Protein AF-A0A0F9ZC63-F1 (afdb_monomer_lite)

Foldseek 3Di:
DDPPDPDPPPPPVVDHDPPPDDPPPRDDPLVVLLVVLVVCQVVLPDDPCLVVQCPPPDPSSVLSSLVCCCPSVVPLCVLVVCCPPPDVSSVLVSLLVDDLVSLLVQLPPPDPSSLLSSLVSLLVVLVCCVVPPVDDPDPVVVVNPPCLQSVLLSLLVQCVDPDPSSVLSSLLCLLVSLPDDLVLLVQCLADDPPDSSHPSLVSQCVPPDLSSNQSSLVSLLSSCVRHLVPPPDDDPSSVVSVVSSLVSLLVQCPPPDPNSNLSSLQSLLVVLVVDEEEDDLVSLVSLLVVLVVDLDDDPSNVSSLSNLLRYEYPDLVSLVVSLVSCLVRDQLLSSLQSLLSNCLNHVVSLVVCLVVLVVVLVPDDDLRRSVNLSSLSSVLSCCVPPVDDDDPPSPLSNVVSVCSPVDPDPLVSLLVLLLCVLVVHPRDDPLPDDDDPDQLNVLSSQCSVCLNVVPLVSNVCSCVVKPPDDDDPVCSVDSVSVNVCSVPRDSVRIDD

Structure (mmCIF, N/CA/C/O backbone):
data_AF-A0A0F9ZC63-F1
#
_entry.id   AF-A0A0F9ZC63-F1
#
loop_
_atom_site.group_PDB
_atom_site.id
_atom_site.type_symbol
_atom_site.label_atom_id
_atom_site.label_alt_id
_atom_site.label_comp_id
_atom_site.label_asym_id
_atom_site.label_entity_id
_atom_site.label_seq_id
_atom_site.pdbx_PDB_ins_code
_atom_site.Cartn_x
_atom_site.Cartn_y
_atom_site.Cartn_z
_atom_site.occupancy
_atom_site.B_iso_or_equiv
_atom_site.auth_seq_id
_atom_site.auth_comp_id
_atom_site.auth_asym_id
_atom_site.auth_atom_id
_atom_site.pdbx_PDB_model_num
ATOM 1 N N . MET A 1 1 ? 44.247 14.459 -21.264 1.00 27.88 1 MET A N 1
ATOM 2 C CA . MET A 1 1 ? 45.261 14.253 -22.315 1.00 27.88 1 MET A CA 1
ATOM 3 C C . MET A 1 1 ? 45.216 12.771 -22.665 1.00 27.88 1 MET A C 1
ATOM 5 O O . MET A 1 1 ? 45.555 11.972 -21.809 1.00 27.88 1 MET A O 1
ATOM 9 N N . LEU A 1 2 ? 44.666 12.386 -23.820 1.00 28.31 2 LEU A N 1
ATOM 10 C CA . LEU A 1 2 ? 44.731 11.000 -24.305 1.00 28.31 2 LEU A CA 1
ATOM 11 C C . LEU A 1 2 ? 45.787 10.990 -25.408 1.00 28.31 2 LEU A C 1
ATOM 13 O O . LEU A 1 2 ? 45.510 11.341 -26.551 1.00 28.31 2 LEU A O 1
ATOM 17 N N . GLN A 1 3 ? 47.026 10.715 -25.002 1.00 34.62 3 GLN A N 1
ATOM 18 C CA . GLN A 1 3 ? 48.162 10.531 -25.896 1.00 34.62 3 GLN A CA 1
ATOM 19 C C . GLN A 1 3 ? 48.028 9.162 -26.555 1.00 34.62 3 GLN A C 1
ATOM 21 O O . GLN A 1 3 ? 48.334 8.143 -25.947 1.00 34.62 3 GLN A O 1
ATOM 26 N N . CYS A 1 4 ? 47.569 9.142 -27.800 1.00 37.09 4 CYS A N 1
ATOM 27 C CA . CYS A 1 4 ? 47.945 8.061 -28.711 1.00 37.09 4 CYS A CA 1
ATOM 28 C C . CYS A 1 4 ? 48.809 8.589 -29.863 1.00 37.09 4 CYS A C 1
ATOM 30 O O . CYS A 1 4 ? 49.657 7.865 -30.358 1.00 37.09 4 CYS A O 1
ATOM 32 N N . CYS A 1 5 ? 48.715 9.883 -30.188 1.00 41.69 5 CYS A N 1
ATOM 33 C CA . CYS A 1 5 ? 49.654 10.609 -31.042 1.00 41.69 5 CYS A CA 1
ATOM 34 C C . CYS A 1 5 ? 49.674 12.086 -30.617 1.00 41.69 5 CYS A C 1
ATOM 36 O O . CYS A 1 5 ? 48.645 12.610 -30.188 1.00 41.69 5 CYS A O 1
ATOM 38 N N . ASN A 1 6 ? 50.813 12.774 -30.741 1.00 37.22 6 ASN A N 1
ATOM 39 C CA . ASN A 1 6 ? 50.964 14.221 -30.514 1.00 37.22 6 ASN A CA 1
ATOM 40 C C . ASN A 1 6 ? 50.226 15.060 -31.587 1.00 37.22 6 ASN A C 1
ATOM 42 O O . ASN A 1 6 ? 50.803 15.954 -32.198 1.00 37.22 6 ASN A O 1
ATOM 46 N N . TYR A 1 7 ? 48.940 14.803 -31.832 1.00 42.12 7 TYR A N 1
ATOM 47 C CA . TYR A 1 7 ? 48.131 15.631 -32.719 1.00 42.12 7 TYR A CA 1
ATOM 48 C C . TYR A 1 7 ? 47.421 16.717 -31.917 1.00 42.12 7 TYR A C 1
ATOM 50 O O . TYR A 1 7 ? 46.363 16.520 -31.320 1.00 42.12 7 TYR A O 1
ATOM 58 N N . SER A 1 8 ? 48.004 17.911 -31.964 1.00 38.69 8 SER A N 1
ATOM 59 C CA . SER A 1 8 ? 47.202 19.127 -31.940 1.00 38.69 8 SER A CA 1
ATOM 60 C C . SER A 1 8 ? 46.549 19.232 -33.316 1.00 38.69 8 SER A C 1
ATOM 62 O O . SER A 1 8 ? 47.205 19.576 -34.295 1.00 38.69 8 SER A O 1
ATOM 64 N N . ILE A 1 9 ? 45.263 18.887 -33.423 1.00 44.47 9 ILE A N 1
ATOM 65 C CA . ILE A 1 9 ? 44.476 19.239 -34.609 1.00 44.47 9 ILE A CA 1
ATOM 66 C C . ILE A 1 9 ? 44.368 20.771 -34.597 1.00 44.47 9 ILE A C 1
ATOM 68 O O . ILE A 1 9 ? 43.453 21.340 -34.006 1.00 44.47 9 ILE A O 1
ATOM 72 N N . LYS A 1 10 ? 45.357 21.464 -35.173 1.00 39.31 10 LYS A N 1
ATOM 73 C CA . LYS A 1 10 ? 45.251 22.893 -35.469 1.00 39.31 10 LYS A CA 1
ATOM 74 C C . LYS A 1 10 ? 44.288 23.017 -36.641 1.00 39.31 10 LYS A C 1
ATOM 76 O O . LYS A 1 10 ? 44.660 22.782 -37.784 1.00 39.31 10 LYS A O 1
ATOM 81 N N . LEU A 1 11 ? 43.039 23.358 -36.341 1.00 41.56 11 LEU A N 1
ATOM 82 C CA . LEU A 1 11 ? 42.084 23.813 -37.345 1.00 41.56 11 LEU A CA 1
ATOM 83 C C . LEU A 1 11 ? 42.658 25.076 -37.993 1.00 41.56 11 LEU A C 1
ATOM 85 O O . LEU A 1 11 ? 42.677 26.136 -37.371 1.00 41.56 11 LEU A O 1
ATOM 89 N N . ILE A 1 12 ? 43.139 24.969 -39.228 1.00 40.50 12 ILE A N 1
ATOM 90 C CA . ILE A 1 12 ? 43.446 26.144 -40.040 1.00 40.50 12 ILE A CA 1
ATOM 91 C C . ILE A 1 12 ? 42.108 26.585 -40.642 1.00 40.50 12 ILE A C 1
ATOM 93 O O . ILE A 1 12 ? 41.541 25.897 -41.486 1.00 40.50 12 ILE A O 1
ATOM 97 N N . ASN A 1 13 ? 41.554 27.696 -40.150 1.00 35.44 13 ASN A N 1
ATOM 98 C CA . ASN A 1 13 ? 40.330 28.325 -40.670 1.00 35.44 13 ASN A CA 1
ATOM 99 C C . ASN A 1 13 ? 39.084 27.414 -40.751 1.00 35.44 13 ASN A C 1
ATOM 101 O O . ASN A 1 13 ? 38.241 27.588 -41.626 1.00 35.44 13 ASN A O 1
ATOM 105 N N . GLY A 1 14 ? 38.943 26.441 -39.845 1.00 40.03 14 GLY A N 1
ATOM 106 C CA . GLY A 1 14 ? 37.749 25.585 -39.773 1.00 40.03 14 GLY A CA 1
ATOM 107 C C . GLY A 1 14 ? 37.642 24.503 -40.857 1.00 40.03 14 GLY A C 1
ATOM 108 O O . GLY A 1 14 ? 36.610 23.840 -40.934 1.00 40.03 14 GLY A O 1
ATOM 109 N N . ILE A 1 15 ? 38.691 24.288 -41.658 1.00 38.16 15 ILE A N 1
ATOM 110 C CA . ILE A 1 15 ? 38.742 23.260 -42.707 1.00 38.16 15 ILE A CA 1
ATOM 111 C C . ILE A 1 15 ? 39.782 22.196 -42.322 1.00 38.16 15 ILE A C 1
ATOM 113 O O . ILE A 1 15 ? 40.868 22.513 -41.837 1.00 38.16 15 ILE A O 1
ATOM 117 N N . ILE A 1 16 ? 39.430 20.921 -42.506 1.00 46.97 16 ILE A N 1
ATOM 118 C CA . ILE A 1 16 ? 40.345 19.782 -42.334 1.00 46.97 16 ILE A CA 1
ATOM 119 C C . ILE A 1 16 ? 41.274 19.745 -43.560 1.00 46.97 16 ILE A C 1
ATOM 121 O O . ILE A 1 16 ? 40.753 19.801 -44.677 1.00 46.97 16 ILE A O 1
ATOM 125 N N . PRO A 1 17 ? 42.610 19.634 -43.419 1.00 41.00 17 PRO A N 1
ATOM 126 C CA . PRO A 1 17 ? 43.446 19.259 -44.556 1.00 41.00 17 PRO A CA 1
ATOM 127 C C . PRO A 1 17 ? 42.970 17.904 -45.115 1.00 41.00 17 PRO A C 1
ATOM 129 O O . PRO A 1 17 ? 42.490 17.071 -44.342 1.00 41.00 17 PRO A O 1
ATOM 132 N N . PRO A 1 18 ? 43.041 17.681 -46.439 1.00 38.31 18 PRO A N 1
ATOM 133 C CA . PRO A 1 18 ? 42.566 16.446 -47.057 1.00 38.31 18 PRO A CA 1
ATOM 134 C C . PRO A 1 18 ? 43.182 15.225 -46.365 1.00 38.31 18 PRO A C 1
ATOM 136 O O . PRO A 1 18 ? 44.337 15.269 -45.946 1.00 38.31 18 PRO A O 1
ATOM 139 N N . PHE A 1 19 ? 42.415 14.134 -46.262 1.00 46.03 19 PHE A N 1
ATOM 140 C CA . PHE A 1 19 ? 42.807 12.861 -45.633 1.00 46.03 19 PHE A CA 1
ATOM 141 C C . PHE A 1 19 ? 43.941 12.110 -46.376 1.00 46.03 19 PHE A C 1
ATOM 143 O O . PHE A 1 19 ? 44.001 10.886 -46.335 1.00 46.03 19 PHE A O 1
ATOM 150 N N . GLY A 1 20 ? 44.806 12.836 -47.087 1.00 36.66 20 GLY A N 1
ATOM 151 C CA . GLY A 1 20 ? 45.767 12.312 -48.049 1.00 36.66 20 GLY A CA 1
ATOM 152 C C . GLY A 1 20 ? 47.043 11.733 -47.450 1.00 36.66 20 GLY A C 1
ATOM 153 O O . GLY A 1 20 ? 47.525 10.759 -47.998 1.00 36.66 20 GLY A O 1
ATOM 154 N N . ASP A 1 21 ? 47.547 12.241 -46.321 1.00 39.19 21 ASP A N 1
ATOM 155 C CA . ASP A 1 21 ? 48.852 11.810 -45.793 1.00 39.19 21 ASP A CA 1
ATOM 156 C C . ASP A 1 21 ? 48.804 11.633 -44.268 1.00 39.19 21 ASP A C 1
ATOM 158 O O . ASP A 1 21 ? 49.203 12.502 -43.490 1.00 39.19 21 ASP A O 1
ATOM 162 N N . PHE A 1 22 ? 48.270 10.496 -43.818 1.00 46.66 22 PHE A N 1
ATOM 163 C CA . PHE A 1 22 ? 48.309 10.077 -42.414 1.00 46.66 22 PHE A CA 1
ATOM 164 C C . PHE A 1 22 ? 49.273 8.898 -42.244 1.00 46.66 22 PHE A C 1
ATOM 166 O O . PHE A 1 22 ? 48.851 7.753 -42.110 1.00 46.66 22 PHE A O 1
ATOM 173 N N . ASP A 1 23 ? 50.574 9.183 -42.202 1.00 40.97 23 ASP A N 1
ATOM 174 C CA . ASP A 1 23 ? 51.619 8.194 -41.901 1.00 40.97 23 ASP A CA 1
ATOM 175 C C . ASP A 1 23 ? 51.730 7.955 -40.382 1.00 40.97 23 ASP A C 1
ATOM 177 O O . ASP A 1 23 ? 52.726 8.251 -39.722 1.00 40.97 23 ASP A O 1
ATOM 181 N N . CYS A 1 24 ? 50.658 7.437 -39.780 1.00 50.59 24 CYS A N 1
ATOM 182 C CA . CYS A 1 24 ? 50.703 6.921 -38.417 1.00 50.59 24 CYS A CA 1
ATOM 183 C C . CYS A 1 24 ? 50.707 5.393 -38.455 1.00 50.59 24 CYS A C 1
ATOM 185 O O . CYS A 1 24 ? 49.658 4.753 -38.469 1.00 50.59 24 CYS A O 1
ATOM 187 N N . GLN A 1 25 ? 51.902 4.800 -38.432 1.00 48.84 25 GLN A N 1
ATOM 188 C CA . GLN A 1 25 ? 52.085 3.342 -38.482 1.00 48.84 25 GLN A CA 1
ATOM 189 C C . GLN A 1 25 ? 51.488 2.591 -37.272 1.00 48.84 25 GLN A C 1
ATOM 191 O O . GLN A 1 25 ? 51.382 1.368 -37.306 1.00 48.84 25 GLN A O 1
ATOM 196 N N . SER A 1 26 ? 51.088 3.293 -36.204 1.00 53.09 26 SER A N 1
ATOM 197 C CA . SER A 1 26 ? 50.582 2.702 -34.957 1.00 53.09 26 SER A CA 1
ATOM 198 C C . SER A 1 26 ? 49.087 2.925 -34.689 1.00 53.09 26 SER A C 1
ATOM 200 O O . SER A 1 26 ? 48.557 2.332 -33.749 1.00 53.09 26 SER A O 1
ATOM 202 N N . CYS A 1 27 ? 48.382 3.741 -35.487 1.00 60.72 27 CYS A N 1
ATOM 203 C CA . CYS A 1 27 ? 46.961 4.046 -35.278 1.00 60.72 27 CYS A CA 1
ATOM 204 C C . CYS A 1 27 ? 46.126 3.771 -36.532 1.00 60.72 27 CYS A C 1
ATOM 206 O O . CYS A 1 27 ? 46.442 4.233 -37.624 1.00 60.72 27 CYS A O 1
ATOM 208 N N . THR A 1 28 ? 45.002 3.072 -36.367 1.00 75.19 28 THR A N 1
ATOM 209 C CA . THR A 1 28 ? 44.050 2.845 -37.461 1.00 75.19 28 THR A CA 1
ATOM 210 C C . THR A 1 28 ? 43.363 4.151 -37.873 1.00 75.19 28 THR A C 1
ATOM 212 O O . THR A 1 28 ? 43.098 5.018 -37.035 1.00 75.19 28 THR A O 1
ATOM 215 N N . VAL A 1 29 ? 43.019 4.281 -39.160 1.00 77.12 29 VAL A N 1
ATOM 216 C CA . VAL A 1 29 ? 42.214 5.401 -39.696 1.00 77.12 29 VAL A CA 1
ATOM 217 C C . VAL A 1 29 ? 40.943 5.616 -38.863 1.00 77.12 29 VAL A C 1
ATOM 219 O O . VAL A 1 29 ? 40.587 6.748 -38.534 1.00 77.12 29 VAL A O 1
ATOM 222 N N . ASP A 1 30 ? 40.327 4.526 -38.412 1.00 79.81 30 ASP A N 1
ATOM 223 C CA . ASP A 1 30 ? 39.142 4.553 -37.561 1.00 79.81 30 ASP A CA 1
ATOM 224 C C . ASP A 1 30 ? 39.348 5.262 -36.215 1.00 79.81 30 ASP A C 1
ATOM 226 O O . ASP A 1 30 ? 38.475 6.003 -35.754 1.00 79.81 30 ASP A O 1
ATOM 230 N N . ASN A 1 31 ? 40.508 5.066 -35.580 1.00 78.25 31 ASN A N 1
ATOM 231 C CA . ASN A 1 31 ? 40.833 5.740 -34.324 1.00 78.25 31 ASN A CA 1
ATOM 232 C C . ASN A 1 31 ? 40.974 7.253 -34.535 1.00 78.25 31 ASN A C 1
ATOM 234 O O . ASN A 1 31 ? 40.522 8.030 -33.692 1.00 78.25 31 ASN A O 1
ATOM 238 N N . HIS A 1 32 ? 41.538 7.684 -35.666 1.00 76.19 32 HIS A N 1
ATOM 239 C CA . HIS A 1 32 ? 41.641 9.105 -35.999 1.00 76.19 32 HIS A CA 1
ATOM 240 C C . HIS A 1 32 ? 40.271 9.738 -36.244 1.00 76.19 32 HIS A C 1
ATOM 242 O O . HIS A 1 32 ? 39.995 10.805 -35.698 1.00 76.19 32 HIS A O 1
ATOM 248 N N . ILE A 1 33 ? 39.388 9.065 -36.990 1.00 82.38 33 ILE A N 1
ATOM 249 C CA . ILE A 1 33 ? 38.014 9.536 -37.222 1.00 82.38 33 ILE A CA 1
ATOM 250 C C . ILE A 1 33 ? 37.252 9.641 -35.893 1.00 82.38 33 ILE A C 1
ATOM 252 O O . ILE A 1 33 ? 36.593 10.647 -35.628 1.00 82.38 33 ILE A O 1
ATOM 256 N N . TYR A 1 34 ? 37.374 8.640 -35.019 1.00 82.75 34 TYR A N 1
ATOM 257 C CA . TYR A 1 34 ? 36.736 8.665 -33.705 1.00 82.75 34 TYR A CA 1
ATOM 258 C C . TYR A 1 34 ? 37.231 9.835 -32.836 1.00 82.75 34 TYR A C 1
ATOM 260 O O . TYR A 1 34 ? 36.421 10.600 -32.306 1.00 82.75 34 TYR A O 1
ATOM 268 N N . ILE A 1 35 ? 38.554 10.017 -32.723 1.00 81.94 35 ILE A N 1
ATOM 269 C CA . ILE A 1 35 ? 39.162 11.119 -31.957 1.00 81.94 35 ILE A CA 1
ATOM 270 C C . ILE A 1 35 ? 38.758 12.476 -32.540 1.00 81.94 35 ILE A C 1
ATOM 272 O O . ILE A 1 35 ? 38.480 13.410 -31.786 1.00 81.94 35 ILE A O 1
ATOM 276 N N . PHE A 1 36 ? 38.686 12.587 -33.867 1.00 83.62 36 PHE A N 1
ATOM 277 C CA . PHE A 1 36 ? 38.224 13.787 -34.551 1.00 83.62 36 PHE A CA 1
ATOM 278 C C . PHE A 1 36 ? 36.787 14.149 -34.152 1.00 83.62 36 PHE A C 1
ATOM 280 O O . PHE A 1 36 ? 36.540 15.275 -33.712 1.00 83.62 36 PHE A O 1
ATOM 287 N N . ILE A 1 37 ? 35.851 13.196 -34.216 1.00 86.75 37 ILE A N 1
ATOM 288 C CA . ILE A 1 37 ? 34.455 13.425 -33.811 1.00 86.75 37 ILE A CA 1
ATOM 289 C C . ILE A 1 37 ? 34.376 13.789 -32.318 1.00 86.75 37 ILE A C 1
ATOM 291 O O . ILE A 1 37 ? 33.670 14.731 -31.954 1.00 86.75 37 ILE A O 1
ATOM 295 N N . GLU A 1 38 ? 35.131 13.108 -31.445 1.00 82.94 38 GLU A N 1
ATOM 296 C CA . GLU A 1 38 ? 35.202 13.464 -30.021 1.00 82.94 38 GLU A CA 1
ATOM 297 C C . GLU A 1 38 ? 35.728 14.885 -29.796 1.00 82.94 38 GLU A C 1
ATOM 299 O O . GLU A 1 38 ? 35.235 15.593 -28.916 1.00 82.94 38 GLU A O 1
ATOM 304 N N . HIS A 1 39 ? 36.740 15.302 -30.557 1.00 83.69 39 HIS A N 1
ATOM 305 C CA . HIS A 1 39 ? 37.319 16.634 -30.450 1.00 83.69 39 HIS A CA 1
ATOM 306 C C . HIS A 1 39 ? 36.309 17.705 -30.870 1.00 83.69 39 HIS A C 1
ATOM 308 O O . HIS A 1 39 ? 36.122 18.681 -30.140 1.00 83.69 39 HIS A O 1
ATOM 314 N N . LEU A 1 40 ? 35.608 17.504 -31.991 1.00 84.81 40 LEU A N 1
ATOM 315 C CA . LEU A 1 40 ? 34.525 18.395 -32.411 1.00 84.81 40 LEU A CA 1
ATOM 316 C C . LEU A 1 40 ? 33.428 18.477 -31.345 1.00 84.81 40 LEU A C 1
ATOM 318 O O . LEU A 1 40 ? 32.982 19.571 -31.000 1.00 84.81 40 LEU A O 1
ATOM 322 N N . TYR A 1 41 ? 33.025 17.329 -30.793 1.00 86.44 41 TYR A N 1
ATOM 323 C CA . TYR A 1 41 ? 32.004 17.247 -29.752 1.00 86.44 41 TYR A CA 1
ATOM 324 C C . TYR A 1 41 ? 32.408 18.003 -28.477 1.00 86.44 41 TYR A C 1
ATOM 326 O O . TYR A 1 41 ? 31.650 18.843 -27.993 1.00 86.44 41 TYR A O 1
ATOM 334 N N . LYS A 1 42 ? 33.612 17.742 -27.942 1.00 86.94 42 LYS A N 1
ATOM 335 C CA . LYS A 1 42 ? 34.121 18.365 -26.703 1.00 86.94 42 LYS A CA 1
ATOM 336 C C . LYS A 1 42 ? 34.227 19.884 -26.825 1.00 86.94 42 LYS A C 1
ATOM 338 O O . LYS A 1 42 ? 33.907 20.588 -25.873 1.00 86.94 42 LYS A O 1
ATOM 343 N N . ASN A 1 43 ? 34.626 20.376 -27.996 1.00 85.12 43 ASN A N 1
ATOM 344 C CA . ASN A 1 43 ? 34.771 21.807 -28.259 1.00 85.12 43 ASN A CA 1
ATOM 345 C C . ASN A 1 43 ? 33.493 22.464 -28.807 1.00 85.12 43 ASN A C 1
ATOM 347 O O . ASN A 1 43 ? 33.513 23.652 -29.113 1.00 85.12 43 ASN A O 1
ATOM 351 N N . LYS A 1 44 ? 32.384 21.716 -28.933 1.00 86.44 44 LYS A N 1
ATOM 352 C CA . LYS A 1 44 ? 31.101 22.188 -29.488 1.00 86.44 44 LYS A CA 1
ATOM 353 C C . LYS A 1 44 ? 31.230 22.852 -30.870 1.00 86.44 44 LYS A C 1
ATOM 355 O O . LYS A 1 44 ? 30.475 23.761 -31.203 1.00 86.44 44 LYS A O 1
ATOM 360 N N . ILE A 1 45 ? 32.187 22.401 -31.677 1.00 86.00 45 ILE A N 1
ATOM 361 C CA . ILE A 1 45 ? 32.401 22.904 -33.040 1.00 86.00 45 ILE A CA 1
ATOM 362 C C . ILE A 1 45 ? 31.328 22.292 -33.924 1.00 86.00 45 ILE A C 1
ATOM 364 O O . ILE A 1 45 ? 31.154 21.084 -33.845 1.00 86.00 45 ILE A O 1
ATOM 368 N N . VAL A 1 46 ? 30.649 23.080 -34.761 1.00 87.94 46 VAL A N 1
ATOM 369 C CA . VAL A 1 46 ? 29.610 22.618 -35.701 1.00 87.94 46 VAL A CA 1
ATOM 370 C C . VAL A 1 46 ? 30.243 22.205 -37.033 1.00 87.94 46 VAL A C 1
ATOM 372 O O . VAL A 1 46 ? 30.875 23.018 -37.698 1.00 87.94 46 VAL A O 1
ATOM 375 N N . ASN A 1 47 ? 30.047 20.952 -37.447 1.00 85.56 47 ASN A N 1
ATOM 376 C CA . ASN A 1 47 ? 30.545 20.402 -38.702 1.00 85.56 47 ASN A CA 1
ATOM 377 C C . ASN A 1 47 ? 29.556 19.374 -39.277 1.00 85.56 47 ASN A C 1
ATOM 379 O O . ASN A 1 47 ? 29.305 18.321 -38.690 1.00 85.56 47 ASN A O 1
ATOM 383 N N . LYS A 1 48 ? 28.993 19.684 -40.451 1.00 86.88 48 LYS A N 1
ATOM 384 C CA . LYS A 1 48 ? 27.988 18.842 -41.114 1.00 86.88 48 LYS A CA 1
ATOM 385 C C . LYS A 1 48 ? 28.573 17.570 -41.740 1.00 86.88 48 LYS A C 1
ATOM 387 O O . LYS A 1 48 ? 27.808 16.625 -41.913 1.00 86.88 48 LYS A O 1
ATOM 392 N N . SER A 1 49 ? 29.884 17.507 -42.010 1.00 85.81 49 SER A N 1
ATOM 393 C CA . SER A 1 49 ? 30.523 16.310 -42.591 1.00 85.81 49 SER A CA 1
ATOM 394 C C . SER A 1 49 ? 30.494 15.103 -41.653 1.00 85.81 49 SER A C 1
ATOM 396 O O . SER A 1 49 ? 30.640 13.968 -42.092 1.00 85.81 49 SER A O 1
ATOM 398 N N . VAL A 1 50 ? 30.216 15.310 -40.358 1.00 85.81 50 VAL A N 1
ATOM 399 C CA . VAL A 1 50 ? 30.059 14.204 -39.403 1.00 85.81 50 VAL A CA 1
ATOM 400 C C . VAL A 1 50 ? 28.919 13.253 -39.797 1.00 85.81 50 VAL A C 1
ATOM 402 O O . VAL A 1 50 ? 28.953 12.077 -39.437 1.00 85.81 50 VAL A O 1
ATOM 405 N N . LYS A 1 51 ? 27.940 13.722 -40.585 1.00 87.00 51 LYS A N 1
ATOM 406 C CA . LYS A 1 51 ? 26.859 12.880 -41.115 1.00 87.00 51 LYS A CA 1
ATOM 407 C C . LYS A 1 51 ? 27.359 11.762 -42.029 1.00 87.00 51 LYS A C 1
ATOM 409 O O . LYS A 1 51 ? 26.751 10.695 -42.050 1.00 87.00 51 LYS A O 1
ATOM 414 N N . ASP A 1 52 ? 28.470 11.965 -42.728 1.00 87.31 52 ASP A N 1
ATOM 415 C CA . ASP A 1 52 ? 29.011 10.962 -43.650 1.00 87.31 52 ASP A CA 1
ATOM 416 C C . ASP A 1 52 ? 29.503 9.721 -42.886 1.00 87.31 52 ASP A C 1
ATOM 418 O O . ASP A 1 52 ? 29.391 8.590 -43.359 1.00 87.31 52 ASP A O 1
ATOM 422 N N . PHE A 1 53 ? 29.927 9.906 -41.631 1.00 90.69 53 PHE A N 1
ATOM 423 C CA . PHE A 1 53 ? 30.386 8.830 -40.753 1.00 90.69 53 PHE A CA 1
ATOM 424 C C . PHE A 1 53 ? 29.261 7.972 -40.158 1.00 90.69 53 PHE A C 1
ATOM 426 O O . PHE A 1 53 ? 29.541 6.958 -39.518 1.00 90.69 53 PHE A O 1
ATOM 433 N N . LEU A 1 54 ? 27.989 8.316 -40.386 1.00 88.56 54 LEU A N 1
ATOM 434 C CA . LEU A 1 54 ? 26.849 7.501 -39.945 1.00 88.56 54 LEU A CA 1
ATOM 435 C C . LEU A 1 54 ? 26.740 6.173 -40.696 1.00 88.56 54 LEU A C 1
ATOM 437 O O . LEU A 1 54 ? 26.127 5.244 -40.188 1.00 88.56 54 LEU A O 1
ATOM 441 N N . LYS A 1 55 ? 27.348 6.073 -41.883 1.00 88.62 55 LYS A N 1
ATOM 442 C CA . LYS A 1 55 ? 27.407 4.844 -42.688 1.00 88.62 55 LYS A CA 1
ATOM 443 C C . LYS A 1 55 ? 28.720 4.071 -42.518 1.00 88.62 55 LYS A C 1
ATOM 445 O O . LYS A 1 55 ? 28.956 3.128 -43.258 1.00 88.62 55 LYS A O 1
ATOM 450 N N . SER A 1 56 ? 29.588 4.478 -41.586 1.00 89.19 56 SER A N 1
ATOM 451 C CA . SER A 1 56 ? 30.864 3.794 -41.332 1.00 89.19 56 SER A CA 1
ATOM 452 C C . SER A 1 56 ? 30.633 2.348 -40.889 1.00 89.19 56 SER A C 1
ATOM 454 O O . SER A 1 56 ? 29.742 2.099 -40.083 1.00 89.19 56 SER A O 1
ATOM 456 N N . ASP A 1 57 ? 31.467 1.401 -41.313 1.00 87.12 57 ASP A N 1
ATOM 457 C CA . ASP A 1 57 ? 31.399 0.016 -40.819 1.00 87.12 57 ASP A CA 1
ATOM 458 C C . ASP A 1 57 ? 31.764 -0.090 -39.326 1.00 87.12 57 ASP A C 1
ATOM 460 O O . ASP A 1 57 ? 31.286 -0.977 -38.610 1.00 87.12 57 ASP A O 1
ATOM 464 N N . ASN A 1 58 ? 32.534 0.873 -38.808 1.00 89.19 58 ASN A N 1
ATOM 465 C CA . ASN A 1 58 ? 32.965 0.900 -37.419 1.00 89.19 58 ASN A CA 1
ATOM 466 C C . ASN A 1 58 ? 31.871 1.447 -36.483 1.00 89.19 58 ASN A C 1
ATOM 468 O O . ASN A 1 58 ? 31.496 2.624 -36.516 1.00 89.19 58 ASN A O 1
ATOM 472 N N . THR A 1 59 ? 31.414 0.604 -35.558 1.00 90.94 59 THR A N 1
ATOM 473 C CA . THR A 1 59 ? 30.348 0.932 -34.596 1.00 90.94 59 THR A CA 1
ATOM 474 C C . THR A 1 59 ? 30.695 2.097 -33.664 1.00 90.94 59 THR A C 1
ATOM 476 O O . THR A 1 59 ? 29.807 2.874 -33.308 1.00 90.94 59 THR A O 1
ATOM 479 N N . LYS A 1 60 ? 31.969 2.268 -33.277 1.00 88.75 60 LYS A N 1
ATOM 480 C CA . LYS A 1 60 ? 32.407 3.378 -32.409 1.00 88.75 60 LYS A CA 1
ATOM 481 C C . LYS A 1 60 ? 32.303 4.715 -33.134 1.00 88.75 60 LYS A C 1
ATOM 483 O O . LYS A 1 60 ? 31.856 5.691 -32.533 1.00 88.75 60 LYS A O 1
ATOM 488 N N . ILE A 1 61 ? 32.674 4.740 -34.415 1.00 89.94 61 ILE A N 1
ATOM 489 C CA . ILE A 1 61 ? 32.572 5.923 -35.275 1.00 89.94 61 ILE A CA 1
ATOM 490 C C . ILE A 1 61 ? 31.106 6.290 -35.483 1.00 89.94 61 ILE A C 1
ATOM 492 O O . ILE A 1 61 ? 30.731 7.425 -35.189 1.00 89.94 61 ILE A O 1
ATOM 496 N N . ARG A 1 62 ? 30.263 5.327 -35.891 1.00 92.94 62 ARG A N 1
ATOM 497 C CA . ARG A 1 62 ? 28.820 5.570 -36.051 1.00 92.94 62 ARG A CA 1
ATOM 498 C C . ARG A 1 62 ? 28.197 6.102 -34.764 1.00 92.94 62 ARG A C 1
ATOM 500 O O . ARG A 1 62 ? 27.492 7.104 -34.791 1.00 92.94 62 ARG A O 1
ATOM 507 N N . HIS A 1 63 ? 28.499 5.486 -33.621 1.00 92.44 63 HIS A N 1
ATOM 508 C CA . HIS A 1 63 ? 27.966 5.904 -32.324 1.00 92.44 63 HIS A CA 1
ATOM 509 C C . HIS A 1 63 ? 28.395 7.329 -31.942 1.00 92.44 63 HIS A C 1
ATOM 511 O O . HIS A 1 63 ? 27.558 8.131 -31.522 1.00 92.44 63 HIS A O 1
ATOM 517 N N . ALA A 1 64 ? 29.673 7.675 -32.128 1.00 89.25 64 ALA A N 1
ATOM 518 C CA . ALA A 1 64 ? 30.160 9.035 -31.907 1.00 89.25 64 ALA A CA 1
ATOM 519 C C . ALA A 1 64 ? 29.471 10.040 -32.845 1.00 89.25 64 ALA A C 1
ATOM 521 O O . ALA A 1 64 ? 29.035 11.103 -32.394 1.00 89.25 64 ALA A O 1
ATOM 522 N N . ALA A 1 65 ? 29.306 9.682 -34.122 1.00 91.12 65 ALA A N 1
ATOM 523 C CA . ALA A 1 65 ? 28.621 10.500 -35.116 1.00 91.12 65 ALA A CA 1
ATOM 524 C C . ALA A 1 65 ? 27.143 10.729 -34.757 1.00 91.12 65 ALA A C 1
ATOM 526 O O . ALA A 1 65 ? 26.679 11.867 -34.828 1.00 91.12 65 ALA A O 1
ATOM 527 N N . VAL A 1 66 ? 26.418 9.702 -34.292 1.00 91.62 66 VAL A N 1
ATOM 528 C CA . VAL A 1 66 ? 25.023 9.830 -33.824 1.00 91.62 66 VAL A CA 1
ATOM 529 C C . VAL A 1 66 ? 24.929 10.800 -32.646 1.00 91.62 66 VAL A C 1
ATOM 531 O O . VAL A 1 66 ? 24.100 11.711 -32.663 1.00 91.62 66 VAL A O 1
ATOM 534 N N . ILE A 1 67 ? 25.785 10.643 -31.627 1.00 90.06 67 ILE A N 1
ATOM 535 C CA . ILE A 1 67 ? 25.796 11.528 -30.449 1.00 90.06 67 ILE A CA 1
ATOM 536 C C . ILE A 1 67 ? 26.056 12.973 -30.866 1.00 90.06 67 ILE A C 1
ATOM 538 O O . ILE A 1 67 ? 25.365 13.884 -30.404 1.00 90.06 67 ILE A O 1
ATOM 542 N N . TYR A 1 68 ? 27.042 13.177 -31.736 1.00 90.69 68 TYR A N 1
ATOM 543 C CA . TYR A 1 68 ? 27.396 14.492 -32.239 1.00 90.69 68 TYR A CA 1
ATOM 544 C C . TYR A 1 68 ? 26.243 15.120 -33.034 1.00 90.69 68 TYR A C 1
ATOM 546 O O . TYR A 1 68 ? 25.841 16.245 -32.737 1.00 90.69 68 TYR A O 1
ATOM 554 N N . CYS A 1 69 ? 25.647 14.384 -33.977 1.00 90.31 69 CYS A N 1
ATOM 555 C CA . CYS A 1 69 ? 24.518 14.870 -34.772 1.00 90.31 69 CYS A CA 1
ATOM 556 C C . CYS A 1 69 ? 23.312 15.225 -33.889 1.00 90.31 69 CYS A C 1
ATOM 558 O O . CYS A 1 69 ? 22.706 16.277 -34.076 1.00 90.31 69 CYS A O 1
ATOM 560 N N . LYS A 1 70 ? 23.010 14.400 -32.879 1.00 87.81 70 LYS A N 1
ATOM 561 C CA . LYS A 1 70 ? 21.917 14.649 -31.929 1.00 87.81 70 LYS A CA 1
ATOM 562 C C . LYS A 1 70 ? 22.155 15.900 -31.079 1.00 87.81 70 LYS A C 1
ATOM 564 O O . LYS A 1 70 ? 21.224 16.654 -30.842 1.00 87.81 70 LYS A O 1
ATOM 569 N N . LYS A 1 71 ? 23.372 16.096 -30.560 1.00 88.94 71 LYS A N 1
ATOM 570 C CA . LYS A 1 71 ? 23.641 17.102 -29.514 1.00 88.94 71 LYS A CA 1
ATOM 571 C C . LYS A 1 71 ? 24.229 18.417 -30.017 1.00 88.94 71 LYS A C 1
ATOM 573 O O . LYS A 1 71 ? 24.017 19.438 -29.375 1.00 88.94 71 LYS A O 1
ATOM 578 N N . ILE A 1 72 ? 25.010 18.384 -31.093 1.00 90.50 72 ILE A N 1
ATOM 579 C CA . ILE A 1 72 ? 25.690 19.564 -31.647 1.00 90.50 72 ILE A CA 1
ATOM 580 C C . ILE A 1 72 ? 24.940 20.100 -32.860 1.00 90.50 72 ILE A C 1
ATOM 582 O O . ILE A 1 72 ? 24.785 21.309 -32.990 1.00 90.50 72 ILE A O 1
ATOM 586 N N . LEU A 1 73 ? 24.461 19.211 -33.736 1.00 86.44 73 LEU A N 1
ATOM 587 C CA . LEU A 1 73 ? 23.707 19.618 -34.927 1.00 86.44 73 LEU A CA 1
ATOM 588 C C . LEU A 1 73 ? 22.194 19.741 -34.679 1.00 86.44 73 LEU A C 1
ATOM 590 O O . LEU A 1 73 ? 21.497 20.217 -35.569 1.00 86.44 73 LEU A O 1
ATOM 594 N N . ASP A 1 74 ? 21.702 19.296 -33.514 1.00 84.38 74 ASP A N 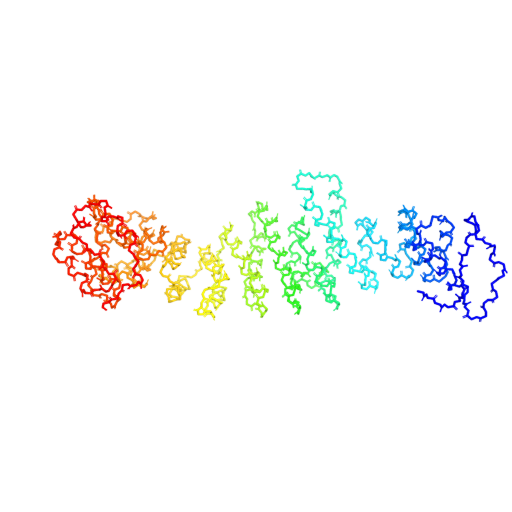1
ATOM 595 C CA . ASP A 1 74 ? 20.271 19.177 -33.167 1.00 84.38 74 ASP A CA 1
ATOM 596 C C . ASP A 1 74 ? 19.435 18.485 -34.266 1.00 84.38 74 ASP A C 1
ATOM 598 O O . ASP A 1 74 ? 18.268 18.798 -34.510 1.00 84.38 74 ASP A O 1
ATOM 602 N N . ASP A 1 75 ? 20.038 17.522 -34.973 1.00 83.00 75 ASP A N 1
ATOM 603 C CA . ASP A 1 75 ? 19.359 16.817 -36.056 1.00 83.00 75 ASP A CA 1
ATOM 604 C C . ASP A 1 75 ? 18.520 15.663 -35.503 1.00 83.00 75 ASP A C 1
ATOM 606 O O . ASP A 1 75 ? 18.991 14.539 -35.316 1.00 83.00 75 ASP A O 1
ATOM 610 N N . LYS A 1 76 ? 17.242 15.943 -35.249 1.00 73.62 76 LYS A N 1
ATOM 611 C CA . LYS A 1 76 ? 16.292 14.962 -34.702 1.00 73.62 76 LYS A CA 1
ATOM 612 C C . LYS A 1 76 ? 15.920 13.856 -35.692 1.00 73.62 76 LYS A C 1
ATOM 614 O O . LYS A 1 76 ? 15.501 12.782 -35.260 1.00 73.62 76 LYS A O 1
ATOM 619 N N . ASN A 1 77 ? 16.089 14.076 -36.997 1.00 81.00 77 ASN A N 1
ATOM 620 C CA . ASN A 1 77 ? 15.751 13.077 -38.013 1.00 81.00 77 ASN A CA 1
ATOM 621 C C . ASN A 1 77 ? 16.787 11.951 -38.075 1.00 81.00 77 ASN A C 1
ATOM 623 O O . ASN A 1 77 ? 16.460 10.845 -38.508 1.00 81.00 77 ASN A O 1
ATOM 627 N N . ILE A 1 78 ? 18.002 12.188 -37.571 1.00 80.56 78 ILE A N 1
ATOM 628 C CA . ILE A 1 78 ? 19.064 11.181 -37.560 1.00 80.56 78 ILE A CA 1
ATOM 629 C C . ILE A 1 78 ? 18.694 9.938 -36.757 1.00 80.56 78 ILE A C 1
ATOM 631 O O . ILE A 1 78 ? 19.041 8.822 -37.124 1.00 80.56 78 ILE A O 1
ATOM 635 N N . LEU A 1 79 ? 17.907 10.123 -35.700 1.00 77.31 79 LEU A N 1
ATOM 636 C CA . LEU A 1 79 ? 17.459 9.035 -34.845 1.00 77.31 79 LEU A CA 1
ATOM 637 C C . LEU A 1 79 ? 16.374 8.178 -35.492 1.00 77.31 79 LEU A C 1
ATOM 639 O O . LEU A 1 79 ? 16.123 7.097 -34.989 1.00 77.31 79 LEU A O 1
ATOM 643 N N . LYS A 1 80 ? 15.736 8.630 -36.582 1.00 79.19 80 LYS A N 1
ATOM 644 C CA . LYS A 1 80 ? 14.855 7.777 -37.396 1.00 79.19 80 LYS A CA 1
ATOM 645 C C . LYS A 1 80 ? 15.651 6.892 -38.346 1.00 79.19 80 LYS A C 1
ATOM 647 O O . LYS A 1 80 ? 15.311 5.737 -38.536 1.00 79.19 80 LYS A O 1
ATOM 652 N N . PHE A 1 81 ? 16.734 7.428 -38.903 1.00 81.69 81 PHE A N 1
ATOM 653 C CA . PHE A 1 81 ? 17.601 6.693 -39.821 1.00 81.69 81 PHE A CA 1
ATOM 654 C C . PHE A 1 81 ? 18.397 5.575 -39.126 1.00 81.69 81 PHE A C 1
ATOM 656 O O . PHE A 1 81 ? 18.688 4.557 -39.738 1.00 81.69 81 PHE A O 1
ATOM 663 N N . MET A 1 82 ? 18.727 5.749 -37.843 1.00 88.62 82 MET A N 1
ATOM 664 C CA . MET A 1 82 ? 19.593 4.828 -37.092 1.00 88.62 82 MET A CA 1
ATOM 665 C C . MET A 1 82 ? 18.827 3.803 -36.231 1.00 88.62 82 MET A C 1
ATOM 667 O O . MET A 1 82 ? 19.428 3.161 -35.368 1.00 88.62 82 MET A O 1
ATOM 671 N N . GLN A 1 83 ? 17.509 3.661 -36.427 1.00 85.31 83 GLN A N 1
ATOM 672 C CA . GLN A 1 83 ? 16.639 2.794 -35.613 1.00 85.31 83 GLN A CA 1
ATOM 673 C C . GLN A 1 83 ? 17.022 1.314 -35.723 1.00 85.31 83 GLN A C 1
ATOM 675 O O . GLN A 1 83 ? 17.070 0.615 -34.709 1.00 85.31 83 GLN A O 1
ATOM 680 N N . ASP A 1 84 ? 17.408 0.874 -36.915 1.00 87.00 84 ASP A N 1
ATOM 681 C CA . ASP A 1 84 ? 17.743 -0.523 -37.200 1.00 87.00 84 ASP A CA 1
ATOM 682 C C . ASP A 1 84 ? 19.257 -0.806 -37.142 1.00 87.00 84 ASP A C 1
ATOM 684 O O . ASP A 1 84 ? 19.722 -1.828 -37.646 1.00 87.00 84 ASP A O 1
ATOM 688 N N . ASP A 1 85 ? 20.066 0.087 -36.547 1.00 91.00 85 ASP A N 1
ATOM 689 C CA . ASP A 1 85 ? 21.521 -0.121 -36.475 1.00 91.00 85 ASP A CA 1
ATOM 690 C C . ASP A 1 85 ? 21.838 -1.430 -35.725 1.00 91.00 85 ASP A C 1
ATOM 692 O O . ASP A 1 85 ? 21.301 -1.652 -34.637 1.00 91.00 85 ASP A O 1
ATOM 696 N N . PRO A 1 86 ? 22.742 -2.294 -36.223 1.00 89.19 86 PRO A N 1
ATOM 697 C CA . PRO A 1 86 ? 23.078 -3.552 -35.551 1.00 89.19 86 PRO A CA 1
ATOM 698 C C . PRO A 1 86 ? 23.648 -3.348 -34.138 1.00 89.19 86 PRO A C 1
ATOM 700 O O . PRO A 1 86 ? 23.530 -4.230 -33.283 1.00 89.19 86 PRO A O 1
ATOM 703 N N . PHE A 1 87 ? 24.229 -2.182 -33.844 1.00 91.50 87 PHE A N 1
ATOM 704 C CA . PHE A 1 87 ? 24.775 -1.868 -32.535 1.00 91.50 87 PHE A CA 1
ATOM 705 C C . PHE A 1 87 ? 23.723 -1.272 -31.595 1.00 91.50 87 PHE A C 1
ATOM 707 O O . PHE A 1 87 ? 23.286 -0.128 -31.734 1.00 91.50 87 PHE A O 1
ATOM 714 N N . TYR A 1 88 ? 23.389 -2.026 -30.547 1.00 91.38 88 TYR A N 1
ATOM 715 C CA . TYR A 1 88 ? 22.335 -1.665 -29.599 1.00 91.38 88 TYR A CA 1
ATOM 716 C C . TYR A 1 88 ? 22.536 -0.282 -28.947 1.00 91.38 88 TYR A C 1
ATOM 718 O O . TYR A 1 88 ? 21.566 0.433 -28.728 1.00 91.38 88 TYR A O 1
ATOM 726 N N . LYS A 1 89 ? 23.772 0.176 -28.680 1.00 91.19 89 LYS A N 1
ATOM 727 C CA . LYS A 1 89 ? 23.980 1.512 -28.077 1.00 91.19 89 LYS A CA 1
ATOM 728 C C . LYS A 1 89 ? 23.491 2.643 -28.978 1.00 91.19 89 LYS A C 1
ATOM 730 O O . LYS A 1 89 ? 23.080 3.677 -28.465 1.00 91.19 89 LYS A O 1
ATOM 735 N N . ILE A 1 90 ? 23.511 2.447 -30.296 1.00 90.69 90 ILE A N 1
ATOM 736 C CA . ILE A 1 90 ? 22.959 3.402 -31.259 1.00 90.69 90 ILE A CA 1
ATOM 737 C C . ILE A 1 90 ? 21.430 3.322 -31.251 1.00 90.69 90 ILE A C 1
ATOM 739 O O . ILE A 1 90 ? 20.784 4.354 -31.062 1.00 90.69 90 ILE A O 1
ATOM 743 N N . ARG A 1 91 ? 20.849 2.115 -31.336 1.00 91.19 91 ARG A N 1
ATOM 744 C CA . ARG A 1 91 ? 19.387 1.927 -31.230 1.00 91.19 91 ARG A CA 1
ATOM 745 C C . ARG A 1 91 ? 18.829 2.526 -29.936 1.00 91.19 91 ARG A C 1
ATOM 747 O O . ARG A 1 91 ? 17.844 3.258 -29.961 1.00 91.19 91 ARG A O 1
ATOM 754 N N . LYS A 1 92 ? 19.536 2.349 -28.813 1.00 91.38 92 LYS A N 1
ATOM 755 C CA . LYS A 1 92 ? 19.195 2.904 -27.492 1.00 91.38 92 LYS A CA 1
ATOM 756 C C . LYS A 1 92 ? 19.028 4.427 -27.502 1.00 91.38 92 LYS A C 1
ATOM 758 O O . LYS A 1 92 ? 18.169 4.951 -26.798 1.00 91.38 92 LYS A O 1
ATOM 763 N N . LEU A 1 93 ? 19.819 5.149 -28.305 1.00 88.44 93 LEU A N 1
ATOM 764 C CA . LEU A 1 93 ? 19.719 6.611 -28.445 1.00 88.44 93 LEU A CA 1
ATOM 765 C C . LEU A 1 93 ? 18.465 7.060 -29.206 1.00 88.44 93 LEU A C 1
ATOM 767 O O . LEU A 1 93 ? 18.077 8.229 -29.073 1.00 88.44 93 LEU A O 1
ATOM 771 N N . CYS A 1 94 ? 17.877 6.156 -29.993 1.00 86.81 94 CYS A N 1
ATOM 772 C CA . CYS A 1 94 ? 16.708 6.390 -30.834 1.00 86.81 94 CYS A CA 1
ATOM 773 C C . CYS A 1 94 ? 15.391 6.151 -30.085 1.00 86.81 94 CYS A C 1
ATOM 775 O O . CYS A 1 94 ? 14.383 6.746 -30.444 1.00 86.81 94 CYS A O 1
ATOM 777 N N . ILE A 1 95 ? 15.393 5.355 -29.008 1.00 88.25 95 ILE A N 1
ATOM 778 C CA . ILE A 1 95 ? 14.170 4.977 -28.274 1.00 88.25 95 ILE A CA 1
ATOM 779 C C . ILE A 1 95 ? 13.370 6.200 -27.803 1.00 88.25 95 ILE A C 1
ATOM 781 O O . ILE A 1 95 ? 12.148 6.230 -27.934 1.00 88.25 95 ILE A O 1
ATOM 785 N N . ASP A 1 96 ? 14.049 7.247 -27.322 1.00 82.69 96 ASP A N 1
ATOM 786 C CA . ASP A 1 96 ? 13.393 8.463 -26.819 1.00 82.69 96 ASP A CA 1
ATOM 787 C C . ASP A 1 96 ? 12.517 9.162 -27.882 1.00 82.69 96 ASP A C 1
ATOM 789 O O . ASP A 1 96 ? 11.572 9.868 -27.525 1.00 82.69 96 ASP A O 1
ATOM 793 N N . THR A 1 97 ? 12.805 8.974 -29.178 1.00 80.12 97 THR A N 1
ATOM 794 C CA . THR A 1 97 ? 12.103 9.641 -30.291 1.00 80.12 97 THR A CA 1
ATOM 795 C C . THR A 1 97 ? 11.016 8.797 -30.948 1.00 80.12 97 THR A C 1
ATOM 797 O O . THR A 1 97 ? 10.311 9.301 -31.824 1.00 80.12 97 THR A O 1
ATOM 800 N N . LEU A 1 98 ? 10.852 7.537 -30.538 1.00 80.12 98 LEU A N 1
ATOM 801 C CA . LEU A 1 98 ? 9.853 6.631 -31.105 1.00 80.12 98 LEU A CA 1
ATOM 802 C C . LEU A 1 98 ? 8.433 7.037 -30.709 1.00 80.12 98 LEU A C 1
ATOM 804 O O . LEU A 1 98 ? 8.213 7.561 -29.621 1.00 80.12 98 LEU A O 1
ATOM 808 N N . ASN A 1 99 ? 7.443 6.779 -31.559 1.00 76.38 99 ASN A N 1
ATOM 809 C CA . ASN A 1 99 ? 6.030 6.852 -31.169 1.00 76.38 99 ASN A CA 1
ATOM 810 C C . ASN A 1 99 ? 5.623 5.582 -30.381 1.00 76.38 99 ASN A C 1
ATOM 812 O O . ASN A 1 99 ? 6.462 4.729 -30.104 1.00 76.38 99 ASN A O 1
ATOM 816 N N . GLY A 1 100 ? 4.353 5.464 -29.974 1.00 72.88 100 GLY A N 1
ATOM 817 C CA . GLY A 1 100 ? 3.873 4.306 -29.200 1.00 72.88 100 GLY A CA 1
ATOM 818 C C . GLY A 1 100 ? 4.087 2.963 -29.912 1.00 72.88 100 GLY A C 1
ATOM 819 O O . GLY A 1 100 ? 4.634 2.043 -29.317 1.00 72.88 100 GLY A O 1
ATOM 820 N N . GLU A 1 101 ? 3.732 2.877 -31.196 1.00 76.69 101 GLU A N 1
ATOM 821 C CA . GLU A 1 101 ? 3.935 1.674 -32.022 1.00 76.69 101 GLU A CA 1
ATOM 822 C C . GLU A 1 101 ? 5.414 1.316 -32.170 1.00 76.69 101 GLU A C 1
ATOM 824 O O . GLU A 1 101 ? 5.794 0.166 -31.963 1.00 76.69 101 GLU A O 1
ATOM 829 N N . GLY A 1 102 ? 6.255 2.319 -32.442 1.00 80.62 102 GLY A N 1
ATOM 830 C CA . GLY A 1 102 ? 7.698 2.147 -32.511 1.00 80.62 102 GLY A CA 1
ATOM 831 C C . GLY A 1 102 ? 8.271 1.643 -31.193 1.00 80.62 102 GLY A C 1
ATOM 832 O O . GLY A 1 102 ? 9.127 0.782 -31.211 1.00 80.62 102 GLY A O 1
ATOM 833 N N . LEU A 1 103 ? 7.788 2.097 -30.032 1.00 85.44 103 LEU A N 1
ATOM 834 C CA . LEU A 1 103 ? 8.238 1.539 -28.749 1.00 85.44 103 LEU A CA 1
ATOM 835 C C . LEU A 1 103 ? 7.849 0.064 -28.587 1.00 85.44 103 LEU A C 1
ATOM 837 O O . LEU A 1 103 ? 8.655 -0.718 -28.087 1.00 85.44 103 LEU A O 1
ATOM 841 N N . ILE A 1 104 ? 6.638 -0.318 -29.008 1.00 83.88 104 ILE A N 1
ATOM 842 C CA . ILE A 1 104 ? 6.146 -1.697 -28.888 1.00 83.88 104 ILE A CA 1
ATOM 843 C C . ILE A 1 104 ? 6.985 -2.663 -29.738 1.00 83.88 104 ILE A C 1
ATOM 845 O O . ILE A 1 104 ? 7.268 -3.767 -29.277 1.00 83.88 104 ILE A O 1
ATOM 849 N N . SER A 1 105 ? 7.446 -2.259 -30.927 1.00 85.56 105 SER A N 1
ATOM 850 C CA . SER A 1 105 ? 8.266 -3.134 -31.781 1.00 85.56 105 SER A CA 1
ATOM 851 C C . SER A 1 105 ? 9.628 -3.491 -31.173 1.00 85.56 105 SER A C 1
ATOM 853 O O . SER A 1 105 ? 10.171 -4.545 -31.485 1.00 85.56 105 SER A O 1
ATOM 855 N N . TYR A 1 106 ? 10.174 -2.664 -30.274 1.00 90.19 106 TYR A N 1
ATOM 856 C CA . TYR A 1 106 ? 11.445 -2.951 -29.591 1.00 90.19 106 TYR A CA 1
ATOM 857 C C . TYR A 1 106 ? 11.313 -3.867 -28.369 1.00 90.19 106 TYR A C 1
ATOM 859 O O . TYR A 1 106 ? 12.327 -4.186 -27.751 1.00 90.19 106 TYR A O 1
ATOM 867 N N . PHE A 1 107 ? 10.107 -4.325 -28.013 1.00 88.75 107 PHE A N 1
ATOM 868 C CA . PHE A 1 107 ? 9.972 -5.369 -26.988 1.00 88.75 107 PHE A CA 1
ATOM 869 C C . PHE A 1 107 ? 10.575 -6.707 -27.421 1.00 88.75 107 PHE A C 1
ATOM 871 O O . PHE A 1 107 ? 10.946 -7.501 -26.565 1.00 88.75 107 PHE A O 1
ATOM 878 N N . ASP A 1 108 ? 10.688 -6.924 -28.732 1.00 86.44 108 ASP A N 1
ATOM 879 C CA . ASP A 1 108 ? 11.273 -8.127 -29.325 1.00 86.44 108 ASP A CA 1
ATOM 880 C C . ASP A 1 108 ? 12.782 -7.984 -29.603 1.00 86.44 108 ASP A C 1
ATOM 882 O O . ASP A 1 108 ? 13.386 -8.866 -30.214 1.00 86.44 108 ASP A O 1
ATOM 886 N N . ASP A 1 109 ? 13.416 -6.881 -29.177 1.00 90.31 109 ASP A N 1
ATOM 887 C CA . ASP A 1 109 ? 14.867 -6.725 -29.302 1.00 90.31 109 ASP A CA 1
ATOM 888 C C . ASP A 1 109 ? 15.582 -7.718 -28.374 1.00 90.31 109 ASP A C 1
ATOM 890 O O . ASP A 1 109 ? 15.264 -7.847 -27.193 1.00 90.31 109 ASP A O 1
ATOM 894 N N . VAL A 1 110 ? 16.591 -8.402 -28.911 1.00 87.56 110 VAL A N 1
ATOM 895 C CA . VAL A 1 110 ? 17.377 -9.414 -28.188 1.00 87.56 110 VAL A CA 1
ATOM 896 C C . VAL A 1 110 ? 18.249 -8.834 -27.070 1.00 87.56 110 VAL A C 1
ATOM 898 O O . VAL A 1 110 ? 18.834 -9.588 -26.296 1.00 87.56 110 VAL A O 1
ATOM 901 N N . ASN A 1 111 ? 18.421 -7.510 -27.011 1.00 93.75 111 ASN A N 1
ATOM 902 C CA . ASN A 1 111 ? 19.282 -6.861 -26.034 1.00 93.75 111 ASN A CA 1
ATOM 903 C C . ASN A 1 111 ? 18.484 -6.259 -24.867 1.00 93.75 111 ASN A C 1
ATOM 905 O O . ASN A 1 111 ? 17.780 -5.261 -25.025 1.00 93.75 111 ASN A O 1
ATOM 909 N N . ASP A 1 112 ? 18.707 -6.780 -23.662 1.00 94.56 112 ASP A N 1
ATOM 910 C CA . ASP A 1 112 ? 18.078 -6.295 -22.429 1.00 94.56 112 ASP A CA 1
ATOM 911 C C . ASP A 1 112 ? 18.211 -4.781 -22.204 1.00 94.56 112 ASP A C 1
ATOM 913 O O . ASP A 1 112 ? 17.293 -4.162 -21.673 1.00 94.56 112 ASP A O 1
ATOM 917 N N . GLU A 1 113 ? 19.325 -4.143 -22.590 1.00 94.38 113 GLU A N 1
ATOM 918 C CA . GLU A 1 113 ? 19.487 -2.697 -22.388 1.00 94.38 113 GLU A CA 1
ATOM 919 C C . GLU A 1 113 ? 18.532 -1.866 -23.253 1.00 94.38 113 GLU A C 1
ATOM 921 O O . GLU A 1 113 ? 18.187 -0.741 -22.873 1.00 94.38 113 GLU A O 1
ATOM 926 N N . ILE A 1 114 ? 18.131 -2.396 -24.412 1.00 94.00 114 ILE A N 1
ATOM 927 C CA . ILE A 1 114 ? 17.094 -1.802 -25.257 1.00 94.00 114 ILE A CA 1
ATOM 928 C C . ILE A 1 114 ? 15.758 -1.934 -24.553 1.00 94.00 114 ILE A C 1
ATOM 930 O O . ILE A 1 114 ? 15.098 -0.923 -24.327 1.00 94.00 114 ILE A O 1
ATOM 934 N N . LEU A 1 115 ? 15.408 -3.149 -24.131 1.00 94.44 115 LEU A N 1
ATOM 935 C CA . LEU A 1 115 ? 14.144 -3.418 -23.460 1.00 94.44 115 LEU A CA 1
ATOM 936 C C . LEU A 1 115 ? 13.991 -2.591 -22.173 1.00 94.44 115 LEU A C 1
ATOM 938 O O . LEU A 1 115 ? 12.971 -1.936 -21.972 1.00 94.44 115 LEU A O 1
ATOM 942 N N . ILE A 1 116 ? 15.036 -2.508 -21.345 1.00 95.38 116 ILE A N 1
ATOM 943 C CA . ILE A 1 116 ? 15.081 -1.629 -20.164 1.00 95.38 116 ILE A CA 1
ATOM 944 C C . ILE A 1 116 ? 14.781 -0.182 -20.560 1.00 95.38 116 ILE A C 1
ATOM 946 O O . ILE A 1 116 ? 13.935 0.466 -19.943 1.00 95.38 116 ILE A O 1
ATOM 950 N N . LYS A 1 117 ? 15.437 0.328 -21.607 1.00 94.31 117 LYS A N 1
ATOM 951 C CA . LYS A 1 117 ? 15.254 1.711 -22.049 1.00 94.31 117 LYS A CA 1
ATOM 952 C C . LYS A 1 117 ? 13.855 1.956 -22.629 1.00 94.31 117 LYS A C 1
ATOM 954 O O . LYS A 1 117 ? 13.297 3.027 -22.394 1.00 94.31 117 LYS A O 1
ATOM 959 N N . VAL A 1 118 ? 13.261 0.985 -23.325 1.00 92.56 118 VAL A N 1
ATOM 960 C CA . VAL A 1 118 ? 11.859 1.038 -23.780 1.00 92.56 118 VAL A CA 1
ATOM 961 C C . VAL A 1 118 ? 10.923 1.178 -22.582 1.00 92.56 118 VAL A C 1
ATOM 963 O O . VAL A 1 118 ? 10.101 2.095 -22.549 1.00 92.56 118 VAL A O 1
ATOM 966 N N . LEU A 1 119 ? 11.083 0.326 -21.566 1.00 92.19 119 LEU A N 1
ATOM 967 C CA . LEU A 1 119 ? 10.262 0.352 -20.354 1.00 92.19 119 LEU A CA 1
ATOM 968 C C . LEU A 1 119 ? 10.432 1.669 -19.571 1.00 92.19 119 LEU A C 1
ATOM 970 O O . LEU A 1 119 ? 9.449 2.231 -19.089 1.00 92.19 119 LEU A O 1
ATOM 974 N N . GLU A 1 120 ? 11.653 2.204 -19.478 1.00 91.00 120 GLU A N 1
ATOM 975 C CA . GLU A 1 120 ? 11.924 3.515 -18.868 1.00 91.00 120 GLU A CA 1
ATOM 976 C C . GLU A 1 120 ? 11.203 4.654 -19.596 1.00 91.00 120 GLU A C 1
ATOM 978 O O . GLU A 1 120 ? 10.548 5.478 -18.955 1.00 91.00 120 GLU A O 1
ATOM 983 N N . VAL A 1 121 ? 11.289 4.691 -20.930 1.00 87.94 121 VAL A N 1
ATOM 984 C CA . VAL A 1 121 ? 10.637 5.725 -21.746 1.00 87.94 121 VAL A CA 1
ATOM 985 C C . VAL A 1 121 ? 9.116 5.614 -21.655 1.00 87.94 121 VAL A C 1
ATOM 987 O O . VAL A 1 121 ? 8.440 6.635 -21.516 1.00 87.94 121 VAL A O 1
ATOM 990 N N . LEU A 1 122 ? 8.565 4.398 -21.660 1.00 84.88 122 LEU A N 1
ATOM 991 C CA . LEU A 1 122 ? 7.135 4.178 -21.431 1.00 84.88 122 LEU A CA 1
ATOM 992 C C . LEU A 1 122 ? 6.695 4.694 -20.057 1.00 84.88 122 LEU A C 1
ATOM 994 O O . LEU A 1 122 ? 5.672 5.373 -19.949 1.00 84.88 122 LEU A O 1
ATOM 998 N N . TYR A 1 123 ? 7.483 4.420 -19.016 1.00 81.81 123 TYR A N 1
ATOM 999 C CA . TYR A 1 123 ? 7.165 4.842 -17.654 1.00 81.81 123 TYR A CA 1
ATOM 1000 C C . TYR A 1 123 ? 7.213 6.366 -17.519 1.00 81.81 123 TYR A C 1
ATOM 1002 O O . TYR A 1 123 ? 6.306 6.967 -16.940 1.00 81.81 123 TYR A O 1
ATOM 1010 N N . GLN A 1 124 ? 8.239 6.998 -18.095 1.00 82.50 124 GLN A N 1
ATOM 1011 C CA . GLN A 1 124 ? 8.390 8.450 -18.104 1.00 82.50 124 GLN A CA 1
ATOM 1012 C C . GLN A 1 124 ? 7.216 9.129 -18.816 1.00 82.50 124 GLN A C 1
ATOM 1014 O O . GLN A 1 124 ? 6.591 10.017 -18.238 1.00 82.50 124 GLN A O 1
ATOM 1019 N N . ARG A 1 125 ? 6.866 8.673 -20.026 1.00 77.38 125 ARG A N 1
ATOM 1020 C CA . ARG A 1 125 ? 5.752 9.240 -20.803 1.00 77.38 125 ARG A CA 1
ATOM 1021 C C . ARG A 1 125 ? 4.423 9.135 -20.065 1.00 77.38 125 ARG A C 1
ATOM 1023 O O . ARG A 1 125 ? 3.631 10.072 -20.090 1.00 77.38 125 ARG A O 1
ATOM 1030 N N . TYR A 1 126 ? 4.189 8.029 -19.363 1.00 69.50 126 TYR A N 1
ATOM 1031 C CA . TYR A 1 126 ? 3.004 7.890 -18.525 1.00 69.50 126 TYR A CA 1
ATOM 1032 C C . TYR A 1 126 ? 2.992 8.847 -17.329 1.00 69.50 126 TYR A C 1
ATOM 1034 O O . TYR A 1 126 ? 1.958 9.447 -17.028 1.00 69.50 126 TYR A O 1
ATOM 1042 N N . PHE A 1 127 ? 4.122 8.993 -16.634 1.00 64.50 127 PHE A N 1
ATOM 1043 C CA . PHE A 1 127 ? 4.203 9.879 -15.476 1.00 64.50 127 PHE A CA 1
ATOM 1044 C C . PHE A 1 127 ? 4.019 11.347 -15.877 1.00 64.50 127 PHE A C 1
ATOM 1046 O O . PHE A 1 127 ? 3.229 12.055 -15.256 1.00 64.50 127 PHE A O 1
ATOM 1053 N N . GLU A 1 128 ? 4.688 11.784 -16.947 1.00 59.62 128 GLU A N 1
ATOM 1054 C CA . GLU A 1 128 ? 4.506 13.117 -17.529 1.00 59.62 128 GLU A CA 1
ATOM 1055 C C . GLU A 1 128 ? 3.040 13.340 -17.929 1.00 59.62 128 GLU A C 1
ATOM 1057 O O . GLU A 1 128 ? 2.445 14.351 -17.566 1.00 59.62 128 GLU A O 1
ATOM 1062 N N . TYR A 1 129 ? 2.399 12.357 -18.562 1.00 57.59 129 TYR A N 1
ATOM 1063 C CA . TYR A 1 129 ? 0.984 12.445 -18.915 1.00 57.59 129 TYR A CA 1
ATOM 1064 C C . TYR A 1 129 ? 0.066 12.639 -17.691 1.00 57.59 129 TYR A C 1
ATOM 1066 O O . TYR A 1 129 ? -0.784 13.528 -17.695 1.00 57.59 129 TYR A O 1
ATOM 1074 N N . LYS A 1 130 ? 0.264 11.865 -16.613 1.00 55.28 130 LYS A N 1
ATOM 1075 C CA . LYS A 1 130 ? -0.550 11.965 -15.387 1.00 55.28 130 LYS A CA 1
ATOM 1076 C C . LYS A 1 130 ? -0.367 13.298 -14.650 1.00 55.28 130 LYS A C 1
ATOM 1078 O O . LYS A 1 130 ? -1.299 13.773 -14.011 1.00 55.28 130 LYS A O 1
ATOM 1083 N N . VAL A 1 131 ? 0.831 13.881 -14.697 1.00 50.81 131 VAL A N 1
ATOM 1084 C CA . VAL A 1 131 ? 1.135 15.145 -14.008 1.00 50.81 131 VAL A CA 1
ATOM 1085 C C . VAL A 1 131 ? 0.638 16.358 -14.798 1.00 50.81 131 VAL A C 1
ATOM 1087 O O . VAL A 1 131 ? 0.171 17.315 -14.185 1.00 50.81 131 VAL A O 1
ATOM 1090 N N . TYR A 1 132 ? 0.702 16.327 -16.134 1.00 38.66 132 TYR A N 1
ATOM 1091 C CA . TYR A 1 132 ? 0.408 17.500 -16.967 1.00 38.66 132 TYR A CA 1
ATOM 1092 C C . TYR A 1 132 ? -1.007 17.538 -17.570 1.00 38.66 132 TYR A C 1
ATOM 1094 O O . TYR A 1 132 ? -1.491 18.627 -17.868 1.00 38.66 132 TYR A O 1
ATOM 1102 N N . PHE A 1 133 ? -1.703 16.404 -17.721 1.00 42.94 133 PHE A N 1
ATOM 1103 C CA . PHE A 1 133 ? -2.989 16.334 -18.437 1.00 42.94 133 PHE A CA 1
ATOM 1104 C C . PHE A 1 133 ? -4.135 15.796 -17.571 1.00 42.94 133 PHE A C 1
ATOM 1106 O O . PHE A 1 133 ? -4.860 14.887 -17.969 1.00 42.94 133 PHE A O 1
ATOM 1113 N N . ASN A 1 134 ? -4.319 16.377 -16.384 1.00 42.12 134 ASN A N 1
ATOM 1114 C CA . ASN A 1 134 ? -5.382 15.970 -15.458 1.00 42.12 134 ASN A CA 1
ATOM 1115 C C . ASN A 1 134 ? -6.820 16.277 -15.934 1.00 42.12 134 ASN A C 1
ATOM 1117 O O . ASN A 1 134 ? -7.738 15.778 -15.299 1.00 42.12 134 ASN A O 1
ATOM 1121 N N . ASP A 1 135 ? -7.041 17.034 -17.021 1.00 40.16 135 ASP A N 1
ATOM 1122 C CA . ASP A 1 135 ? -8.393 17.535 -17.358 1.00 40.16 135 ASP A CA 1
ATOM 1123 C C . ASP A 1 135 ? -8.784 17.565 -18.852 1.00 40.16 135 ASP A C 1
ATOM 1125 O O . ASP A 1 135 ? -9.871 18.030 -19.189 1.00 40.16 135 ASP A O 1
ATOM 1129 N N . LEU A 1 136 ? -7.963 17.072 -19.787 1.00 40.41 136 LEU A N 1
ATOM 1130 C CA . LEU A 1 136 ? -8.298 17.138 -21.220 1.00 40.41 136 LEU A CA 1
ATOM 1131 C C . LEU A 1 136 ? -7.935 15.837 -21.947 1.00 40.41 136 LEU A C 1
ATOM 1133 O O . LEU A 1 136 ? -6.765 15.553 -22.199 1.00 40.41 136 LEU A O 1
ATOM 1137 N N . GLU A 1 137 ? -8.953 15.064 -22.335 1.00 46.41 137 GLU A N 1
ATOM 1138 C CA . GLU A 1 137 ? -8.837 14.008 -23.348 1.00 46.41 137 GLU A CA 1
ATOM 1139 C C . GLU A 1 137 ? -8.490 14.642 -24.707 1.00 46.41 137 GLU A C 1
ATOM 1141 O O . GLU A 1 137 ? -9.351 14.969 -25.521 1.00 46.41 137 GLU A O 1
ATOM 1146 N N . THR A 1 138 ? -7.205 14.875 -24.968 1.00 44.34 138 THR A N 1
ATOM 1147 C CA . THR A 1 138 ? -6.724 15.329 -26.279 1.00 44.34 138 THR A CA 1
ATOM 1148 C C . THR A 1 138 ? -6.629 14.153 -27.260 1.00 44.34 138 THR A C 1
ATOM 1150 O O . THR A 1 138 ? -6.386 13.020 -26.856 1.00 44.34 138 THR A O 1
ATOM 1153 N N . LYS A 1 139 ? -6.774 14.396 -28.572 1.00 42.88 139 LYS A N 1
ATOM 1154 C CA . LYS A 1 139 ? -6.723 13.388 -29.666 1.00 42.88 139 LYS A CA 1
ATOM 1155 C C . LYS A 1 139 ? -5.457 12.500 -29.720 1.00 42.88 139 LYS A C 1
ATOM 1157 O O . LYS A 1 139 ? -5.428 11.541 -30.480 1.00 42.88 139 LYS A O 1
ATOM 1162 N N . GLU A 1 140 ? -4.410 12.786 -28.947 1.00 42.84 140 GLU A N 1
ATOM 1163 C CA . GLU A 1 140 ? -3.249 11.888 -28.803 1.00 42.84 140 GLU A CA 1
ATOM 1164 C C . GLU A 1 140 ? -3.503 10.741 -27.808 1.00 42.84 140 GLU A C 1
ATOM 1166 O O . GLU A 1 140 ? -2.888 9.679 -27.920 1.00 42.84 140 GLU A O 1
ATOM 1171 N N . THR A 1 141 ? -4.465 10.901 -26.888 1.00 42.25 141 THR A N 1
ATOM 1172 C CA . THR A 1 141 ? -4.892 9.851 -25.945 1.00 42.25 141 THR A CA 1
ATOM 1173 C C . THR A 1 141 ? -5.488 8.632 -26.648 1.00 42.25 141 THR A C 1
ATOM 1175 O O . THR A 1 141 ? -5.338 7.510 -26.165 1.00 42.25 141 THR A O 1
ATOM 1178 N N . THR A 1 142 ? -6.105 8.833 -27.813 1.00 44.53 142 THR A N 1
ATOM 1179 C CA . THR A 1 142 ? -6.705 7.779 -28.641 1.00 44.53 142 THR A CA 1
ATOM 1180 C C . THR A 1 142 ? -5.654 6.930 -29.365 1.00 44.53 142 THR A C 1
ATOM 1182 O O . THR A 1 142 ? -5.837 5.729 -29.481 1.00 44.53 142 THR A O 1
ATOM 1185 N N . LYS A 1 143 ? -4.484 7.480 -29.724 1.00 46.16 143 LYS A N 1
ATOM 1186 C CA . LYS A 1 143 ? -3.438 6.716 -30.439 1.00 46.16 143 LYS A CA 1
ATOM 1187 C C . LYS A 1 143 ? -2.510 5.893 -29.544 1.00 46.16 143 LYS A C 1
ATOM 1189 O O . LYS A 1 143 ? -1.975 4.883 -29.982 1.00 46.16 143 LYS A O 1
ATOM 1194 N N . PHE A 1 144 ? -2.306 6.285 -28.283 1.00 49.28 144 PHE A N 1
ATOM 1195 C CA . PHE A 1 144 ? -1.551 5.449 -27.332 1.00 49.28 144 PHE A CA 1
ATOM 1196 C C . PHE A 1 144 ? -2.383 4.258 -26.823 1.00 49.28 144 PHE A C 1
ATOM 1198 O O . PHE A 1 144 ? -1.833 3.254 -26.377 1.00 49.28 144 PHE A O 1
ATOM 1205 N N . THR A 1 145 ? -3.714 4.363 -26.898 1.00 50.72 145 THR A N 1
ATOM 1206 C CA . THR A 1 145 ? -4.658 3.349 -26.408 1.00 50.72 145 THR A CA 1
ATOM 1207 C C . THR A 1 145 ? -5.011 2.277 -27.446 1.00 50.72 145 THR A C 1
ATOM 1209 O O . THR A 1 145 ? -5.441 1.194 -27.056 1.00 50.72 145 THR A O 1
ATOM 1212 N N . GLU A 1 146 ? -4.754 2.522 -28.737 1.00 53.59 146 GLU A N 1
ATOM 1213 C CA . GLU A 1 146 ? -5.095 1.621 -29.855 1.00 53.59 146 GLU A CA 1
ATOM 1214 C C . GLU A 1 146 ? -4.363 0.260 -29.829 1.00 53.59 146 GLU A C 1
ATOM 1216 O O . GLU A 1 146 ? -4.866 -0.696 -30.408 1.00 53.59 146 GLU A O 1
ATOM 1221 N N . ASN A 1 147 ? -3.248 0.118 -29.095 1.00 66.00 147 ASN A N 1
ATOM 1222 C CA . ASN A 1 147 ? -2.477 -1.137 -28.996 1.00 66.00 147 ASN A CA 1
ATOM 1223 C C . ASN A 1 147 ? -2.258 -1.632 -27.551 1.00 66.00 147 ASN A C 1
ATOM 1225 O O . ASN A 1 147 ? -1.272 -2.316 -27.261 1.00 66.00 147 ASN A O 1
ATOM 1229 N N . LEU A 1 148 ? -3.158 -1.294 -26.619 1.00 68.19 148 LEU A N 1
ATOM 1230 C CA . LEU A 1 148 ? -3.025 -1.697 -25.210 1.00 68.19 148 LEU A CA 1
ATOM 1231 C C . LEU A 1 148 ? -2.983 -3.217 -25.006 1.00 68.19 148 LEU A C 1
ATOM 1233 O O . LEU A 1 148 ? -2.235 -3.682 -24.149 1.00 68.19 148 LEU A O 1
ATOM 1237 N N . ASP A 1 149 ? -3.733 -3.984 -25.799 1.00 69.94 149 ASP A N 1
ATOM 1238 C CA . ASP A 1 149 ? -3.739 -5.449 -25.708 1.00 69.94 149 ASP A CA 1
ATOM 1239 C C . ASP A 1 149 ? -2.385 -6.052 -26.117 1.00 69.94 149 ASP A C 1
ATOM 1241 O O . ASP A 1 149 ? -1.899 -6.985 -25.479 1.00 69.94 149 ASP A O 1
ATOM 1245 N N . LEU A 1 150 ? -1.726 -5.493 -27.138 1.00 76.38 150 LEU A N 1
ATOM 1246 C CA . LEU A 1 150 ? -0.396 -5.941 -27.556 1.00 76.38 150 LEU A CA 1
ATOM 1247 C C . LEU A 1 150 ? 0.669 -5.545 -26.529 1.00 76.38 150 LEU A C 1
ATOM 1249 O O . LEU A 1 150 ? 1.485 -6.378 -26.142 1.00 76.38 150 LEU A O 1
ATOM 1253 N N . LEU A 1 151 ? 0.630 -4.301 -26.037 1.00 79.56 151 LEU A N 1
ATOM 1254 C CA . LEU A 1 151 ? 1.512 -3.854 -24.956 1.00 79.56 151 LEU A CA 1
ATOM 1255 C C . LEU A 1 151 ? 1.359 -4.751 -23.722 1.00 79.56 151 LEU A C 1
ATOM 1257 O O . LEU A 1 151 ? 2.343 -5.084 -23.068 1.00 79.56 151 LEU A O 1
ATOM 1261 N N . PHE A 1 152 ? 0.133 -5.177 -23.423 1.00 77.69 152 PHE A N 1
ATOM 1262 C CA . PHE A 1 152 ? -0.146 -6.079 -22.320 1.00 77.69 152 PHE A CA 1
ATOM 1263 C C . PHE A 1 152 ? 0.544 -7.440 -22.471 1.00 77.69 152 PHE A C 1
ATOM 1265 O O . PHE A 1 152 ? 1.169 -7.915 -21.519 1.00 77.69 152 PHE A O 1
ATOM 1272 N N . VAL A 1 153 ? 0.435 -8.065 -23.650 1.00 78.62 153 VAL A N 1
ATOM 1273 C CA . VAL A 1 153 ? 1.116 -9.339 -23.949 1.00 78.62 153 VAL A CA 1
ATOM 1274 C C . VAL A 1 153 ? 2.609 -9.180 -23.682 1.00 78.62 153 VAL A C 1
ATOM 1276 O O . VAL A 1 153 ? 3.182 -9.922 -22.890 1.00 78.62 153 VAL A O 1
ATOM 1279 N N . LYS A 1 154 ? 3.210 -8.128 -24.246 1.00 86.31 154 LYS A N 1
ATOM 1280 C CA . LYS A 1 154 ? 4.642 -7.867 -24.105 1.00 86.31 154 LYS A CA 1
ATOM 1281 C C . LYS A 1 154 ? 5.065 -7.626 -22.657 1.00 86.31 154 LYS A C 1
ATOM 1283 O O . LYS A 1 154 ? 6.068 -8.170 -22.210 1.00 86.31 154 LYS A O 1
ATOM 1288 N N . LEU A 1 155 ? 4.289 -6.861 -21.888 1.00 88.19 155 LEU A N 1
ATOM 1289 C CA . LEU A 1 155 ? 4.557 -6.663 -20.461 1.00 88.19 155 LEU A CA 1
ATOM 1290 C C . LEU A 1 155 ? 4.413 -7.965 -19.661 1.00 88.19 155 LEU A C 1
ATOM 1292 O O . LEU A 1 155 ? 5.120 -8.145 -18.675 1.00 88.19 155 LEU A O 1
ATOM 1296 N N . THR A 1 156 ? 3.530 -8.879 -20.068 1.00 86.06 156 THR A N 1
ATOM 1297 C CA . THR A 1 156 ? 3.398 -10.189 -19.413 1.00 86.06 156 THR A CA 1
ATOM 1298 C C . THR A 1 156 ? 4.669 -11.012 -19.606 1.00 86.06 156 THR A C 1
ATOM 1300 O O . THR A 1 156 ? 5.211 -11.513 -18.620 1.00 86.06 156 THR A O 1
ATOM 1303 N N . ASP A 1 157 ? 5.207 -11.045 -20.827 1.00 87.19 157 ASP A N 1
ATOM 1304 C CA . ASP A 1 157 ? 6.486 -11.698 -21.124 1.00 87.19 157 ASP A CA 1
ATOM 1305 C C . ASP A 1 157 ? 7.623 -11.066 -20.303 1.00 87.19 157 ASP A C 1
ATOM 1307 O O . ASP A 1 157 ? 8.370 -11.769 -19.612 1.00 87.19 157 ASP A O 1
ATOM 1311 N N . CYS A 1 158 ? 7.691 -9.728 -20.263 1.00 91.75 158 CYS A N 1
ATOM 1312 C CA . CYS A 1 158 ? 8.678 -8.999 -19.463 1.00 91.75 158 CYS A CA 1
ATOM 1313 C C . CYS A 1 158 ? 8.585 -9.289 -17.957 1.00 91.75 158 CYS A C 1
ATOM 1315 O O . CYS A 1 158 ? 9.599 -9.230 -17.261 1.00 91.75 158 CYS A O 1
ATOM 1317 N N . MET A 1 159 ? 7.400 -9.615 -17.435 1.00 91.88 159 MET A N 1
ATOM 1318 C CA . MET A 1 159 ? 7.218 -9.946 -16.020 1.00 91.88 159 MET A CA 1
ATOM 1319 C C . MET A 1 159 ? 7.845 -11.288 -15.647 1.00 91.88 159 MET A C 1
ATOM 1321 O O . MET A 1 159 ? 8.182 -11.505 -14.491 1.00 91.88 159 MET A O 1
ATOM 1325 N N . THR A 1 160 ? 8.031 -12.176 -16.622 1.00 89.94 160 THR A N 1
ATOM 1326 C CA . THR A 1 160 ? 8.695 -13.477 -16.439 1.00 89.94 160 THR A CA 1
ATOM 1327 C C . THR A 1 160 ? 10.157 -13.471 -16.891 1.00 89.94 160 THR A C 1
ATOM 1329 O O . THR A 1 160 ? 10.827 -14.501 -16.865 1.00 89.94 160 THR A O 1
ATOM 1332 N N . HIS A 1 161 ? 10.674 -12.306 -17.287 1.00 93.44 161 HIS A N 1
ATOM 1333 C CA . HIS A 1 161 ? 12.022 -12.162 -17.819 1.00 93.44 161 HIS A CA 1
ATOM 1334 C C . HIS A 1 161 ? 13.096 -12.492 -16.772 1.00 93.44 161 HIS A C 1
ATOM 1336 O O . HIS A 1 161 ? 12.975 -12.136 -15.599 1.00 93.44 161 HIS A O 1
ATOM 1342 N N . THR A 1 162 ? 14.201 -13.111 -17.188 1.00 93.44 162 THR A N 1
ATOM 1343 C CA . THR A 1 162 ? 15.300 -13.509 -16.283 1.00 93.44 162 THR A CA 1
ATOM 1344 C C . THR A 1 162 ? 15.976 -12.305 -15.618 1.00 93.44 162 THR A C 1
ATOM 1346 O O . THR A 1 162 ? 16.358 -12.359 -14.450 1.00 93.44 162 THR A O 1
ATOM 1349 N N . ASN A 1 163 ? 16.067 -11.184 -16.334 1.00 95.50 163 ASN A N 1
ATOM 1350 C CA . ASN A 1 163 ? 16.601 -9.922 -15.825 1.00 95.50 163 ASN A CA 1
ATOM 1351 C C . ASN A 1 163 ? 15.646 -9.215 -14.844 1.00 95.50 163 ASN A C 1
ATOM 1353 O O . ASN A 1 163 ? 14.577 -8.725 -15.216 1.00 95.50 163 ASN A O 1
ATOM 1357 N N . ILE A 1 164 ? 16.092 -9.072 -13.597 1.00 95.81 164 ILE A N 1
ATOM 1358 C CA . ILE A 1 164 ? 15.337 -8.446 -12.506 1.00 95.81 164 ILE A CA 1
ATOM 1359 C C . ILE A 1 164 ? 14.966 -6.979 -12.772 1.00 95.81 164 ILE A C 1
ATOM 1361 O O . ILE A 1 164 ? 13.893 -6.536 -12.369 1.00 95.81 164 ILE A O 1
ATOM 1365 N N . GLN A 1 165 ? 15.809 -6.209 -13.471 1.00 95.56 165 GLN A N 1
ATOM 1366 C CA . GLN A 1 165 ? 15.535 -4.797 -13.751 1.00 95.56 165 GLN A CA 1
ATOM 1367 C C . GLN A 1 165 ? 14.350 -4.641 -14.709 1.00 95.56 165 GLN A C 1
ATOM 1369 O O . GLN A 1 165 ? 13.516 -3.753 -14.515 1.00 95.56 165 GLN A O 1
ATOM 1374 N N . ILE A 1 166 ? 14.243 -5.541 -15.691 1.00 95.50 166 ILE A N 1
ATOM 1375 C CA . ILE A 1 166 ? 13.103 -5.615 -16.611 1.00 95.50 166 ILE A CA 1
ATOM 1376 C C . ILE A 1 166 ? 11.824 -5.914 -15.823 1.00 95.50 166 ILE A C 1
ATOM 1378 O O . ILE A 1 166 ? 10.852 -5.167 -15.950 1.00 95.50 166 ILE A O 1
ATOM 1382 N N . ARG A 1 167 ? 11.836 -6.913 -14.928 1.00 95.25 167 ARG A N 1
ATOM 1383 C CA . ARG A 1 167 ? 10.676 -7.235 -14.073 1.00 95.25 167 ARG A CA 1
ATOM 1384 C C . ARG A 1 167 ? 10.284 -6.071 -13.155 1.00 95.25 167 ARG A C 1
ATOM 1386 O O . ARG A 1 167 ? 9.107 -5.722 -13.046 1.00 95.25 167 ARG A O 1
ATOM 1393 N N . ILE A 1 168 ? 11.261 -5.390 -12.546 1.00 94.50 168 ILE A N 1
ATOM 1394 C CA . ILE A 1 168 ? 11.024 -4.209 -11.696 1.00 94.50 168 ILE A CA 1
ATOM 1395 C C . ILE A 1 168 ? 10.351 -3.086 -12.490 1.00 94.50 168 ILE A C 1
ATOM 1397 O O . ILE A 1 168 ? 9.365 -2.522 -12.015 1.00 94.50 168 ILE A O 1
ATOM 1401 N N . LEU A 1 169 ? 10.852 -2.740 -13.677 1.00 92.75 169 LEU A N 1
ATOM 1402 C CA . LEU A 1 169 ? 10.245 -1.691 -14.503 1.00 92.75 169 LEU A CA 1
ATOM 1403 C C . LEU A 1 169 ? 8.845 -2.094 -14.976 1.00 92.75 169 LEU A C 1
ATOM 1405 O O . LEU A 1 169 ? 7.906 -1.307 -14.858 1.00 92.75 169 LEU A O 1
ATOM 1409 N N . THR A 1 170 ? 8.687 -3.345 -15.403 1.00 93.06 170 THR A N 1
ATOM 1410 C CA . THR A 1 170 ? 7.404 -3.921 -15.818 1.00 93.06 170 THR A CA 1
ATOM 1411 C C . THR A 1 170 ? 6.361 -3.809 -14.709 1.00 93.06 170 THR A C 1
ATOM 1413 O O . THR A 1 170 ? 5.285 -3.262 -14.936 1.00 93.06 170 THR A O 1
ATOM 1416 N N . SER A 1 171 ? 6.694 -4.197 -13.473 1.00 92.19 171 SER A N 1
ATOM 1417 C CA . SER A 1 171 ? 5.770 -4.117 -12.329 1.00 92.19 171 SER A CA 1
ATOM 1418 C C . SER A 1 171 ? 5.262 -2.704 -12.016 1.00 92.19 171 SER A C 1
ATOM 1420 O O . SER A 1 171 ? 4.135 -2.542 -11.538 1.00 92.19 171 SER A O 1
ATOM 1422 N N . LYS A 1 172 ? 6.056 -1.667 -12.319 1.00 88.38 172 LYS A N 1
ATOM 1423 C CA . LYS A 1 172 ? 5.630 -0.261 -12.215 1.00 88.38 172 LYS A CA 1
ATOM 1424 C C . LYS A 1 172 ? 4.677 0.122 -13.348 1.00 88.38 172 LYS A C 1
ATOM 1426 O O . LYS A 1 172 ? 3.685 0.816 -13.115 1.00 88.38 172 LYS A O 1
ATOM 1431 N N . LEU A 1 173 ? 4.972 -0.341 -14.562 1.00 86.00 173 LEU A N 1
ATOM 1432 C CA . LEU A 1 173 ? 4.190 -0.078 -15.772 1.00 86.00 173 LEU A CA 1
ATOM 1433 C C . LEU A 1 173 ? 2.827 -0.768 -15.769 1.00 86.00 173 LEU A C 1
ATOM 1435 O O . LEU A 1 173 ? 1.915 -0.279 -16.426 1.00 86.00 173 LEU A O 1
ATOM 1439 N N . ILE A 1 174 ? 2.646 -1.841 -14.992 1.00 83.62 174 ILE A N 1
ATOM 1440 C CA . ILE A 1 174 ? 1.337 -2.485 -14.826 1.00 83.62 174 ILE A CA 1
ATOM 1441 C C . ILE A 1 174 ? 0.252 -1.447 -14.486 1.00 83.62 174 ILE A C 1
ATOM 1443 O O . ILE A 1 174 ? -0.851 -1.513 -15.020 1.00 83.62 174 ILE A O 1
ATOM 1447 N N . SER A 1 175 ? 0.567 -0.451 -13.652 1.00 75.31 175 SER A N 1
ATOM 1448 C CA . SER A 1 175 ? -0.378 0.602 -13.255 1.00 75.31 175 SER A CA 1
ATOM 1449 C C . SER A 1 175 ? -0.937 1.445 -14.409 1.00 75.31 175 SER A C 1
ATOM 1451 O O . SER A 1 175 ? -1.963 2.089 -14.223 1.00 75.31 175 SER A O 1
ATOM 1453 N N . ILE A 1 176 ? -0.303 1.446 -15.586 1.00 72.88 176 ILE A N 1
ATOM 1454 C CA . ILE A 1 176 ? -0.734 2.181 -16.792 1.00 72.88 176 ILE A CA 1
ATOM 1455 C C . ILE A 1 176 ? -1.982 1.556 -17.409 1.00 72.88 176 ILE A C 1
ATOM 1457 O O . ILE A 1 176 ? -2.787 2.229 -18.051 1.00 72.88 176 ILE A O 1
ATOM 1461 N N . LEU A 1 177 ? -2.179 0.265 -17.172 1.00 69.44 177 LEU A N 1
ATOM 1462 C CA . LEU A 1 177 ? -3.198 -0.543 -17.821 1.00 69.44 177 LEU A CA 1
ATOM 1463 C C . LEU A 1 177 ? -4.603 -0.322 -17.230 1.00 69.44 177 LEU A C 1
ATOM 1465 O O . LEU A 1 177 ? -5.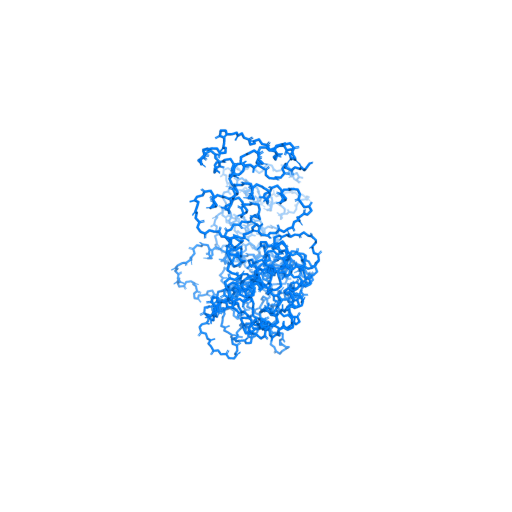538 -1.048 -17.556 1.00 69.44 177 LEU A O 1
ATOM 1469 N N . TYR A 1 178 ? -4.798 0.659 -16.341 1.00 64.50 178 TYR A N 1
ATOM 1470 C CA . TYR A 1 178 ? -6.092 0.889 -15.688 1.00 64.50 178 TYR A CA 1
ATOM 1471 C C . TYR A 1 178 ? -7.209 1.277 -16.674 1.00 64.50 178 TYR A C 1
ATOM 1473 O O . TYR A 1 178 ? -8.381 1.093 -16.377 1.00 64.50 178 TYR A O 1
ATOM 1481 N N . LYS A 1 179 ? -6.884 1.763 -17.875 1.00 61.97 179 LYS A N 1
ATOM 1482 C CA . LYS A 1 179 ? -7.891 2.087 -18.902 1.00 61.97 179 LYS A CA 1
ATOM 1483 C C . LYS A 1 179 ? -8.451 0.862 -19.646 1.00 61.97 179 LYS A C 1
ATOM 1485 O O . LYS A 1 179 ? -9.239 1.031 -20.571 1.00 61.97 179 LYS A O 1
ATOM 1490 N N . LEU A 1 180 ? -8.048 -0.354 -19.273 1.00 64.12 180 LEU A N 1
ATOM 1491 C CA . LEU A 1 180 ? -8.506 -1.586 -19.911 1.00 64.12 180 LEU A CA 1
ATOM 1492 C C . LEU A 1 180 ? -9.967 -1.925 -19.589 1.00 64.12 180 LEU A C 1
ATOM 1494 O O . LEU A 1 180 ? -10.503 -1.587 -18.530 1.00 64.12 180 LEU A O 1
ATOM 1498 N N . ASP A 1 181 ? -10.602 -2.660 -20.502 1.00 67.75 181 ASP A N 1
ATOM 1499 C CA . ASP A 1 181 ? -11.943 -3.184 -20.284 1.00 67.75 181 ASP A CA 1
ATOM 1500 C C . ASP A 1 181 ? -11.968 -4.291 -19.199 1.00 67.75 181 ASP A C 1
ATOM 1502 O O . ASP A 1 181 ? -10.951 -4.841 -18.761 1.00 67.75 181 ASP A O 1
ATOM 1506 N N . LEU A 1 182 ? -13.173 -4.644 -18.738 1.00 68.94 182 LEU A N 1
ATOM 1507 C CA . LEU A 1 182 ? -13.352 -5.666 -17.699 1.00 68.94 182 LEU A CA 1
ATOM 1508 C C . LEU A 1 182 ? -12.877 -7.064 -18.151 1.00 68.94 182 LEU A C 1
ATOM 1510 O O . LEU A 1 182 ? -12.562 -7.905 -17.306 1.00 68.94 182 LEU A O 1
ATOM 1514 N N . LYS A 1 183 ? -12.863 -7.339 -19.461 1.00 71.75 183 LYS A N 1
ATOM 1515 C CA . LYS A 1 183 ? -12.468 -8.634 -20.022 1.00 71.75 183 LYS A CA 1
ATOM 1516 C C . LYS A 1 183 ? -10.950 -8.786 -19.948 1.00 71.75 183 LYS A C 1
ATOM 1518 O O . LYS A 1 183 ? -10.484 -9.804 -19.439 1.00 71.75 183 LYS A O 1
ATOM 1523 N N . THR A 1 184 ? -10.193 -7.775 -20.351 1.00 71.00 184 THR A N 1
ATOM 1524 C CA . THR A 1 184 ? -8.735 -7.764 -20.246 1.00 71.00 184 THR A CA 1
ATOM 1525 C C . THR A 1 184 ? -8.312 -7.760 -18.782 1.00 71.00 184 THR A C 1
ATOM 1527 O O . THR A 1 184 ? -7.493 -8.591 -18.403 1.00 71.00 184 THR A O 1
ATOM 1530 N N . LEU A 1 185 ? -8.968 -6.980 -17.907 1.00 73.94 185 LEU A N 1
ATOM 1531 C CA . LEU A 1 185 ? -8.708 -7.026 -16.458 1.00 73.94 185 LEU A CA 1
ATOM 1532 C C . LEU A 1 185 ? -8.898 -8.433 -15.871 1.00 73.94 185 LEU A C 1
ATOM 1534 O O . LEU A 1 185 ? -8.131 -8.865 -15.011 1.00 73.94 185 LEU A O 1
ATOM 1538 N N . LYS A 1 186 ? -9.912 -9.169 -16.342 1.00 74.44 186 LYS A N 1
ATOM 1539 C CA . LYS A 1 186 ? -10.097 -10.578 -15.985 1.00 74.44 186 LYS A CA 1
ATOM 1540 C C . LYS A 1 186 ? -8.837 -11.359 -16.365 1.00 74.44 186 LYS A C 1
ATOM 1542 O O . LYS A 1 186 ? -8.230 -11.961 -15.490 1.00 74.44 186 LYS A O 1
ATOM 1547 N N . HIS A 1 187 ? -8.393 -11.295 -17.617 1.00 74.44 187 HIS A N 1
ATOM 1548 C CA . HIS A 1 187 ? -7.181 -11.990 -18.063 1.00 74.44 187 HIS A CA 1
ATOM 1549 C C . HIS A 1 187 ? -5.936 -11.638 -17.222 1.00 74.44 187 HIS A C 1
ATOM 1551 O O . HIS A 1 187 ? -5.222 -12.547 -16.809 1.00 74.44 187 HIS A O 1
ATOM 1557 N N . MET A 1 188 ? -5.754 -10.375 -16.817 1.00 76.25 188 MET A N 1
ATOM 1558 C CA . MET A 1 188 ? -4.642 -9.975 -15.937 1.00 76.25 188 MET A CA 1
ATOM 1559 C C . MET A 1 188 ? -4.635 -10.686 -14.580 1.00 76.25 188 MET A C 1
ATOM 1561 O O . MET A 1 188 ? -3.575 -11.001 -14.036 1.00 76.25 188 MET A O 1
ATOM 1565 N N . LEU A 1 189 ? -5.827 -10.874 -14.006 1.00 77.06 189 LEU A N 1
ATOM 1566 C CA . LEU A 1 189 ? -6.015 -11.358 -12.642 1.00 77.06 189 LEU A CA 1
ATOM 1567 C C . LEU A 1 189 ? -6.058 -12.882 -12.540 1.00 77.06 189 LEU A C 1
ATOM 1569 O O . LEU A 1 189 ? -5.963 -13.389 -11.426 1.00 77.06 189 LEU A O 1
ATOM 1573 N N . PHE A 1 190 ? -6.223 -13.613 -13.644 1.00 73.88 190 PHE A N 1
ATOM 1574 C CA . PHE A 1 190 ? -6.269 -15.076 -13.641 1.00 73.88 190 PHE A CA 1
ATOM 1575 C C . PHE A 1 190 ? -5.082 -15.658 -14.401 1.00 73.88 190 PHE A C 1
ATOM 1577 O O . PHE A 1 190 ? -4.814 -15.264 -15.531 1.00 73.88 190 PHE A O 1
ATOM 1584 N N . LYS A 1 191 ? -4.430 -16.661 -13.811 1.00 66.62 191 LYS A N 1
ATOM 1585 C CA . LYS A 1 191 ? -3.500 -17.541 -14.521 1.00 66.62 191 LYS A CA 1
ATOM 1586 C C . LYS A 1 191 ? -4.336 -18.545 -15.324 1.00 66.62 191 LYS A C 1
ATOM 1588 O O . LYS A 1 191 ? -4.900 -19.473 -14.754 1.00 66.62 191 LYS A O 1
ATOM 1593 N N . ASN A 1 192 ? -4.479 -18.314 -16.623 1.00 62.34 192 ASN A N 1
ATOM 1594 C CA . ASN A 1 192 ? -5.102 -19.243 -17.567 1.00 62.34 192 ASN A CA 1
ATOM 1595 C C . ASN A 1 192 ? -4.009 -19.759 -18.504 1.00 62.34 192 ASN A C 1
ATOM 1597 O O . ASN A 1 192 ? -3.390 -18.973 -19.215 1.00 62.34 192 ASN A O 1
ATOM 1601 N N . THR A 1 193 ? -3.794 -21.067 -18.545 1.00 50.41 193 THR A N 1
ATOM 1602 C CA . THR A 1 193 ? -2.742 -21.698 -19.359 1.00 50.41 193 THR A CA 1
ATOM 1603 C C . THR A 1 193 ? -2.929 -21.519 -20.866 1.00 50.41 193 THR A C 1
ATOM 1605 O O . THR A 1 193 ? -1.971 -21.689 -21.608 1.00 50.41 193 THR A O 1
ATOM 1608 N N . ASP A 1 194 ? -4.130 -21.141 -21.314 1.00 49.91 194 ASP A N 1
ATOM 1609 C CA . ASP A 1 194 ? -4.505 -21.248 -22.729 1.00 49.91 194 ASP A CA 1
ATOM 1610 C C . ASP A 1 194 ? -4.307 -19.950 -23.535 1.00 49.91 194 ASP A C 1
ATOM 1612 O O . ASP A 1 194 ? -4.378 -19.988 -24.757 1.00 49.91 194 ASP A O 1
ATOM 1616 N N . ASN A 1 195 ? -4.030 -18.806 -22.887 1.00 49.91 195 ASN A N 1
ATOM 1617 C CA . ASN A 1 195 ? -3.807 -17.517 -23.561 1.00 49.91 195 ASN A CA 1
ATOM 1618 C C . ASN A 1 195 ? -2.584 -16.782 -22.977 1.00 49.91 195 ASN A C 1
ATOM 1620 O O . ASN A 1 195 ? -2.546 -16.549 -21.769 1.00 49.91 195 ASN A O 1
ATOM 1624 N N . ASN A 1 196 ? -1.678 -16.284 -23.834 1.00 51.38 196 ASN A N 1
ATOM 1625 C CA . ASN A 1 196 ? -0.478 -15.478 -23.497 1.00 51.38 196 ASN A CA 1
ATOM 1626 C C . ASN A 1 196 ? -0.755 -14.145 -22.747 1.00 51.38 196 ASN A C 1
ATOM 1628 O O . ASN A 1 196 ? 0.154 -13.365 -22.499 1.00 51.38 196 ASN A O 1
ATOM 1632 N N . ILE A 1 197 ? -2.011 -13.857 -22.392 1.00 52.84 197 ILE A N 1
ATOM 1633 C CA . ILE A 1 197 ? -2.489 -12.608 -21.762 1.00 52.84 197 ILE A CA 1
ATOM 1634 C C . ILE A 1 197 ? -2.822 -12.856 -20.275 1.00 52.84 197 ILE A C 1
ATOM 1636 O O . ILE A 1 197 ? -3.555 -12.100 -19.643 1.00 52.84 197 ILE A O 1
ATOM 1640 N N . SER A 1 198 ? -2.352 -13.952 -19.681 1.00 63.50 198 SER A N 1
ATOM 1641 C CA . SER A 1 198 ? -2.837 -14.375 -18.369 1.00 63.50 198 SER A CA 1
ATOM 1642 C C . SER A 1 198 ? -1.809 -14.188 -17.253 1.00 63.50 198 SER A C 1
ATOM 1644 O O . SER A 1 198 ? -0.641 -14.548 -17.372 1.00 63.50 198 SER A O 1
ATOM 1646 N N . GLY A 1 199 ? -2.260 -13.626 -16.131 1.00 75.25 199 GLY A N 1
ATOM 1647 C CA . GLY A 1 199 ? -1.542 -13.735 -14.865 1.00 75.25 199 GLY A CA 1
ATOM 1648 C C . GLY A 1 199 ? -0.379 -12.771 -14.625 1.00 75.25 199 GLY A C 1
ATOM 1649 O O . GLY A 1 199 ? 0.364 -13.023 -13.688 1.00 75.25 199 GLY A O 1
ATOM 1650 N N . ILE A 1 200 ? -0.220 -11.658 -15.355 1.00 85.56 200 ILE A N 1
ATOM 1651 C CA . ILE A 1 200 ? 0.852 -10.674 -15.062 1.00 85.56 200 ILE A CA 1
ATOM 1652 C C . ILE A 1 200 ? 0.861 -10.218 -13.590 1.00 85.56 200 ILE A C 1
ATOM 1654 O O . ILE A 1 200 ? 1.918 -10.058 -12.985 1.00 85.56 200 ILE A O 1
ATOM 1658 N N . ILE A 1 201 ? -0.325 -10.062 -12.988 1.00 88.50 201 ILE A N 1
ATOM 1659 C CA . ILE A 1 201 ? -0.468 -9.740 -11.565 1.00 88.50 201 ILE A CA 1
ATOM 1660 C C . ILE A 1 201 ? -0.015 -10.916 -10.705 1.00 88.50 201 ILE A C 1
ATOM 1662 O O . ILE A 1 201 ? 0.666 -10.714 -9.710 1.00 88.50 201 ILE A O 1
ATOM 1666 N N . VAL A 1 202 ? -0.390 -12.137 -11.086 1.00 88.75 202 VAL A N 1
ATOM 1667 C CA . VAL A 1 202 ? -0.019 -13.356 -10.361 1.00 88.75 202 VAL A CA 1
ATOM 1668 C C . VAL A 1 202 ? 1.498 -13.527 -10.375 1.00 88.75 202 VAL A C 1
ATOM 1670 O O . VAL A 1 202 ? 2.089 -13.625 -9.308 1.00 88.75 202 VAL A O 1
ATOM 1673 N N . TYR A 1 203 ? 2.132 -13.440 -11.548 1.00 89.50 203 TYR A N 1
ATOM 1674 C CA . TYR A 1 203 ? 3.589 -13.482 -11.684 1.00 89.50 203 TYR A CA 1
ATOM 1675 C C . TYR A 1 203 ? 4.266 -12.389 -10.861 1.00 89.50 203 TYR A C 1
ATOM 1677 O O . TYR A 1 203 ? 5.231 -12.663 -10.161 1.00 89.50 203 TYR A O 1
ATOM 1685 N N . GLY A 1 204 ? 3.722 -11.171 -10.867 1.00 92.88 204 GLY A N 1
ATOM 1686 C CA . GLY A 1 204 ? 4.275 -10.084 -10.069 1.00 92.88 204 GLY A CA 1
ATOM 1687 C C . GLY A 1 204 ? 4.153 -10.253 -8.563 1.00 92.88 204 GLY A C 1
ATOM 1688 O O . GLY A 1 204 ? 5.012 -9.764 -7.836 1.00 92.88 204 GLY A O 1
ATOM 1689 N N . LEU A 1 205 ? 3.102 -10.921 -8.085 1.00 93.25 205 LEU A N 1
ATOM 1690 C CA . LEU A 1 205 ? 2.916 -11.232 -6.667 1.00 93.25 205 LEU A CA 1
ATOM 1691 C C . LEU A 1 205 ? 3.721 -12.457 -6.220 1.00 93.25 205 LEU A C 1
ATOM 1693 O O . LEU A 1 205 ? 4.091 -12.527 -5.054 1.00 93.25 205 LEU A O 1
ATOM 1697 N N . GLU A 1 206 ? 3.978 -13.402 -7.124 1.00 92.25 206 GLU A N 1
ATOM 1698 C CA . GLU A 1 206 ? 4.776 -14.613 -6.884 1.00 92.25 206 GLU A CA 1
ATOM 1699 C C . GLU A 1 206 ? 6.279 -14.406 -7.170 1.00 92.25 206 GLU A C 1
ATOM 1701 O O . GLU A 1 206 ? 7.067 -15.328 -6.967 1.00 92.25 206 GLU A O 1
ATOM 1706 N N . ASP A 1 207 ? 6.692 -13.216 -7.627 1.00 95.44 207 ASP A N 1
ATOM 1707 C CA . ASP A 1 207 ? 8.087 -12.916 -7.970 1.00 95.44 207 ASP A CA 1
ATOM 1708 C C . ASP A 1 207 ? 9.006 -13.026 -6.748 1.00 95.44 207 ASP A C 1
ATOM 1710 O O . ASP A 1 207 ? 8.667 -12.571 -5.656 1.00 95.44 207 ASP A O 1
ATOM 1714 N N . GLU A 1 208 ? 10.207 -13.564 -6.939 1.00 94.88 208 GLU A N 1
ATOM 1715 C CA . GLU A 1 208 ? 11.251 -13.663 -5.912 1.00 94.88 208 GLU A CA 1
ATOM 1716 C C . GLU A 1 208 ? 11.717 -12.290 -5.386 1.00 94.88 208 GLU A C 1
ATOM 1718 O O . GLU A 1 208 ? 12.087 -12.148 -4.219 1.00 94.88 208 GLU A O 1
ATOM 1723 N N . CYS A 1 209 ? 11.661 -11.246 -6.217 1.00 96.44 209 CYS A N 1
ATOM 1724 C CA . CYS A 1 209 ? 12.083 -9.897 -5.880 1.00 96.44 209 CYS A CA 1
ATOM 1725 C C . CYS A 1 209 ? 10.977 -9.136 -5.143 1.00 96.44 209 CYS A C 1
ATOM 1727 O O . CYS A 1 209 ? 9.940 -8.779 -5.711 1.00 96.44 209 CYS A O 1
ATOM 1729 N N . SER A 1 210 ? 11.243 -8.749 -3.894 1.00 96.75 210 SER A N 1
ATOM 1730 C CA . SER A 1 210 ? 10.276 -7.998 -3.089 1.00 96.75 210 SER A CA 1
ATOM 1731 C C . SER A 1 210 ? 9.890 -6.643 -3.696 1.00 96.75 210 SER A C 1
ATOM 1733 O O . SER A 1 210 ? 8.751 -6.198 -3.550 1.00 96.75 210 SER A O 1
ATOM 1735 N N . LEU A 1 211 ? 10.781 -5.992 -4.456 1.00 96.44 211 LEU A N 1
ATOM 1736 C CA . LEU A 1 211 ? 10.454 -4.738 -5.141 1.00 96.44 211 LEU A CA 1
ATOM 1737 C C . LEU A 1 211 ? 9.419 -4.937 -6.262 1.00 96.44 211 LEU A C 1
ATOM 1739 O O . LEU A 1 211 ? 8.556 -4.076 -6.442 1.00 96.44 211 LEU A O 1
ATOM 1743 N N . VAL A 1 212 ? 9.471 -6.068 -6.974 1.00 96.44 212 VAL A N 1
ATOM 1744 C CA . VAL A 1 212 ? 8.473 -6.445 -7.989 1.00 96.44 212 VAL A CA 1
ATOM 1745 C C . VAL A 1 212 ? 7.120 -6.680 -7.319 1.00 96.44 212 VAL A C 1
ATOM 1747 O O . VAL A 1 212 ? 6.127 -6.062 -7.718 1.00 96.44 212 VAL A O 1
ATOM 1750 N N . ARG A 1 213 ? 7.084 -7.467 -6.232 1.00 96.50 213 ARG A N 1
ATOM 1751 C CA . ARG A 1 213 ? 5.859 -7.715 -5.448 1.00 96.50 213 ARG A CA 1
ATOM 1752 C C . ARG A 1 213 ? 5.241 -6.420 -4.924 1.00 96.50 213 ARG A C 1
ATOM 1754 O O . ARG A 1 213 ? 4.053 -6.158 -5.123 1.00 96.50 213 ARG A O 1
ATOM 1761 N N . LYS A 1 214 ? 6.061 -5.543 -4.334 1.00 95.69 214 LYS A N 1
ATOM 1762 C CA . LYS A 1 214 ? 5.645 -4.230 -3.814 1.00 95.69 214 LYS A CA 1
ATOM 1763 C C . LYS A 1 214 ? 5.015 -3.345 -4.892 1.00 95.69 214 LYS A C 1
ATOM 1765 O O . LYS A 1 214 ? 3.943 -2.781 -4.672 1.00 95.69 214 LYS A O 1
ATOM 1770 N N . ASN A 1 215 ? 5.660 -3.217 -6.051 1.00 93.75 215 ASN A N 1
ATOM 1771 C CA . ASN A 1 215 ? 5.139 -2.414 -7.161 1.00 93.75 215 ASN A CA 1
ATOM 1772 C C . ASN A 1 215 ? 3.854 -3.017 -7.742 1.00 93.75 215 ASN A C 1
ATOM 1774 O O . ASN A 1 215 ? 2.928 -2.278 -8.070 1.00 93.75 215 ASN A O 1
ATOM 1778 N N . THR A 1 216 ? 3.758 -4.346 -7.802 1.00 93.88 216 THR A N 1
ATOM 1779 C CA . THR A 1 216 ? 2.546 -5.045 -8.251 1.00 93.88 216 THR A CA 1
ATOM 1780 C C . THR A 1 216 ? 1.360 -4.745 -7.330 1.00 93.88 216 THR A C 1
ATOM 1782 O O . THR A 1 216 ? 0.270 -4.446 -7.815 1.00 93.88 216 THR A O 1
ATOM 1785 N N . ILE A 1 217 ? 1.572 -4.709 -6.010 1.00 94.19 217 ILE A N 1
ATOM 1786 C CA . ILE A 1 217 ? 0.551 -4.305 -5.028 1.00 94.19 217 ILE A CA 1
ATOM 1787 C C . ILE A 1 217 ? 0.121 -2.841 -5.199 1.00 94.19 217 ILE A C 1
ATOM 1789 O O . ILE A 1 217 ? -1.074 -2.540 -5.146 1.00 94.19 217 ILE A O 1
ATOM 1793 N N . ILE A 1 218 ? 1.066 -1.925 -5.439 1.00 92.12 218 ILE A N 1
ATOM 1794 C CA . ILE A 1 218 ? 0.750 -0.516 -5.740 1.00 92.12 218 ILE A CA 1
ATOM 1795 C C . ILE A 1 218 ? -0.134 -0.432 -6.992 1.00 92.12 218 ILE A C 1
ATOM 1797 O O . ILE A 1 218 ? -1.169 0.237 -6.983 1.00 92.12 218 ILE A O 1
ATOM 1801 N N . SER A 1 219 ? 0.245 -1.146 -8.052 1.00 87.31 219 SER A N 1
ATOM 1802 C CA . SER A 1 219 ? -0.511 -1.203 -9.302 1.00 87.31 219 SER A CA 1
ATOM 1803 C C . SER A 1 219 ? -1.920 -1.769 -9.085 1.00 87.31 219 SER A C 1
ATOM 1805 O O . SER A 1 219 ? -2.892 -1.173 -9.546 1.00 87.31 219 SER A O 1
ATOM 1807 N N . LEU A 1 220 ? -2.061 -2.846 -8.303 1.00 89.31 220 LEU A N 1
ATOM 1808 C CA . LEU A 1 220 ? -3.351 -3.419 -7.898 1.00 89.31 220 LEU A CA 1
ATOM 1809 C C . LEU A 1 220 ? -4.274 -2.413 -7.208 1.00 89.31 220 LEU A C 1
ATOM 1811 O O . LEU A 1 220 ? -5.472 -2.371 -7.501 1.00 89.31 220 LEU A O 1
ATOM 1815 N N . TYR A 1 221 ? -3.733 -1.584 -6.317 1.00 90.12 221 TYR A N 1
ATOM 1816 C CA . TYR A 1 221 ? -4.519 -0.548 -5.653 1.00 90.12 221 TYR A CA 1
ATOM 1817 C C . TYR A 1 221 ? -4.992 0.530 -6.634 1.00 90.12 221 TYR A C 1
ATOM 1819 O O . TYR A 1 221 ? -6.151 0.944 -6.581 1.00 90.12 221 TYR A O 1
ATOM 1827 N N . ILE A 1 222 ? -4.127 0.949 -7.565 1.00 84.50 222 ILE A N 1
ATOM 1828 C CA . ILE A 1 222 ? -4.485 1.910 -8.617 1.00 84.50 222 ILE A CA 1
ATOM 1829 C C . ILE A 1 222 ? -5.625 1.354 -9.476 1.00 84.50 222 ILE A C 1
ATOM 1831 O O . ILE A 1 222 ? -6.604 2.061 -9.696 1.00 84.50 222 ILE A O 1
ATOM 1835 N N . PHE A 1 223 ? -5.574 0.081 -9.880 1.00 82.19 223 PHE A N 1
ATOM 1836 C CA . PHE A 1 223 ? -6.690 -0.540 -10.603 1.00 82.19 223 PHE A CA 1
ATOM 1837 C C . PHE A 1 223 ? -7.989 -0.525 -9.811 1.00 82.19 223 PHE A C 1
ATOM 1839 O O . PHE A 1 223 ? -9.053 -0.222 -10.350 1.00 82.19 223 PHE A O 1
ATOM 1846 N N . TYR A 1 224 ? -7.923 -0.862 -8.524 1.00 84.44 224 TYR A N 1
ATOM 1847 C CA . TYR A 1 224 ? -9.106 -0.812 -7.684 1.00 84.44 224 TYR A CA 1
ATOM 1848 C C . TYR A 1 224 ? -9.693 0.608 -7.647 1.00 84.44 224 TYR A C 1
ATOM 1850 O O . TYR A 1 224 ? -10.891 0.791 -7.860 1.00 84.44 224 TYR A O 1
ATOM 1858 N N . LYS A 1 225 ? -8.847 1.617 -7.430 1.00 83.38 225 LYS A N 1
ATOM 1859 C CA . LYS A 1 225 ? -9.283 3.006 -7.302 1.00 83.38 225 LYS A CA 1
ATOM 1860 C C . LYS A 1 225 ? -9.833 3.580 -8.612 1.00 83.38 225 LYS A C 1
ATOM 1862 O O . LYS A 1 225 ? -10.902 4.176 -8.599 1.00 83.38 225 LYS A O 1
ATOM 1867 N N . GLU A 1 226 ? -9.120 3.400 -9.718 1.00 77.94 226 GLU A N 1
ATOM 1868 C CA . GLU A 1 226 ? -9.424 4.070 -10.990 1.00 77.94 226 GLU A CA 1
ATOM 1869 C C . GLU A 1 226 ? -10.408 3.281 -11.865 1.00 77.94 226 GLU A C 1
ATOM 1871 O O . GLU A 1 226 ? -11.132 3.865 -12.668 1.00 77.94 226 GLU A O 1
ATOM 1876 N N . VAL A 1 227 ? -10.472 1.956 -11.712 1.00 74.56 227 VAL A N 1
ATOM 1877 C CA . VAL A 1 227 ? -11.298 1.089 -12.572 1.00 74.56 227 VAL A CA 1
ATOM 1878 C C . VAL A 1 227 ? -12.487 0.560 -11.802 1.00 74.56 227 VAL A C 1
ATOM 1880 O O . VAL A 1 227 ? -13.634 0.787 -12.172 1.00 74.56 227 VAL A O 1
ATOM 1883 N N . ILE A 1 228 ? -12.232 -0.138 -10.698 1.00 76.56 228 ILE A N 1
ATOM 1884 C CA . ILE A 1 228 ? -13.283 -0.857 -9.977 1.00 76.56 228 ILE A CA 1
ATOM 1885 C C . ILE A 1 228 ? -14.290 0.110 -9.353 1.00 76.56 228 ILE A C 1
ATOM 1887 O O . ILE A 1 228 ? -15.487 -0.137 -9.466 1.00 76.56 228 ILE A O 1
ATOM 1891 N N . LEU A 1 229 ? -13.846 1.218 -8.752 1.00 76.56 229 LEU A N 1
ATOM 1892 C CA . LEU A 1 229 ? -14.772 2.208 -8.184 1.00 76.56 229 LEU A CA 1
ATOM 1893 C C . LEU A 1 229 ? -15.598 2.942 -9.251 1.00 76.56 229 LEU A C 1
ATOM 1895 O O . LEU A 1 229 ? -16.758 3.264 -8.999 1.00 76.56 229 LEU A O 1
ATOM 1899 N N . ASN A 1 230 ? -15.025 3.172 -10.435 1.00 70.38 230 ASN A N 1
ATOM 1900 C CA . ASN A 1 230 ? -15.688 3.886 -11.530 1.00 70.38 230 ASN A CA 1
ATOM 1901 C C . ASN A 1 230 ? -16.623 2.984 -12.349 1.00 70.38 230 ASN A C 1
ATOM 1903 O O . ASN A 1 230 ? -17.582 3.455 -12.965 1.00 70.38 230 ASN A O 1
ATOM 1907 N N . LEU A 1 231 ? -16.404 1.668 -12.328 1.00 68.06 231 LEU A N 1
ATOM 1908 C CA . LEU A 1 231 ? -17.315 0.702 -12.924 1.00 68.06 231 LEU A CA 1
ATOM 1909 C C . LEU A 1 231 ? -18.625 0.641 -12.120 1.00 68.06 231 LEU A C 1
ATOM 1911 O O . LEU A 1 231 ? -18.763 -0.115 -11.162 1.00 68.06 231 LEU A O 1
ATOM 1915 N N . GLN A 1 232 ? -19.652 1.363 -12.579 1.00 57.56 232 GLN A N 1
ATOM 1916 C CA . GLN A 1 232 ? -21.025 1.328 -12.042 1.00 57.56 232 GLN A CA 1
ATOM 1917 C C . GLN A 1 232 ? -21.766 -0.012 -12.291 1.00 57.56 232 GLN A C 1
ATOM 1919 O O . GLN A 1 232 ? -22.982 -0.046 -12.486 1.00 57.56 232 GLN A O 1
ATOM 1924 N N . LYS A 1 233 ? -21.074 -1.159 -12.328 1.00 61.00 233 LYS A N 1
ATOM 1925 C CA . LYS A 1 233 ? -21.667 -2.441 -12.739 1.00 61.00 233 LYS A CA 1
ATOM 1926 C C . LYS A 1 233 ? -22.013 -3.336 -11.550 1.00 61.00 233 LYS A C 1
ATOM 1928 O O . LYS A 1 233 ? -21.162 -3.958 -10.919 1.00 61.00 233 LYS A O 1
ATOM 1933 N N . LYS A 1 234 ? -23.317 -3.510 -11.314 1.00 56.38 234 LYS A N 1
ATOM 1934 C CA . LYS A 1 234 ? -23.872 -4.598 -10.493 1.00 56.38 234 LYS A CA 1
ATOM 1935 C C . LYS A 1 234 ? -23.916 -5.877 -11.342 1.00 56.38 234 LYS A C 1
ATOM 1937 O O . LYS A 1 234 ? -24.837 -6.067 -12.123 1.00 56.38 234 LYS A O 1
ATOM 1942 N N . GLY A 1 235 ? -22.928 -6.761 -11.198 1.00 66.69 235 GLY A N 1
ATOM 1943 C CA . GLY A 1 235 ? -22.869 -8.027 -11.944 1.00 66.69 235 GLY A CA 1
ATOM 1944 C C . GLY A 1 235 ? -22.076 -9.122 -11.226 1.00 66.69 235 GLY A C 1
ATOM 1945 O O . GLY A 1 235 ? -21.330 -8.843 -10.284 1.00 66.69 235 GLY A O 1
ATOM 1946 N N . LYS A 1 236 ? -22.249 -10.385 -11.647 1.00 68.62 236 LYS A N 1
ATOM 1947 C CA . LYS A 1 236 ? -21.523 -11.535 -11.070 1.00 68.62 236 LYS A CA 1
ATOM 1948 C C . LYS A 1 236 ? -20.008 -11.430 -11.301 1.00 68.62 236 LYS A C 1
ATOM 1950 O O . LYS A 1 236 ? -19.253 -11.670 -10.362 1.00 68.62 236 LYS A O 1
ATOM 1955 N N . ASP A 1 237 ? -19.574 -11.005 -12.490 1.00 73.06 237 ASP A N 1
ATOM 1956 C CA . ASP A 1 237 ? -18.146 -10.867 -12.820 1.00 73.06 237 ASP A CA 1
ATOM 1957 C C . ASP A 1 237 ? -17.451 -9.773 -12.004 1.00 73.06 237 ASP A C 1
ATOM 1959 O O . ASP A 1 237 ? -16.378 -10.015 -11.459 1.00 73.06 237 ASP A O 1
ATOM 1963 N N . TYR A 1 238 ? -18.097 -8.617 -11.813 1.00 76.81 238 TYR A N 1
ATOM 1964 C CA . TYR A 1 238 ? -17.579 -7.547 -10.952 1.00 76.81 238 TYR A CA 1
ATOM 1965 C C . TYR A 1 238 ? -17.320 -8.047 -9.524 1.00 76.81 238 TYR A C 1
ATOM 1967 O O . TYR A 1 238 ? -16.226 -7.890 -8.987 1.00 76.81 238 TYR A O 1
ATOM 1975 N N . LYS A 1 239 ? -18.300 -8.737 -8.918 1.00 79.25 239 LYS A N 1
ATOM 1976 C CA . LYS A 1 239 ? -18.139 -9.316 -7.572 1.00 79.25 239 LYS A CA 1
ATOM 1977 C C . LYS A 1 239 ? -17.001 -10.337 -7.514 1.00 79.25 239 LYS A C 1
ATOM 1979 O O . LYS A 1 239 ? -16.317 -10.405 -6.496 1.00 79.25 239 LYS A O 1
ATOM 1984 N N . LYS A 1 240 ? -16.806 -11.128 -8.577 1.00 82.25 240 LYS A N 1
ATOM 1985 C CA . LYS A 1 240 ? -15.713 -12.105 -8.672 1.00 82.25 240 LYS A CA 1
ATOM 1986 C C . LYS A 1 240 ? -14.350 -11.407 -8.723 1.00 82.25 240 LYS A C 1
ATOM 1988 O O . LYS A 1 240 ? -13.466 -11.789 -7.968 1.00 82.25 240 LYS A O 1
ATOM 1993 N N . ILE A 1 241 ? -14.212 -10.371 -9.549 1.00 82.06 241 ILE A N 1
ATOM 1994 C CA . ILE A 1 241 ? -12.980 -9.579 -9.683 1.00 82.06 241 ILE A CA 1
ATOM 1995 C C . ILE A 1 241 ? -12.623 -8.901 -8.359 1.00 82.06 241 ILE A C 1
ATOM 1997 O O . ILE A 1 241 ? -11.518 -9.082 -7.862 1.00 82.06 241 ILE A O 1
ATOM 2001 N N . VAL A 1 242 ? -13.573 -8.194 -7.738 1.00 83.62 242 VAL A N 1
ATOM 2002 C CA . VAL A 1 242 ? -13.353 -7.538 -6.438 1.00 83.62 242 VAL A CA 1
ATOM 2003 C C . VAL A 1 242 ? -12.937 -8.543 -5.373 1.00 83.62 242 VAL A C 1
ATOM 2005 O O . VAL A 1 242 ? -12.025 -8.273 -4.598 1.00 83.62 242 VAL A O 1
ATOM 2008 N N . LYS A 1 243 ? -13.587 -9.712 -5.336 1.00 85.69 243 LYS A N 1
ATOM 2009 C CA . LYS A 1 243 ? -13.224 -10.776 -4.400 1.00 85.69 243 LYS A CA 1
ATOM 2010 C C . LYS A 1 243 ? -11.759 -11.187 -4.581 1.00 85.69 243 LYS A C 1
ATOM 2012 O O . LYS A 1 243 ? -11.053 -11.257 -3.588 1.00 85.69 243 LYS A O 1
ATOM 2017 N N . ILE A 1 244 ? -11.310 -11.404 -5.812 1.00 86.75 244 ILE A N 1
ATOM 2018 C CA . ILE A 1 244 ? -9.933 -11.831 -6.105 1.00 86.75 244 ILE A CA 1
ATOM 2019 C C . ILE A 1 244 ? -8.918 -10.743 -5.779 1.00 86.75 244 ILE A C 1
ATOM 2021 O O . ILE A 1 244 ? -7.893 -11.031 -5.177 1.00 86.75 244 ILE A O 1
ATOM 2025 N N . LEU A 1 245 ? -9.222 -9.487 -6.109 1.00 87.62 245 LEU A N 1
ATOM 2026 C CA . LEU A 1 245 ? -8.381 -8.357 -5.716 1.00 87.62 245 LEU A CA 1
ATOM 2027 C C . LEU A 1 245 ? -8.177 -8.338 -4.199 1.00 87.62 245 LEU A C 1
ATOM 2029 O O . LEU A 1 245 ? -7.050 -8.258 -3.724 1.00 87.62 245 LEU A O 1
ATOM 2033 N N . VAL A 1 246 ? -9.266 -8.477 -3.440 1.00 89.06 246 VAL A N 1
ATOM 2034 C CA . VAL A 1 246 ? -9.222 -8.561 -1.976 1.00 89.06 246 VAL A CA 1
ATOM 2035 C C . VAL A 1 246 ? -8.399 -9.767 -1.505 1.00 89.06 246 VAL A C 1
ATOM 2037 O O . VAL A 1 246 ? -7.628 -9.631 -0.561 1.00 89.06 246 VAL A O 1
ATOM 2040 N N . GLU A 1 247 ? -8.522 -10.924 -2.161 1.00 90.00 247 GLU A N 1
ATOM 2041 C CA . GLU A 1 247 ? -7.719 -12.118 -1.859 1.00 90.00 247 GLU A CA 1
ATOM 2042 C C . GLU A 1 247 ? -6.220 -11.874 -2.069 1.00 90.00 247 GLU A C 1
ATOM 2044 O O . GLU A 1 247 ? -5.433 -12.231 -1.194 1.00 90.00 247 GLU A O 1
ATOM 2049 N N . TYR A 1 248 ? -5.822 -11.194 -3.150 1.00 92.38 248 TYR A N 1
ATOM 2050 C CA . TYR A 1 248 ? -4.421 -10.833 -3.379 1.00 92.38 248 TYR A CA 1
ATOM 2051 C C . TYR A 1 248 ? -3.865 -9.935 -2.277 1.00 92.38 248 TYR A C 1
ATOM 2053 O O . TYR A 1 248 ? -2.832 -10.265 -1.702 1.00 92.38 248 TYR A O 1
ATOM 2061 N N . PHE A 1 249 ? -4.575 -8.867 -1.900 1.00 93.00 249 PHE A N 1
ATOM 2062 C CA . PHE A 1 249 ? -4.136 -8.020 -0.787 1.00 93.00 249 PHE A CA 1
ATOM 2063 C C . PHE A 1 249 ? -3.975 -8.813 0.511 1.00 93.00 249 PHE A C 1
ATOM 2065 O O . PHE A 1 249 ? -2.968 -8.665 1.196 1.00 93.00 249 PHE A O 1
ATOM 2072 N N . ILE A 1 250 ? -4.943 -9.668 0.847 1.00 90.19 250 ILE A N 1
ATOM 2073 C CA . ILE A 1 250 ? -4.921 -10.423 2.103 1.00 90.19 250 ILE A CA 1
ATOM 2074 C C . ILE A 1 250 ? -3.781 -11.441 2.129 1.00 90.19 250 ILE A C 1
ATOM 2076 O O . ILE A 1 250 ? -3.090 -11.541 3.142 1.00 90.19 250 ILE A O 1
ATOM 2080 N N . ASN A 1 251 ? -3.550 -12.155 1.028 1.00 90.62 251 ASN A N 1
ATOM 2081 C CA . ASN A 1 251 ? -2.443 -13.102 0.938 1.00 90.62 251 ASN A CA 1
ATOM 2082 C C . ASN A 1 251 ? -1.096 -12.381 1.122 1.00 90.62 251 ASN A C 1
ATOM 2084 O O . ASN A 1 251 ? -0.243 -12.851 1.875 1.00 90.62 251 ASN A O 1
ATOM 2088 N N . THR A 1 252 ? -0.940 -11.189 0.539 1.00 93.06 252 THR A N 1
ATOM 2089 C CA . THR A 1 252 ? 0.291 -10.391 0.640 1.00 93.06 252 THR A CA 1
ATOM 2090 C C . THR A 1 252 ? 0.479 -9.695 1.999 1.00 93.06 252 THR A C 1
ATOM 2092 O O . THR A 1 252 ? 1.593 -9.311 2.348 1.00 93.06 252 THR A O 1
ATOM 2095 N N . ILE A 1 253 ? -0.548 -9.599 2.852 1.00 90.19 253 ILE A N 1
ATOM 2096 C CA . ILE A 1 253 ? -0.385 -9.142 4.253 1.00 90.19 253 ILE A CA 1
ATOM 2097 C C . ILE A 1 253 ? 0.490 -10.114 5.076 1.00 90.19 253 ILE A C 1
ATOM 2099 O O . ILE A 1 253 ? 0.976 -9.757 6.147 1.00 90.19 253 ILE A O 1
ATOM 2103 N N . ASN A 1 254 ? 0.738 -11.331 4.591 1.00 85.56 254 ASN A N 1
ATOM 2104 C CA . ASN A 1 254 ? 1.664 -12.276 5.221 1.00 85.56 254 ASN A CA 1
ATOM 2105 C C . ASN A 1 254 ? 2.994 -12.424 4.472 1.00 85.56 254 ASN A C 1
ATOM 2107 O O . ASN A 1 254 ? 3.727 -13.366 4.765 1.00 85.56 254 ASN A O 1
ATOM 2111 N N . ASP A 1 255 ? 3.312 -11.519 3.539 1.00 91.81 255 ASP A N 1
ATOM 2112 C CA . ASP A 1 255 ? 4.570 -11.566 2.788 1.00 91.81 255 ASP A CA 1
ATOM 2113 C C . ASP A 1 255 ? 5.779 -11.572 3.732 1.00 91.81 255 ASP A C 1
ATOM 2115 O O . ASP A 1 255 ? 5.782 -10.901 4.772 1.00 91.81 255 ASP A O 1
ATOM 2119 N N . GLU A 1 256 ? 6.800 -12.344 3.377 1.00 90.06 256 GLU A N 1
ATOM 2120 C CA . GLU A 1 256 ? 8.063 -12.437 4.109 1.00 90.06 256 GLU A CA 1
ATOM 2121 C C . GLU A 1 256 ? 8.780 -11.082 4.212 1.00 90.06 256 GLU A C 1
ATOM 2123 O O . GLU A 1 256 ? 9.365 -10.780 5.254 1.00 90.06 256 GLU A O 1
ATOM 2128 N N . ASP A 1 257 ? 8.665 -10.234 3.184 1.00 93.56 257 ASP A N 1
ATOM 2129 C CA . ASP A 1 257 ? 9.264 -8.907 3.145 1.00 93.56 257 ASP A CA 1
ATOM 2130 C C . ASP A 1 257 ? 8.374 -7.888 3.870 1.00 93.56 257 ASP A C 1
ATOM 2132 O O . ASP A 1 257 ? 7.192 -7.691 3.568 1.00 93.56 257 ASP A O 1
ATOM 2136 N N . ILE A 1 258 ? 8.968 -7.198 4.846 1.00 89.19 258 ILE A N 1
ATOM 2137 C CA . ILE A 1 258 ? 8.271 -6.225 5.696 1.00 89.19 258 ILE A CA 1
ATOM 2138 C C . ILE A 1 258 ? 7.742 -5.045 4.869 1.00 89.19 258 ILE A C 1
ATOM 2140 O O . ILE A 1 258 ? 6.643 -4.560 5.127 1.00 89.19 258 ILE A O 1
ATOM 2144 N N . GLN A 1 259 ? 8.478 -4.571 3.860 1.00 92.06 259 GLN A N 1
ATOM 2145 C CA . GLN A 1 259 ? 8.016 -3.449 3.045 1.00 92.06 259 GLN A CA 1
ATOM 2146 C C . GLN A 1 259 ? 6.839 -3.844 2.158 1.00 92.06 259 GLN A C 1
ATOM 2148 O O . GLN A 1 259 ? 5.902 -3.054 2.018 1.00 92.06 259 GLN A O 1
ATOM 2153 N N . VAL A 1 260 ? 6.873 -5.040 1.565 1.00 94.62 260 VAL A N 1
ATOM 2154 C CA . VAL A 1 260 ? 5.758 -5.570 0.766 1.00 94.62 260 VAL A CA 1
ATOM 2155 C C . VAL A 1 260 ? 4.517 -5.698 1.641 1.00 94.62 260 VAL A C 1
ATOM 2157 O O . VAL A 1 260 ? 3.459 -5.158 1.306 1.00 94.62 260 VAL A O 1
ATOM 2160 N N . ARG A 1 261 ? 4.679 -6.303 2.821 1.00 91.88 261 ARG A N 1
ATOM 2161 C CA . ARG A 1 261 ? 3.620 -6.453 3.815 1.00 91.88 261 ARG A CA 1
ATOM 2162 C C . ARG A 1 261 ? 2.991 -5.123 4.212 1.00 91.88 261 ARG A C 1
ATOM 2164 O O . ARG A 1 261 ? 1.773 -4.971 4.138 1.00 91.88 261 ARG A O 1
ATOM 2171 N N . ASN A 1 262 ? 3.806 -4.147 4.602 1.00 90.62 262 ASN A N 1
ATOM 2172 C CA . ASN A 1 262 ? 3.316 -2.847 5.065 1.00 90.62 262 ASN A CA 1
ATOM 2173 C C . ASN A 1 262 ? 2.607 -2.094 3.933 1.00 90.62 262 ASN A C 1
ATOM 2175 O O . ASN A 1 262 ? 1.595 -1.436 4.164 1.00 90.62 262 ASN A O 1
ATOM 2179 N N . THR A 1 263 ? 3.094 -2.246 2.699 1.00 93.88 263 THR A N 1
ATOM 2180 C CA . THR A 1 263 ? 2.456 -1.685 1.501 1.00 93.88 263 THR A CA 1
ATOM 2181 C C . THR A 1 263 ? 1.074 -2.308 1.270 1.00 93.88 263 THR A C 1
ATOM 2183 O O . THR A 1 263 ? 0.106 -1.580 1.047 1.00 93.88 263 THR A O 1
ATOM 2186 N N . ALA A 1 264 ? 0.947 -3.635 1.390 1.00 94.38 264 ALA A N 1
ATOM 2187 C CA . ALA A 1 264 ? -0.332 -4.333 1.262 1.00 94.38 264 ALA A CA 1
ATOM 2188 C C . ALA A 1 264 ? -1.322 -3.958 2.377 1.00 94.38 264 ALA A C 1
ATOM 2190 O O . ALA A 1 264 ? -2.479 -3.663 2.080 1.00 94.38 264 ALA A O 1
ATOM 2191 N N . ILE A 1 265 ? -0.873 -3.900 3.639 1.00 92.44 265 ILE A N 1
ATOM 2192 C CA . ILE A 1 265 ? -1.691 -3.464 4.785 1.00 92.44 265 ILE A CA 1
ATOM 2193 C C . ILE A 1 265 ? -2.221 -2.047 4.554 1.00 92.44 265 ILE A C 1
ATOM 2195 O O . ILE A 1 265 ? -3.422 -1.807 4.695 1.00 92.44 265 ILE A O 1
ATOM 2199 N N . HIS A 1 266 ? -1.338 -1.122 4.168 1.00 92.69 266 HIS A N 1
ATOM 2200 C CA . HIS A 1 266 ? -1.691 0.273 3.949 1.00 92.69 266 HIS A CA 1
ATOM 2201 C C . HIS A 1 266 ? -2.792 0.413 2.892 1.00 92.69 266 HIS A C 1
ATOM 2203 O O . HIS A 1 266 ? -3.869 0.935 3.183 1.00 92.69 266 HIS A O 1
ATOM 2209 N N . PHE A 1 267 ? -2.576 -0.118 1.688 1.00 94.12 267 PHE A N 1
ATOM 2210 C CA . PHE A 1 267 ? -3.559 0.009 0.613 1.00 94.12 267 PHE A CA 1
ATOM 2211 C C . PHE A 1 267 ? -4.835 -0.785 0.865 1.00 94.12 267 PHE A C 1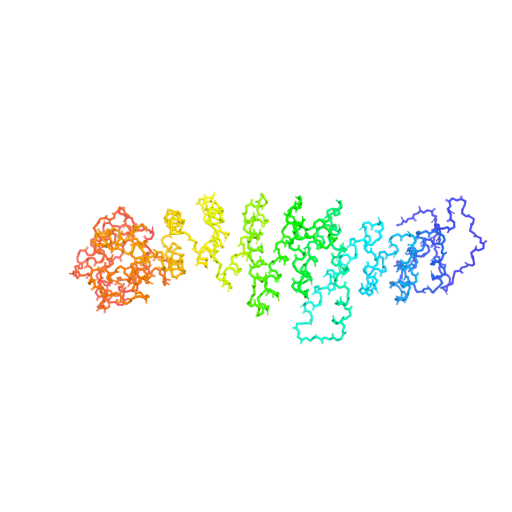
ATOM 2213 O O . PHE A 1 267 ? -5.917 -0.304 0.536 1.00 94.12 267 PHE A O 1
ATOM 2220 N N . PHE A 1 268 ? -4.755 -1.955 1.502 1.00 93.75 268 PHE A N 1
ATOM 2221 C CA . PHE A 1 268 ? -5.965 -2.682 1.867 1.00 93.75 268 PHE A CA 1
ATOM 2222 C C . PHE A 1 268 ? -6.802 -1.901 2.889 1.00 93.75 268 PHE A C 1
ATOM 2224 O O . PHE A 1 268 ? -8.031 -1.875 2.791 1.00 93.75 268 PHE A O 1
ATOM 2231 N N . SER A 1 269 ? -6.154 -1.192 3.822 1.00 92.62 269 SER A N 1
ATOM 2232 C CA . SER A 1 269 ? -6.840 -0.296 4.756 1.00 92.62 269 SER A CA 1
ATOM 2233 C C . SER A 1 269 ? -7.585 0.824 4.026 1.00 92.62 269 SER A C 1
ATOM 2235 O O . SER A 1 269 ? -8.782 1.002 4.265 1.00 92.62 269 SER A O 1
ATOM 2237 N N . GLU A 1 270 ? -6.945 1.477 3.053 1.00 92.31 270 GLU A N 1
ATOM 2238 C CA . GLU A 1 270 ? -7.565 2.504 2.208 1.00 92.31 270 GLU A CA 1
ATOM 2239 C C . GLU A 1 270 ? -8.755 1.935 1.420 1.00 92.31 270 GLU A C 1
ATOM 2241 O O . GLU A 1 270 ? -9.838 2.524 1.400 1.00 92.31 270 GLU A O 1
ATOM 2246 N N . MET A 1 271 ? -8.613 0.731 0.851 1.00 91.31 271 MET A N 1
ATOM 2247 C CA . MET A 1 271 ? -9.717 0.054 0.166 1.00 91.31 271 MET A CA 1
ATOM 2248 C C . MET A 1 271 ? -10.920 -0.152 1.089 1.00 91.31 271 MET A C 1
ATOM 2250 O O . MET A 1 271 ? -12.057 0.061 0.660 1.00 91.31 271 MET A O 1
ATOM 2254 N N . THR A 1 272 ? -10.691 -0.568 2.341 1.00 90.75 272 THR A N 1
ATOM 2255 C CA . THR A 1 272 ? -11.772 -0.822 3.307 1.00 90.75 272 THR A CA 1
ATOM 2256 C C . THR A 1 272 ? -12.484 0.455 3.757 1.00 90.75 272 THR A C 1
ATOM 2258 O O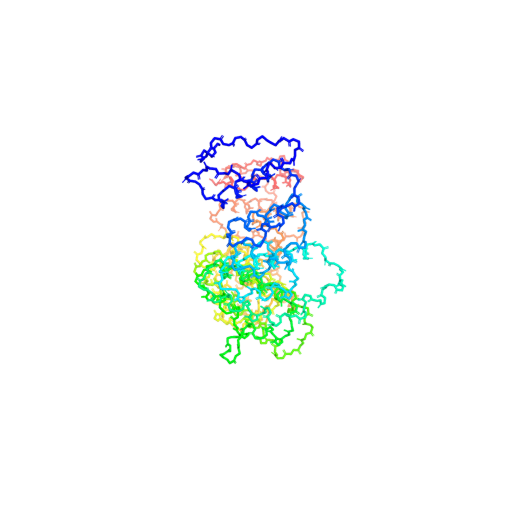 . THR A 1 272 ? -13.679 0.411 4.041 1.00 90.75 272 THR A O 1
ATOM 2261 N N . CYS A 1 273 ? -11.793 1.600 3.775 1.00 86.38 273 CYS A N 1
ATOM 2262 C CA . CYS A 1 273 ? -12.411 2.902 4.042 1.00 86.38 273 CYS A CA 1
ATOM 2263 C C . CYS A 1 273 ? -13.410 3.295 2.943 1.00 86.38 273 CYS A C 1
ATOM 2265 O O . CYS A 1 273 ? -14.436 3.907 3.231 1.00 86.38 273 CYS A O 1
ATOM 2267 N N . ILE A 1 274 ? -13.121 2.924 1.692 1.00 84.94 274 ILE A N 1
ATOM 2268 C CA . ILE A 1 274 ? -13.960 3.247 0.533 1.00 84.94 274 ILE A CA 1
ATOM 2269 C C . ILE A 1 274 ? -15.113 2.243 0.386 1.00 84.94 274 ILE A C 1
ATOM 2271 O O . ILE A 1 274 ? -16.259 2.633 0.163 1.00 84.94 274 ILE A O 1
ATOM 2275 N N . SER A 1 275 ? -14.827 0.946 0.533 1.00 83.75 275 SER A N 1
ATOM 2276 C CA . SER A 1 275 ? -15.804 -0.131 0.342 1.00 83.75 275 SER A CA 1
ATOM 2277 C C . SER A 1 275 ? -15.902 -1.057 1.545 1.00 83.75 275 SER A C 1
ATOM 2279 O O . SER A 1 275 ? -14.912 -1.557 2.073 1.00 83.75 275 SER A O 1
ATOM 2281 N N . LYS A 1 276 ? -17.138 -1.408 1.914 1.00 81.44 276 LYS A N 1
ATOM 2282 C CA . LYS A 1 276 ? -17.396 -2.384 2.981 1.00 81.44 276 LYS A CA 1
ATOM 2283 C C . LYS A 1 276 ? -17.278 -3.813 2.457 1.00 81.44 276 LYS A C 1
ATOM 2285 O O . LYS A 1 276 ? -18.191 -4.320 1.800 1.00 81.44 276 LYS A O 1
ATOM 2290 N N . PHE A 1 277 ? -16.192 -4.495 2.809 1.00 86.38 277 PHE A N 1
ATOM 2291 C CA . PHE A 1 277 ? -15.969 -5.895 2.440 1.00 86.38 277 PHE A CA 1
ATOM 2292 C C . PHE A 1 277 ? -16.517 -6.866 3.484 1.00 86.38 277 PHE A C 1
ATOM 2294 O O . PHE A 1 277 ? -16.400 -6.639 4.686 1.00 86.38 277 PHE A O 1
ATOM 2301 N N . LYS A 1 278 ? -17.090 -7.987 3.026 1.00 87.56 278 LYS A N 1
ATOM 2302 C CA . LYS A 1 278 ? -17.482 -9.109 3.891 1.00 87.56 278 LYS A CA 1
ATOM 2303 C C . LYS A 1 278 ? -16.468 -10.246 3.755 1.00 87.56 278 LYS A C 1
ATOM 2305 O O . LYS A 1 278 ? -16.562 -11.034 2.814 1.00 87.56 278 LYS A O 1
ATOM 2310 N N . LEU A 1 279 ? -15.513 -10.316 4.679 1.00 86.62 279 LEU A N 1
ATOM 2311 C CA . LEU A 1 279 ? -14.352 -11.208 4.575 1.00 86.62 279 LEU A CA 1
ATOM 2312 C C . LEU A 1 279 ? -14.629 -12.623 5.101 1.00 86.62 279 LEU A C 1
ATOM 2314 O O . LEU A 1 279 ? -15.510 -12.840 5.937 1.00 86.62 279 LEU A O 1
ATOM 2318 N N . ASN A 1 280 ? -13.878 -13.596 4.577 1.00 87.00 280 ASN A N 1
ATOM 2319 C CA . ASN A 1 280 ? -13.853 -14.964 5.096 1.00 87.00 280 ASN A CA 1
ATOM 2320 C C . ASN A 1 280 ? -13.175 -15.018 6.466 1.00 87.00 280 ASN A C 1
ATOM 2322 O O . ASN A 1 280 ? -12.325 -14.190 6.780 1.00 87.00 280 ASN A O 1
ATOM 2326 N N . ASN A 1 281 ? -13.542 -16.018 7.264 1.00 86.88 281 ASN A N 1
ATOM 2327 C CA . ASN A 1 281 ? -12.985 -16.205 8.600 1.00 86.88 281 ASN A CA 1
ATOM 2328 C C . ASN A 1 281 ? -11.460 -16.395 8.562 1.00 86.88 281 ASN A C 1
ATOM 2330 O O . ASN A 1 281 ? -10.762 -15.758 9.345 1.00 86.88 281 ASN A O 1
ATOM 2334 N N . ASP A 1 282 ? -10.949 -17.177 7.609 1.00 84.81 282 ASP A N 1
ATOM 2335 C CA . ASP A 1 282 ? -9.513 -17.461 7.478 1.00 84.81 282 ASP A CA 1
ATOM 2336 C C . ASP A 1 282 ? -8.703 -16.192 7.199 1.00 84.81 282 ASP A C 1
ATOM 2338 O O . ASP A 1 282 ? -7.677 -15.945 7.826 1.00 84.81 282 ASP A O 1
ATOM 2342 N N . PHE A 1 283 ? -9.230 -15.313 6.346 1.00 86.44 283 PHE A N 1
ATOM 2343 C CA . PHE A 1 283 ? -8.633 -14.009 6.068 1.00 86.44 283 PHE A CA 1
ATOM 2344 C C . PHE A 1 283 ? -8.589 -13.108 7.298 1.00 86.44 283 PHE A C 1
ATOM 2346 O O . PHE A 1 283 ? -7.592 -12.444 7.561 1.00 86.44 283 PHE A O 1
ATOM 2353 N N . ILE A 1 284 ? -9.656 -13.106 8.095 1.00 86.56 284 ILE A N 1
ATOM 2354 C CA . ILE A 1 284 ? -9.702 -12.331 9.336 1.00 86.56 284 ILE A CA 1
ATOM 2355 C C . ILE A 1 284 ? -8.680 -12.868 10.344 1.00 86.56 284 ILE A C 1
ATOM 2357 O O . ILE A 1 284 ? -8.019 -12.081 11.024 1.00 86.56 284 ILE A O 1
ATOM 2361 N N . ILE A 1 285 ? -8.521 -14.191 10.431 1.00 82.94 285 ILE A N 1
ATOM 2362 C CA . ILE A 1 285 ? -7.514 -14.833 11.284 1.00 82.94 285 ILE A CA 1
ATOM 2363 C C . ILE A 1 285 ? -6.101 -14.435 10.836 1.00 82.94 285 ILE A C 1
ATOM 2365 O O . ILE A 1 285 ? -5.298 -14.043 11.681 1.00 82.94 285 ILE A O 1
ATOM 2369 N N . GLN A 1 286 ? -5.823 -14.451 9.530 1.00 83.31 286 GLN A N 1
ATOM 2370 C CA . GLN A 1 286 ? -4.544 -14.015 8.959 1.00 83.31 286 GLN A CA 1
ATOM 2371 C C . GLN A 1 286 ? -4.221 -12.548 9.286 1.00 83.31 286 GLN A C 1
ATOM 2373 O O . GLN A 1 286 ? -3.142 -12.249 9.795 1.00 83.31 286 GLN A O 1
ATOM 2378 N N . ILE A 1 287 ? -5.173 -11.631 9.079 1.00 84.19 287 ILE A N 1
ATOM 2379 C CA . ILE A 1 287 ? -5.002 -10.209 9.429 1.00 84.19 287 ILE A CA 1
ATOM 2380 C C . ILE A 1 287 ? -4.753 -10.063 10.940 1.00 84.19 287 ILE A C 1
ATOM 2382 O O . ILE A 1 287 ? -3.876 -9.315 11.368 1.00 84.19 287 ILE A O 1
ATOM 2386 N N . SER A 1 288 ? -5.480 -10.830 11.760 1.00 81.50 288 SER A N 1
ATOM 2387 C CA . SER A 1 288 ? -5.343 -10.799 13.222 1.00 81.50 288 SER A CA 1
ATOM 2388 C C . SER A 1 288 ? -3.981 -11.287 13.700 1.00 81.50 288 SER A C 1
ATOM 2390 O O . SER A 1 288 ? -3.497 -10.804 14.717 1.00 81.50 288 SER A O 1
ATOM 2392 N N . TYR A 1 289 ? -3.360 -12.235 12.999 1.00 80.62 289 TYR A N 1
ATOM 2393 C CA . TYR A 1 289 ? -2.042 -12.751 13.360 1.00 80.62 289 TYR A CA 1
ATOM 2394 C C . TYR A 1 289 ? -0.949 -11.677 13.256 1.00 80.62 289 TYR A C 1
ATOM 2396 O O . TYR A 1 289 ? -0.078 -11.614 14.123 1.00 80.62 289 TYR A O 1
ATOM 2404 N N . ASN A 1 290 ? -1.030 -10.781 12.265 1.00 76.38 290 ASN A N 1
ATOM 2405 C CA . ASN A 1 290 ? -0.067 -9.685 12.119 1.00 76.38 290 ASN A CA 1
ATOM 2406 C C . ASN A 1 290 ? -0.148 -8.664 13.260 1.00 76.38 290 ASN A C 1
ATOM 2408 O O . ASN A 1 290 ? 0.892 -8.209 13.719 1.00 76.38 290 ASN A O 1
ATOM 2412 N N . LEU A 1 291 ? -1.346 -8.404 13.795 1.00 74.62 291 LEU A N 1
ATOM 2413 C CA . LEU A 1 291 ? -1.532 -7.509 14.945 1.00 74.62 291 LEU A CA 1
ATOM 2414 C C . LEU A 1 291 ? -0.964 -8.086 16.261 1.00 74.62 291 LEU A C 1
ATOM 2416 O O . LEU A 1 291 ? -0.708 -7.352 17.207 1.00 74.62 291 LEU A O 1
ATOM 2420 N N . ILE A 1 292 ? -0.801 -9.412 16.361 1.00 62.50 292 ILE A N 1
ATOM 2421 C CA . ILE A 1 292 ? -0.369 -10.097 17.597 1.00 62.50 292 ILE A CA 1
ATOM 2422 C C . ILE A 1 292 ? 1.160 -10.146 17.720 1.00 62.50 292 ILE A C 1
ATOM 2424 O O . ILE A 1 292 ? 1.683 -10.307 18.821 1.00 62.50 292 ILE A O 1
ATOM 2428 N N . LYS A 1 293 ? 1.900 -10.005 16.613 1.00 62.56 293 LYS A N 1
ATOM 2429 C CA . LYS A 1 293 ? 3.368 -10.101 16.628 1.00 62.56 293 LYS A CA 1
ATOM 2430 C C . LYS A 1 293 ? 4.055 -8.926 17.332 1.00 62.56 293 LYS A C 1
ATOM 2432 O O . LYS A 1 293 ? 5.229 -9.046 17.678 1.00 62.56 293 LYS A O 1
ATOM 2437 N N . THR A 1 294 ? 3.362 -7.815 17.568 1.00 54.16 294 THR A N 1
ATOM 2438 C CA . THR A 1 294 ? 3.959 -6.580 18.081 1.00 54.16 294 THR A CA 1
ATOM 2439 C C . THR A 1 294 ? 3.456 -6.262 19.498 1.00 54.16 294 THR A C 1
ATOM 2441 O O . THR A 1 294 ? 2.285 -5.998 19.739 1.00 54.16 294 THR A O 1
ATOM 2444 N N . ASN A 1 295 ? 4.366 -6.242 20.483 1.00 49.16 295 ASN A N 1
ATOM 2445 C CA . ASN A 1 295 ? 4.070 -5.773 21.854 1.00 49.16 295 ASN A CA 1
ATOM 2446 C C . ASN A 1 295 ? 3.997 -4.229 21.959 1.00 49.16 295 ASN A C 1
ATOM 2448 O O . ASN A 1 295 ? 3.859 -3.682 23.054 1.00 49.16 295 ASN A O 1
ATOM 2452 N N . ARG A 1 296 ? 4.138 -3.511 20.837 1.00 56.09 296 ARG A N 1
ATOM 2453 C CA . ARG A 1 296 ? 4.048 -2.049 20.710 1.00 56.09 296 ARG A CA 1
ATOM 2454 C C . ARG A 1 296 ? 3.302 -1.716 19.423 1.00 56.09 296 ARG A C 1
ATOM 2456 O O . ARG A 1 296 ? 3.557 -2.365 18.420 1.00 56.09 296 ARG A O 1
ATOM 2463 N N . LEU A 1 297 ? 2.442 -0.697 19.463 1.00 61.47 297 LEU A N 1
ATOM 2464 C CA . LEU A 1 297 ? 1.700 -0.237 18.290 1.00 61.47 297 LEU A CA 1
ATOM 2465 C C . LEU A 1 297 ? 2.611 0.575 17.358 1.00 61.47 297 LEU A C 1
ATOM 2467 O O . LEU A 1 297 ? 3.073 1.655 17.732 1.00 61.47 297 LEU A O 1
ATOM 2471 N N . PHE A 1 298 ? 2.840 0.071 16.149 1.00 65.12 298 PHE A N 1
ATOM 2472 C CA . PHE A 1 298 ? 3.495 0.776 15.047 1.00 65.12 298 PHE A CA 1
ATOM 2473 C C . PHE A 1 298 ? 2.463 1.372 14.076 1.00 65.12 298 PHE A C 1
ATOM 2475 O O . PHE A 1 298 ? 1.254 1.196 14.237 1.00 65.12 298 PHE A O 1
ATOM 2482 N N . LYS A 1 299 ? 2.919 2.121 13.062 1.00 69.62 299 LYS A N 1
ATOM 2483 C CA . LYS A 1 299 ? 2.035 2.763 12.069 1.00 69.62 299 LYS A CA 1
ATOM 2484 C C . LYS A 1 299 ? 1.147 1.730 11.361 1.00 69.62 299 LYS A C 1
ATOM 2486 O O . LYS A 1 299 ? -0.036 1.973 11.148 1.00 69.62 299 LYS A O 1
ATOM 2491 N N . GLU A 1 300 ? 1.717 0.575 11.055 1.00 68.25 300 GLU A N 1
ATOM 2492 C CA . GLU A 1 300 ? 1.071 -0.569 10.418 1.00 68.25 300 GLU A CA 1
ATOM 2493 C C . GLU A 1 300 ? -0.075 -1.124 11.265 1.00 68.25 300 GLU A C 1
ATOM 2495 O O . GLU A 1 300 ? -1.122 -1.488 10.731 1.00 68.25 300 GLU A O 1
ATOM 2500 N N . ASP A 1 301 ? 0.084 -1.123 12.592 1.00 78.94 301 ASP A N 1
ATOM 2501 C CA . ASP A 1 301 ? -0.959 -1.579 13.506 1.00 78.94 301 ASP A CA 1
ATOM 2502 C C . ASP A 1 301 ? -2.187 -0.669 13.420 1.00 78.94 301 ASP A C 1
ATOM 2504 O O . ASP A 1 301 ? -3.316 -1.150 13.468 1.00 78.94 301 ASP A O 1
ATOM 2508 N N . PHE A 1 302 ? -2.011 0.638 13.195 1.00 84.25 302 PHE A N 1
ATOM 2509 C CA . PHE A 1 302 ? -3.146 1.535 12.961 1.00 84.25 302 PHE A CA 1
ATOM 2510 C C . PHE A 1 302 ? -3.878 1.230 11.652 1.00 84.25 302 PHE A C 1
ATOM 2512 O O . PHE A 1 302 ? -5.109 1.278 11.637 1.00 84.25 302 PHE A O 1
ATOM 2519 N N . ASP A 1 303 ? -3.165 0.884 10.581 1.00 88.38 303 ASP A N 1
ATOM 2520 C CA . ASP A 1 303 ? -3.790 0.500 9.311 1.00 88.38 303 ASP A CA 1
ATOM 2521 C C . ASP A 1 303 ? -4.496 -0.870 9.423 1.00 88.38 303 ASP A C 1
ATOM 2523 O O . ASP A 1 303 ? -5.620 -1.022 8.940 1.00 88.38 303 ASP A O 1
ATOM 2527 N N . LEU A 1 304 ? -3.946 -1.829 10.183 1.00 89.00 304 LEU A N 1
ATOM 2528 C CA . LEU A 1 304 ? -4.647 -3.071 10.551 1.00 89.00 304 LEU A CA 1
ATOM 2529 C C . LEU A 1 304 ? -5.928 -2.798 11.353 1.00 89.00 304 LEU A C 1
ATOM 2531 O O . LEU A 1 304 ? -6.978 -3.386 11.083 1.00 89.00 304 LEU A O 1
ATOM 2535 N N . LEU A 1 305 ? -5.882 -1.876 12.318 1.00 90.06 305 LEU A N 1
ATOM 2536 C CA . LEU A 1 305 ? -7.068 -1.477 13.075 1.00 90.06 305 LEU A CA 1
ATOM 2537 C C . LEU A 1 305 ? -8.115 -0.797 12.186 1.00 90.06 305 LEU A C 1
ATOM 2539 O O . LEU A 1 305 ? -9.303 -1.066 12.364 1.00 90.06 305 LEU A O 1
ATOM 2543 N N . LYS A 1 306 ? -7.709 0.030 11.212 1.00 90.44 306 LYS A N 1
ATOM 2544 C CA . LYS A 1 306 ? -8.628 0.594 10.205 1.00 90.44 306 LYS A CA 1
ATOM 2545 C C . LYS A 1 306 ? -9.313 -0.503 9.392 1.00 90.44 306 LYS A C 1
ATOM 2547 O O . LYS A 1 306 ? -10.525 -0.433 9.203 1.00 90.44 306 LYS A O 1
ATOM 2552 N N . ILE A 1 307 ? -8.578 -1.539 8.978 1.00 91.75 307 ILE A N 1
ATOM 2553 C CA . ILE A 1 307 ? -9.171 -2.697 8.292 1.00 91.75 307 ILE A CA 1
ATOM 2554 C C . ILE A 1 307 ? -10.263 -3.313 9.175 1.00 91.75 307 ILE A C 1
ATOM 2556 O O . ILE A 1 307 ? -11.407 -3.440 8.738 1.00 91.75 307 ILE A O 1
ATOM 2560 N N . PHE A 1 308 ? -9.959 -3.634 10.439 1.00 91.38 308 PHE A N 1
ATOM 2561 C CA . PHE A 1 308 ? -10.943 -4.235 11.349 1.00 91.38 308 PHE A CA 1
ATOM 2562 C C . PHE A 1 308 ? -12.189 -3.376 11.546 1.00 91.38 308 PHE A C 1
ATOM 2564 O O . PHE A 1 308 ? -13.300 -3.909 11.531 1.00 91.38 308 PHE A O 1
ATOM 2571 N N . ARG A 1 309 ? -12.015 -2.059 11.688 1.00 91.06 309 ARG A N 1
ATOM 2572 C CA . ARG A 1 309 ? -13.116 -1.100 11.842 1.00 91.06 309 ARG A CA 1
ATOM 2573 C C . ARG A 1 309 ? -14.106 -1.152 10.687 1.00 91.06 309 ARG A C 1
ATOM 2575 O O . ARG A 1 309 ? -15.308 -1.073 10.930 1.00 91.06 309 ARG A O 1
ATOM 2582 N N . ASN A 1 310 ? -13.621 -1.336 9.461 1.00 91.06 310 ASN A N 1
ATOM 2583 C CA . ASN A 1 310 ? -14.411 -1.168 8.242 1.00 91.06 310 ASN A CA 1
ATOM 2584 C C . ASN A 1 310 ? -14.982 -2.467 7.647 1.00 91.06 310 ASN A C 1
ATOM 2586 O O . ASN A 1 310 ? -15.907 -2.422 6.828 1.00 91.06 310 ASN A O 1
ATOM 2590 N N . ILE A 1 311 ? -14.477 -3.636 8.051 1.00 91.88 311 ILE A N 1
ATOM 2591 C CA . ILE A 1 311 ? -14.932 -4.922 7.505 1.00 91.88 311 ILE A CA 1
ATOM 2592 C C . ILE A 1 311 ? -16.214 -5.449 8.168 1.00 91.88 311 ILE A C 1
ATOM 2594 O O . ILE A 1 311 ? -16.544 -5.189 9.329 1.00 91.88 311 ILE A O 1
ATOM 2598 N N . ARG A 1 312 ? -16.933 -6.283 7.413 1.00 90.88 312 ARG A N 1
ATOM 2599 C CA . ARG A 1 312 ? -18.040 -7.109 7.899 1.00 90.88 312 ARG A CA 1
ATOM 2600 C C . ARG A 1 312 ? -17.590 -8.552 8.079 1.00 90.88 312 ARG A C 1
ATOM 2602 O O . ARG A 1 312 ? -17.013 -9.160 7.179 1.00 90.88 312 ARG A O 1
ATOM 2609 N N . PHE A 1 313 ? -17.935 -9.125 9.219 1.00 91.25 313 PHE A N 1
ATOM 2610 C CA . PHE A 1 313 ? -17.588 -10.492 9.576 1.00 91.25 313 PHE A CA 1
ATOM 2611 C C . PHE A 1 313 ? -18.646 -11.467 9.037 1.00 91.25 313 PHE A C 1
ATOM 2613 O O . PHE A 1 313 ? -19.836 -11.143 8.932 1.00 91.25 313 PHE A O 1
ATOM 2620 N N . LYS A 1 314 ? -18.223 -12.682 8.667 1.00 90.00 314 LYS A N 1
ATOM 2621 C CA . LYS A 1 314 ? -19.143 -13.771 8.293 1.00 90.00 314 LYS A CA 1
ATOM 2622 C C . LYS A 1 314 ? -19.648 -14.550 9.503 1.00 90.00 314 LYS A C 1
ATOM 2624 O O . LYS A 1 314 ? -20.818 -14.922 9.509 1.00 90.00 314 LYS A O 1
ATOM 2629 N N . SER A 1 315 ? -18.795 -14.754 10.505 1.00 89.81 315 SER A N 1
ATOM 2630 C CA . SER A 1 315 ? -19.117 -15.482 11.733 1.00 89.81 315 SER A CA 1
ATOM 2631 C C . SER A 1 315 ? -19.118 -14.567 12.957 1.00 89.81 315 SER A C 1
ATOM 2633 O O . SER A 1 315 ? -18.228 -13.728 13.115 1.00 89.81 315 SER A O 1
ATOM 2635 N N . ALA A 1 316 ? -20.097 -14.776 13.841 1.00 88.19 316 ALA A N 1
ATOM 2636 C CA . ALA A 1 316 ? -20.141 -14.132 15.149 1.00 88.19 316 ALA A CA 1
ATOM 2637 C C . ALA A 1 316 ? -18.973 -14.588 16.038 1.00 88.19 316 ALA A C 1
ATOM 2639 O O . ALA A 1 316 ? -18.408 -13.770 16.756 1.00 88.19 316 ALA A O 1
ATOM 2640 N N . ASP A 1 317 ? -18.579 -15.860 15.961 1.00 88.00 317 ASP A N 1
ATOM 2641 C CA . ASP A 1 317 ? -17.530 -16.421 16.820 1.00 88.00 317 ASP A CA 1
ATOM 2642 C C . ASP A 1 317 ? -16.171 -15.797 16.502 1.00 88.00 317 ASP A C 1
ATOM 2644 O O . ASP A 1 317 ? -15.464 -15.341 17.397 1.00 88.00 317 ASP A O 1
ATOM 2648 N N . VAL A 1 318 ? -15.851 -15.670 15.210 1.00 89.25 318 VAL A N 1
ATOM 2649 C CA . VAL A 1 318 ? -14.619 -15.005 14.757 1.00 89.25 318 VAL A CA 1
ATOM 2650 C C . VAL A 1 318 ? -14.632 -13.525 15.118 1.00 89.25 318 VAL A C 1
ATOM 2652 O O . VAL A 1 318 ? -13.621 -12.999 15.574 1.00 89.25 318 VAL A O 1
ATOM 2655 N N . PHE A 1 319 ? -15.779 -12.857 14.974 1.00 91.19 319 PHE A N 1
ATOM 2656 C CA . PHE A 1 319 ? -15.937 -11.472 15.409 1.00 91.19 319 PHE A CA 1
ATOM 2657 C C . PHE A 1 319 ? -15.626 -11.307 16.900 1.00 91.19 319 PHE A C 1
ATOM 2659 O O . PHE A 1 319 ? -14.770 -10.501 17.255 1.00 91.19 319 PHE A O 1
ATOM 2666 N N . PHE A 1 320 ? -16.253 -12.098 17.776 1.00 89.12 320 PHE A N 1
ATOM 2667 C CA . PHE A 1 320 ? -16.028 -11.985 19.218 1.00 89.12 320 PHE A CA 1
ATOM 2668 C C . PHE A 1 320 ? -14.629 -12.444 19.649 1.00 89.12 320 PHE A C 1
ATOM 2670 O O . PHE A 1 320 ? -14.072 -11.857 20.574 1.00 89.12 320 PHE A O 1
ATOM 2677 N N . MET A 1 321 ? -14.018 -13.405 18.950 1.00 88.19 321 MET A N 1
ATOM 2678 C CA . MET A 1 321 ? -12.613 -13.769 19.155 1.00 88.19 321 MET A CA 1
ATOM 2679 C C . MET A 1 321 ? -11.681 -12.584 18.861 1.00 88.19 321 MET A C 1
ATOM 2681 O O . MET A 1 321 ? -10.777 -12.305 19.649 1.00 88.19 321 MET A O 1
ATOM 2685 N N . VAL A 1 322 ? -11.894 -11.865 17.751 1.00 89.31 322 VAL A N 1
ATOM 2686 C CA . VAL A 1 322 ? -11.108 -10.661 17.431 1.00 89.31 322 VAL A CA 1
ATOM 2687 C C . VAL A 1 322 ? -11.340 -9.580 18.481 1.00 89.31 322 VAL A C 1
ATOM 2689 O O . VAL A 1 322 ? -10.369 -9.024 18.984 1.00 89.31 322 VAL A O 1
ATOM 2692 N N . VAL A 1 323 ? -12.592 -9.332 18.880 1.00 90.44 323 VAL A N 1
ATOM 2693 C CA . VAL A 1 323 ? -12.918 -8.372 19.950 1.00 90.44 323 VAL A CA 1
ATOM 2694 C C . VAL A 1 323 ? -12.133 -8.694 21.222 1.00 90.44 323 VAL A C 1
ATOM 2696 O O . VAL A 1 323 ? -11.450 -7.819 21.739 1.00 90.44 323 VAL A O 1
ATOM 2699 N N . GLN A 1 324 ? -12.154 -9.948 21.678 1.00 87.25 324 GLN A N 1
ATOM 2700 C CA . GLN A 1 324 ? -11.434 -10.381 22.877 1.00 87.25 324 GLN A CA 1
ATOM 2701 C C . GLN A 1 324 ? -9.917 -10.169 22.758 1.00 87.25 324 GLN A C 1
ATOM 2703 O O . GLN A 1 324 ? -9.284 -9.675 23.693 1.00 87.25 324 GLN A O 1
ATOM 2708 N N . LYS A 1 325 ? -9.324 -10.494 21.603 1.00 86.06 325 LYS A N 1
ATOM 2709 C CA . LYS A 1 325 ? -7.893 -10.260 21.353 1.00 86.06 325 LYS A CA 1
ATOM 2710 C C . LYS A 1 325 ? -7.543 -8.772 21.387 1.00 86.06 325 LYS A C 1
ATOM 2712 O O . LYS A 1 325 ? -6.575 -8.387 22.039 1.00 86.06 325 LYS A O 1
ATOM 2717 N N . LEU A 1 326 ? -8.350 -7.928 20.744 1.00 88.12 326 LEU A N 1
ATOM 2718 C CA . LEU A 1 326 ? -8.169 -6.475 20.767 1.00 88.12 326 LEU A CA 1
ATOM 2719 C C . LEU A 1 326 ? -8.289 -5.918 22.187 1.00 88.12 326 LEU A C 1
ATOM 2721 O O . LEU A 1 326 ? -7.503 -5.053 22.566 1.00 88.12 326 LEU A O 1
ATOM 2725 N N . THR A 1 327 ? -9.221 -6.434 22.990 1.00 88.00 327 THR A N 1
ATOM 2726 C CA . THR A 1 327 ? -9.380 -6.050 24.397 1.00 88.00 327 THR A CA 1
ATOM 2727 C C . THR A 1 327 ? -8.111 -6.305 25.201 1.00 88.00 327 THR A C 1
ATOM 2729 O O . THR A 1 327 ? -7.728 -5.467 26.014 1.00 88.00 327 THR A O 1
ATOM 2732 N N . TYR A 1 328 ? -7.413 -7.411 24.948 1.00 85.00 328 TYR A N 1
ATOM 2733 C CA . TYR A 1 328 ? -6.143 -7.693 25.608 1.00 85.00 328 TYR A CA 1
ATOM 2734 C C . TYR A 1 328 ? -5.050 -6.693 25.193 1.00 85.00 328 TYR A C 1
ATOM 2736 O O . TYR A 1 328 ? -4.459 -6.033 26.053 1.00 85.00 328 TYR A O 1
ATOM 2744 N N . ILE A 1 329 ? -4.853 -6.515 23.882 1.00 81.88 329 ILE A N 1
ATOM 2745 C CA . ILE A 1 329 ? -3.707 -5.791 23.303 1.00 81.88 329 ILE A CA 1
ATOM 2746 C C . ILE A 1 329 ? -3.857 -4.266 23.412 1.00 81.88 329 ILE A C 1
ATOM 2748 O O . ILE A 1 329 ? -2.920 -3.570 23.793 1.00 81.88 329 ILE A O 1
ATOM 2752 N N . LEU A 1 330 ? -5.034 -3.717 23.104 1.00 84.00 330 LEU A N 1
ATOM 2753 C CA . LEU A 1 330 ? -5.203 -2.276 22.911 1.00 84.00 330 LEU A CA 1
ATOM 2754 C C . LEU A 1 330 ? -5.443 -1.516 24.211 1.00 84.00 330 LEU A C 1
ATOM 2756 O O . LEU A 1 330 ? -6.167 -1.961 25.104 1.00 84.00 330 LEU A O 1
ATOM 2760 N N . GLU A 1 331 ? -4.924 -0.297 24.288 1.00 81.00 331 GLU A N 1
ATOM 2761 C CA . GLU A 1 331 ? -5.332 0.666 25.307 1.00 81.00 331 GLU A CA 1
ATOM 2762 C C . GLU A 1 331 ? -6.807 1.060 25.151 1.00 81.00 331 GLU A C 1
ATOM 2764 O O . GLU A 1 331 ? -7.350 1.072 24.047 1.00 81.00 331 GLU A O 1
ATOM 2769 N N . SER A 1 332 ? -7.466 1.434 26.255 1.00 77.19 332 SER A N 1
ATOM 2770 C CA . SER A 1 332 ? -8.922 1.656 26.273 1.00 77.19 332 SER A CA 1
ATOM 2771 C C . SER A 1 332 ? -9.425 2.653 25.234 1.00 77.19 332 SER A C 1
ATOM 2773 O O . SER A 1 332 ? -10.508 2.444 24.703 1.00 77.19 332 SER A O 1
ATOM 2775 N N . LYS A 1 333 ? -8.668 3.709 24.918 1.00 76.56 333 LYS A N 1
ATOM 2776 C CA . LYS A 1 333 ? -9.081 4.696 23.912 1.00 76.56 333 LYS A CA 1
ATOM 2777 C C . LYS A 1 333 ? -9.145 4.071 22.518 1.00 76.56 333 LYS A C 1
ATOM 2779 O O . LYS A 1 333 ? -10.188 4.095 21.868 1.00 76.56 333 LYS A O 1
ATOM 2784 N N . ILE A 1 334 ? -8.026 3.496 22.075 1.00 82.50 334 ILE A N 1
ATOM 2785 C CA . ILE A 1 334 ? -7.905 2.877 20.750 1.00 82.50 334 ILE A CA 1
ATOM 2786 C C . ILE A 1 334 ? -8.878 1.701 20.647 1.00 82.50 334 ILE A C 1
ATOM 2788 O O . ILE A 1 334 ? -9.524 1.532 19.614 1.00 82.50 334 ILE A O 1
ATOM 2792 N N . LEU A 1 335 ? -9.042 0.946 21.736 1.00 87.12 335 LEU A N 1
ATOM 2793 C CA . LEU A 1 335 ? -10.028 -0.119 21.849 1.00 87.12 335 LEU A CA 1
ATOM 2794 C C . LEU A 1 335 ? -11.449 0.400 21.616 1.00 87.12 335 LEU A C 1
ATOM 2796 O O . LEU A 1 335 ? -12.137 -0.125 20.750 1.00 87.12 335 LEU A O 1
ATOM 2800 N N . VAL A 1 336 ? -11.885 1.432 22.347 1.00 85.06 336 VAL A N 1
ATOM 2801 C CA . VAL A 1 336 ? -13.249 1.975 22.232 1.00 85.06 336 VAL A CA 1
ATOM 2802 C C . VAL A 1 336 ? -13.514 2.502 20.827 1.00 85.06 336 VAL A C 1
ATOM 2804 O O . VAL A 1 336 ? -14.525 2.133 20.239 1.00 85.06 336 VAL A O 1
ATOM 2807 N N . GLN A 1 337 ? -12.597 3.289 20.259 1.00 84.94 337 GLN A N 1
ATOM 2808 C CA . GLN A 1 337 ? -12.741 3.813 18.895 1.00 84.94 337 GLN A CA 1
ATOM 2809 C C . GLN A 1 337 ? -12.846 2.682 17.864 1.00 84.94 337 GLN A C 1
ATOM 2811 O O . GLN A 1 337 ? -13.734 2.684 17.016 1.00 84.94 337 GLN A O 1
ATOM 2816 N N . THR A 1 338 ? -11.977 1.675 17.982 1.00 89.50 338 THR A N 1
ATOM 2817 C CA . THR A 1 338 ? -11.960 0.528 17.067 1.00 89.50 338 THR A CA 1
ATOM 2818 C C . THR A 1 338 ? -13.236 -0.300 17.188 1.00 89.50 338 THR A C 1
ATOM 2820 O O . THR A 1 338 ? -13.902 -0.577 16.192 1.00 89.50 338 THR A O 1
ATOM 2823 N N . LEU A 1 339 ? -13.611 -0.670 18.412 1.00 91.88 339 LEU A N 1
ATOM 2824 C CA . LEU A 1 339 ? -14.768 -1.521 18.657 1.00 91.88 339 LEU A CA 1
ATOM 2825 C C . LEU A 1 339 ? -16.090 -0.820 18.357 1.00 91.88 339 LEU A C 1
ATOM 2827 O O . LEU A 1 339 ? -17.019 -1.481 17.908 1.00 91.88 339 LEU A O 1
ATOM 2831 N N . TYR A 1 340 ? -16.188 0.495 18.560 1.00 89.50 340 TYR A N 1
ATOM 2832 C CA . TYR A 1 340 ? -17.395 1.255 18.243 1.00 89.50 340 TYR A CA 1
ATOM 2833 C C . TYR A 1 340 ? -17.756 1.132 16.756 1.00 89.50 340 TYR A C 1
ATOM 2835 O O . TYR A 1 340 ? -18.890 0.792 16.412 1.00 89.50 340 TYR A O 1
ATOM 2843 N N . GLU A 1 341 ? -16.784 1.337 15.867 1.00 89.81 341 GLU A N 1
ATOM 2844 C CA . GLU A 1 341 ? -16.980 1.199 14.420 1.00 89.81 341 GLU A CA 1
ATOM 2845 C C . GLU A 1 341 ? -17.222 -0.264 14.020 1.00 89.81 341 GLU A C 1
ATOM 2847 O O . GLU A 1 341 ? -18.171 -0.556 13.285 1.00 89.81 341 GLU A O 1
ATOM 2852 N N . MET A 1 342 ? -16.453 -1.205 14.586 1.00 92.88 342 MET A N 1
ATOM 2853 C CA . MET A 1 342 ? -16.662 -2.642 14.366 1.00 92.88 342 MET A CA 1
ATOM 2854 C C . MET A 1 342 ? -18.079 -3.090 14.743 1.00 92.88 342 MET A C 1
ATOM 2856 O O . MET A 1 342 ? -18.709 -3.843 13.997 1.00 92.88 342 MET A O 1
ATOM 2860 N N . PHE A 1 343 ? -18.585 -2.642 15.895 1.00 92.56 343 PHE A N 1
ATOM 2861 C CA . PHE A 1 343 ? -19.909 -2.992 16.409 1.00 92.56 343 PHE A CA 1
ATOM 2862 C C . PHE A 1 343 ? -21.007 -2.416 15.517 1.00 92.56 343 PHE A C 1
ATOM 2864 O O . PHE A 1 343 ? -21.922 -3.150 15.144 1.00 92.56 343 PHE A O 1
ATOM 2871 N N . ASN A 1 344 ? -20.881 -1.153 15.102 1.00 88.06 344 ASN A N 1
ATOM 2872 C CA . ASN A 1 344 ? -21.814 -0.520 14.169 1.00 88.06 344 ASN A CA 1
ATOM 2873 C C . ASN A 1 344 ? -21.834 -1.215 12.796 1.00 88.06 344 ASN A C 1
ATOM 2875 O O . ASN A 1 344 ? -22.895 -1.398 12.200 1.00 88.06 344 ASN A O 1
ATOM 2879 N N . ASN A 1 345 ? -20.687 -1.682 12.296 1.00 89.31 345 ASN A N 1
ATOM 2880 C CA . ASN A 1 345 ? -20.633 -2.418 11.030 1.00 89.31 345 ASN A CA 1
ATOM 2881 C C . ASN A 1 345 ? -21.174 -3.856 11.124 1.00 89.31 345 ASN A C 1
ATOM 2883 O O . ASN A 1 345 ? -21.529 -4.442 10.097 1.00 89.31 345 ASN A O 1
ATOM 2887 N N . ASN A 1 346 ? -21.278 -4.414 12.335 1.00 91.38 346 ASN A N 1
ATOM 2888 C CA . ASN A 1 346 ? -21.635 -5.811 12.592 1.00 91.38 346 ASN A CA 1
ATOM 2889 C C . ASN A 1 346 ? -22.783 -5.970 13.614 1.00 91.38 346 ASN A C 1
ATOM 2891 O O . ASN A 1 346 ? -22.849 -6.979 14.323 1.00 91.38 346 ASN A O 1
ATOM 2895 N N . LEU A 1 347 ? -23.721 -5.011 13.655 1.00 88.81 347 LEU A N 1
ATOM 2896 C CA . LEU A 1 347 ? -24.833 -4.941 14.624 1.00 88.81 347 LEU A CA 1
ATOM 2897 C C . LEU A 1 347 ? -25.600 -6.259 14.789 1.00 88.81 347 LEU A C 1
ATOM 2899 O O . LEU A 1 347 ? -25.959 -6.635 15.900 1.00 88.81 347 LEU A O 1
ATOM 2903 N N . GLN A 1 348 ? -25.792 -7.005 13.699 1.00 88.88 348 GLN A N 1
ATOM 2904 C CA . GLN A 1 348 ? -26.462 -8.309 13.703 1.00 88.88 348 GLN A CA 1
ATOM 2905 C C . GLN A 1 348 ? -25.870 -9.311 14.715 1.00 88.88 348 GLN A C 1
ATOM 2907 O O . GLN A 1 348 ? -26.607 -10.110 15.288 1.00 88.88 348 GLN A O 1
ATOM 2912 N N . PHE A 1 349 ? -24.554 -9.285 14.956 1.00 88.12 349 PHE A N 1
ATOM 2913 C CA . PHE A 1 349 ? -23.899 -10.166 15.930 1.00 88.12 349 PHE A CA 1
ATOM 2914 C C . PHE A 1 349 ? -23.993 -9.605 17.347 1.00 88.12 349 PHE A C 1
ATOM 2916 O O . PHE A 1 349 ? -24.234 -10.357 18.291 1.00 88.12 349 PHE A O 1
ATOM 2923 N N . VAL A 1 350 ? -23.881 -8.283 17.477 1.00 83.81 350 VAL A N 1
ATOM 2924 C CA . VAL A 1 350 ? -24.041 -7.551 18.739 1.00 83.81 350 VAL A CA 1
ATOM 2925 C C . VAL A 1 350 ? -25.433 -7.814 19.332 1.00 83.81 350 VAL A C 1
ATOM 2927 O O . VAL A 1 350 ? -25.549 -8.187 20.499 1.00 83.81 350 VAL A O 1
ATOM 2930 N N . CYS A 1 351 ? -26.488 -7.744 18.511 1.00 81.38 351 CYS A N 1
ATOM 2931 C CA . CYS A 1 351 ? -27.865 -8.016 18.932 1.00 81.38 351 CYS A CA 1
ATOM 2932 C C . CYS A 1 351 ? -28.065 -9.449 19.448 1.00 81.38 351 CYS A C 1
ATOM 2934 O O . CYS A 1 351 ? -28.772 -9.655 20.432 1.00 81.38 351 CYS A O 1
ATOM 2936 N N . LYS A 1 352 ? -27.414 -10.451 18.840 1.00 78.69 352 LYS A N 1
ATOM 2937 C CA . LYS A 1 352 ? -27.550 -11.860 19.259 1.00 78.69 352 LYS A CA 1
ATOM 2938 C C . LYS A 1 352 ? -27.011 -12.130 20.667 1.00 78.69 352 LYS A C 1
ATOM 2940 O O . LYS A 1 352 ? -27.464 -13.065 21.318 1.00 78.69 352 LYS A O 1
ATOM 2945 N N . LYS A 1 353 ? -26.067 -11.320 21.153 1.00 70.38 353 LYS A N 1
ATOM 2946 C CA . LYS A 1 353 ? -25.478 -11.447 22.498 1.00 70.38 353 LYS A CA 1
ATOM 2947 C C . LYS A 1 353 ? -26.035 -10.435 23.506 1.00 70.38 353 LYS A C 1
ATOM 2949 O O . LYS A 1 353 ? -25.539 -10.371 24.630 1.00 70.38 353 LYS A O 1
ATOM 2954 N N . LEU A 1 354 ? -27.087 -9.692 23.144 1.00 68.31 354 LEU A N 1
ATOM 2955 C CA . LEU A 1 354 ? -27.684 -8.635 23.968 1.00 68.31 354 LEU A CA 1
ATOM 2956 C C . LEU A 1 354 ? -27.967 -9.099 25.401 1.00 68.31 354 LEU A C 1
ATOM 2958 O O . LEU A 1 354 ? -27.496 -8.464 26.338 1.00 68.31 354 LEU A O 1
ATOM 2962 N N . ARG A 1 355 ? -28.654 -10.243 25.561 1.00 63.06 355 ARG A N 1
ATOM 2963 C CA . ARG A 1 355 ? -29.026 -10.798 26.876 1.00 63.06 355 ARG A CA 1
ATOM 2964 C C . ARG A 1 355 ? -27.813 -11.059 27.767 1.00 63.06 355 ARG A C 1
ATOM 2966 O O . ARG A 1 355 ? -27.816 -10.666 28.932 1.00 63.06 355 ARG A O 1
ATOM 2973 N N . THR A 1 356 ? -26.772 -11.682 27.214 1.00 67.31 356 THR A N 1
ATOM 2974 C CA . THR A 1 356 ? -25.526 -11.961 27.935 1.00 67.31 356 THR A CA 1
ATOM 2975 C C . THR A 1 356 ? -24.884 -10.656 28.397 1.00 67.31 356 THR A C 1
ATOM 2977 O O . THR A 1 356 ? -24.560 -10.512 29.569 1.00 67.31 356 THR A O 1
ATOM 2980 N N . PHE A 1 357 ? -24.770 -9.664 27.513 1.00 66.31 357 PHE A N 1
ATOM 2981 C CA . PHE A 1 357 ? -24.140 -8.391 27.855 1.00 66.31 357 PHE A CA 1
ATOM 2982 C C . PHE A 1 357 ? -24.936 -7.563 28.872 1.00 66.31 357 PHE A C 1
ATOM 2984 O O . PHE A 1 357 ? -24.326 -6.959 29.753 1.00 66.31 357 PHE A O 1
ATOM 2991 N N . THR A 1 358 ? -26.272 -7.571 28.812 1.00 63.81 358 THR A N 1
ATOM 2992 C CA . THR A 1 358 ? -27.118 -6.865 29.788 1.00 63.81 358 THR A CA 1
ATOM 2993 C C . THR A 1 358 ? -26.989 -7.426 31.201 1.00 63.81 358 THR A C 1
ATOM 2995 O O . THR A 1 358 ? -26.793 -6.649 32.127 1.00 63.81 358 THR A O 1
ATOM 2998 N N . ILE A 1 359 ? -27.038 -8.752 31.380 1.00 62.00 359 ILE A N 1
ATOM 2999 C CA . ILE A 1 359 ? -27.021 -9.377 32.718 1.00 62.00 359 ILE A CA 1
ATOM 3000 C C . ILE A 1 359 ? -25.714 -9.058 33.456 1.00 62.00 359 ILE A C 1
ATOM 3002 O O . ILE A 1 359 ? -25.723 -8.728 34.638 1.00 62.00 359 ILE A O 1
ATOM 3006 N N . TYR A 1 360 ? -24.583 -9.102 32.751 1.00 58.69 360 TYR A N 1
ATOM 3007 C CA . TYR A 1 360 ? -23.282 -8.843 33.364 1.00 58.69 360 TYR A CA 1
ATOM 3008 C C . TYR A 1 360 ? -22.949 -7.358 33.531 1.00 58.69 360 TYR A C 1
ATOM 3010 O O . TYR A 1 360 ? -22.178 -7.021 34.422 1.00 58.69 360 TYR A O 1
ATOM 3018 N N . ALA A 1 361 ? -23.490 -6.465 32.697 1.00 56.78 361 ALA A N 1
ATOM 3019 C CA . ALA A 1 361 ? -23.297 -5.024 32.875 1.00 56.78 361 ALA A CA 1
ATOM 3020 C C . ALA A 1 361 ? -24.067 -4.471 34.087 1.00 56.78 361 ALA A C 1
ATOM 3022 O O . ALA A 1 361 ? -23.717 -3.414 34.606 1.00 56.78 361 ALA A O 1
ATOM 3023 N N . GLU A 1 362 ? -25.108 -5.179 34.537 1.00 61.81 362 GLU A N 1
ATOM 3024 C CA . GLU A 1 362 ? -25.856 -4.849 35.755 1.00 61.81 362 GLU A CA 1
ATOM 3025 C C . GLU A 1 362 ? -25.083 -5.181 37.044 1.00 61.81 362 GLU A C 1
ATOM 3027 O O . GLU A 1 362 ? -25.421 -4.662 38.107 1.00 61.81 362 GLU A O 1
ATOM 3032 N N . GLN A 1 363 ? -24.012 -5.978 36.957 1.00 62.66 363 GLN A N 1
ATOM 3033 C CA . GLN A 1 363 ? -23.065 -6.174 38.052 1.00 62.66 363 GLN A CA 1
ATOM 3034 C C . GLN A 1 363 ? -22.057 -5.017 38.031 1.00 62.66 363 GLN A C 1
ATOM 3036 O O . GLN A 1 363 ? -21.278 -4.879 37.089 1.00 62.66 363 GLN A O 1
ATOM 3041 N N . GLU A 1 364 ? -22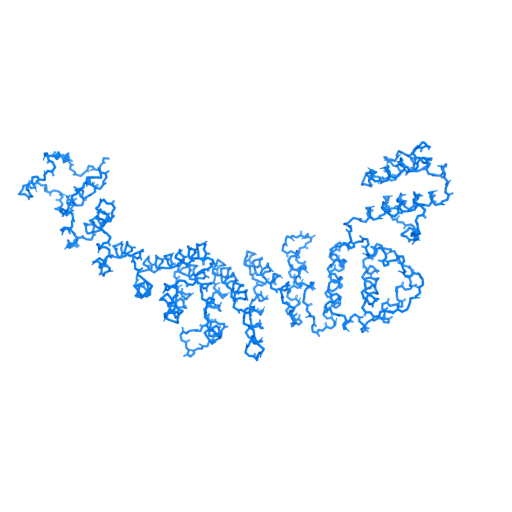.097 -4.144 39.041 1.00 56.44 364 GLU A N 1
ATOM 3042 C CA . GLU A 1 364 ? -21.229 -2.965 39.107 1.00 56.44 364 GLU A CA 1
ATOM 3043 C C . GLU A 1 364 ? -19.749 -3.394 39.168 1.00 56.44 364 GLU A C 1
ATOM 3045 O O . GLU A 1 364 ? -19.318 -4.029 40.128 1.00 56.44 364 GLU A O 1
ATOM 3050 N N . GLN A 1 365 ? -18.970 -3.068 38.130 1.00 64.31 365 GLN A N 1
ATOM 3051 C CA . GLN A 1 365 ? -17.539 -3.380 38.035 1.00 64.31 365 GLN A CA 1
ATOM 3052 C C . GLN A 1 365 ? -16.693 -2.109 37.873 1.00 64.31 365 GLN A C 1
ATOM 3054 O O . GLN A 1 365 ? -17.204 -1.005 37.665 1.00 64.31 365 GLN A O 1
ATOM 3059 N N . GLU A 1 366 ? -15.371 -2.258 37.990 1.00 63.09 366 GLU A N 1
ATOM 3060 C CA . GLU A 1 366 ? -14.4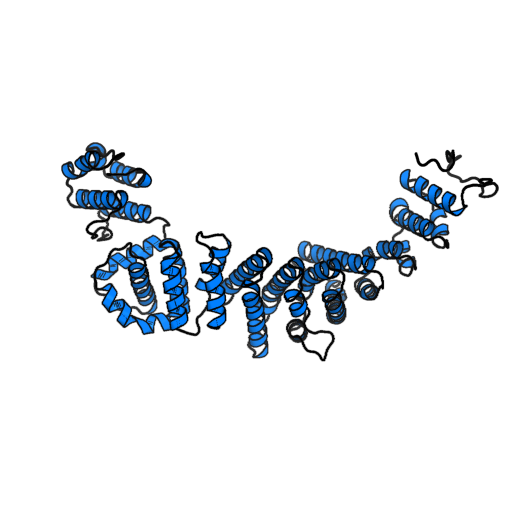27 -1.159 37.799 1.00 63.09 366 GLU A CA 1
ATOM 3061 C C . GLU A 1 366 ? -14.510 -0.585 36.374 1.00 63.09 366 GLU A C 1
ATOM 3063 O O . GLU A 1 366 ? -14.309 -1.296 35.391 1.00 63.09 366 GLU A O 1
ATOM 3068 N N . LEU A 1 367 ? -14.717 0.734 36.260 1.00 61.28 367 LEU A N 1
ATOM 3069 C CA . LEU A 1 367 ? -14.775 1.477 34.986 1.00 61.28 367 LEU A CA 1
ATOM 3070 C C . LEU A 1 367 ? -13.525 1.320 34.103 1.00 61.28 367 LEU A C 1
ATOM 3072 O O . LEU A 1 367 ? -13.583 1.607 32.911 1.00 61.28 367 LEU A O 1
ATOM 3076 N N . PHE A 1 368 ? -12.400 0.891 34.677 1.00 65.00 368 PHE A N 1
ATOM 3077 C CA . PHE A 1 368 ? -11.127 0.726 33.974 1.00 65.00 368 PHE A CA 1
ATOM 3078 C C . PHE A 1 368 ? -10.885 -0.700 33.473 1.00 65.00 368 PHE A C 1
ATOM 3080 O O . PHE A 1 368 ? -9.914 -0.933 32.750 1.00 65.00 368 PHE A O 1
ATOM 3087 N N . ASN A 1 369 ? -11.757 -1.643 33.836 1.00 75.56 369 ASN A N 1
ATOM 3088 C CA . ASN A 1 369 ? -11.707 -2.995 33.314 1.00 75.56 369 ASN A CA 1
ATOM 3089 C C . ASN A 1 369 ? -12.095 -2.964 31.825 1.00 75.56 369 ASN A C 1
ATOM 3091 O O . ASN A 1 369 ? -13.204 -2.563 31.466 1.00 75.56 369 ASN A O 1
ATOM 3095 N N . LYS A 1 370 ? -11.173 -3.373 30.944 1.00 80.88 370 LYS A N 1
ATOM 3096 C CA . LYS A 1 370 ? -11.393 -3.337 29.492 1.00 80.88 370 LYS A CA 1
ATOM 3097 C C . LYS A 1 370 ? -12.557 -4.239 29.062 1.00 80.88 370 LYS A C 1
ATOM 3099 O O . LYS A 1 370 ? -13.306 -3.843 28.173 1.00 80.88 370 LYS A O 1
ATOM 3104 N N . ASP A 1 371 ? -12.771 -5.378 29.722 1.00 81.62 371 ASP A N 1
ATOM 3105 C CA . ASP A 1 371 ? -13.929 -6.239 29.460 1.00 81.62 371 ASP A CA 1
ATOM 3106 C C . ASP A 1 371 ? -15.227 -5.521 29.821 1.00 81.62 371 ASP A C 1
ATOM 3108 O O . ASP A 1 371 ? -16.188 -5.552 29.054 1.00 81.62 371 ASP A O 1
ATOM 3112 N N . PHE A 1 372 ? -15.257 -4.817 30.955 1.00 79.94 372 PHE A N 1
ATOM 3113 C CA . PHE A 1 372 ? -16.415 -4.012 31.339 1.00 79.94 372 PHE A CA 1
ATOM 3114 C C . PHE A 1 372 ? -16.675 -2.881 30.332 1.00 79.94 372 PHE A C 1
ATOM 3116 O O . PHE A 1 372 ? -17.810 -2.712 29.885 1.00 79.94 372 PHE A O 1
ATOM 3123 N N . ILE A 1 373 ? -15.630 -2.173 29.885 1.00 80.31 373 ILE A N 1
ATOM 3124 C CA . ILE A 1 373 ? -15.725 -1.137 28.842 1.00 80.31 373 ILE A CA 1
ATOM 3125 C C . ILE A 1 373 ? -16.339 -1.702 27.555 1.00 80.31 373 ILE A C 1
ATOM 3127 O O . ILE A 1 373 ? -17.255 -1.096 27.006 1.00 80.31 373 ILE A O 1
ATOM 3131 N N . VAL A 1 374 ? -15.887 -2.871 27.090 1.00 86.00 374 VAL A N 1
ATOM 3132 C CA . VAL A 1 374 ? -16.420 -3.535 25.884 1.00 86.00 374 VAL A CA 1
ATOM 3133 C C . VAL A 1 374 ? -17.913 -3.836 26.037 1.00 86.00 374 VAL A C 1
ATOM 3135 O O . VAL A 1 374 ? -18.698 -3.606 25.114 1.00 86.00 374 VAL A O 1
ATOM 3138 N N . ARG A 1 375 ? -18.337 -4.312 27.213 1.00 83.25 375 ARG A N 1
ATOM 3139 C CA . ARG A 1 375 ? -19.747 -4.617 27.513 1.00 83.25 375 ARG A CA 1
ATOM 3140 C C . ARG A 1 375 ? -20.606 -3.353 27.513 1.00 83.25 375 ARG A C 1
ATOM 3142 O O . ARG A 1 375 ? -21.656 -3.328 26.874 1.00 83.25 375 ARG A O 1
ATOM 3149 N N . ILE A 1 376 ? -20.149 -2.284 28.167 1.00 81.31 376 ILE A N 1
ATOM 3150 C CA . ILE A 1 376 ? -20.842 -0.988 28.159 1.00 81.31 376 ILE A CA 1
ATOM 3151 C C . ILE A 1 376 ? -20.905 -0.417 26.741 1.00 81.31 376 ILE A C 1
ATOM 3153 O O . ILE A 1 376 ? -21.966 0.037 26.320 1.00 81.31 376 ILE A O 1
ATOM 3157 N N . LEU A 1 377 ? -19.812 -0.479 25.980 1.00 85.81 377 LEU A N 1
ATOM 3158 C CA . LEU A 1 377 ? -19.771 -0.033 24.589 1.00 85.81 377 LEU A CA 1
ATOM 3159 C C . LEU A 1 377 ? -20.760 -0.810 23.708 1.00 85.81 377 LEU A C 1
ATOM 3161 O O . LEU A 1 377 ? -21.448 -0.220 22.880 1.00 85.81 377 LEU A O 1
ATOM 3165 N N . THR A 1 378 ? -20.888 -2.119 23.929 1.00 85.06 378 THR A N 1
ATOM 3166 C CA . THR A 1 378 ? -21.887 -2.964 23.255 1.00 85.06 378 THR A CA 1
ATOM 3167 C C . THR A 1 378 ? -23.295 -2.412 23.499 1.00 85.06 378 THR A C 1
ATOM 3169 O O . THR A 1 378 ? -24.039 -2.153 22.554 1.00 85.06 378 THR A O 1
ATOM 3172 N N . LEU A 1 379 ? -23.652 -2.170 24.765 1.00 81.12 379 LEU A N 1
ATOM 3173 C CA . LEU A 1 379 ? -24.959 -1.620 25.143 1.00 81.12 379 LEU A CA 1
ATOM 3174 C C . LEU A 1 379 ? -25.171 -0.188 24.627 1.00 81.12 379 LEU A C 1
ATOM 3176 O O . LEU A 1 379 ? -26.292 0.179 24.274 1.00 81.12 379 LEU A O 1
ATOM 3180 N N . TYR A 1 380 ? -24.104 0.608 24.557 1.00 81.38 380 TYR A N 1
ATOM 3181 C CA . TYR A 1 380 ? -24.126 1.965 24.018 1.00 81.38 380 TYR A CA 1
ATOM 3182 C C . TYR A 1 380 ? -24.512 1.965 22.536 1.00 81.38 380 TYR A C 1
ATOM 3184 O O . TYR A 1 380 ? -25.466 2.638 22.143 1.00 81.38 380 TYR A O 1
ATOM 3192 N N . VAL A 1 381 ? -23.828 1.144 21.735 1.00 83.94 381 VAL A N 1
ATOM 3193 C CA . VAL A 1 381 ? -24.102 0.976 20.302 1.00 83.94 381 VAL A CA 1
ATOM 3194 C C . VAL A 1 381 ? -25.520 0.446 20.073 1.00 83.94 381 VAL A C 1
ATOM 3196 O O . VAL A 1 381 ? -26.248 0.953 19.218 1.00 83.94 381 VAL A O 1
ATOM 3199 N N . LEU A 1 382 ? -25.957 -0.530 20.873 1.00 80.56 382 LEU A N 1
ATOM 3200 C CA . LEU A 1 382 ? -27.316 -1.070 20.800 1.00 80.56 382 LEU A CA 1
ATOM 3201 C C . LEU A 1 382 ? -28.378 -0.015 21.107 1.00 80.56 382 LEU A C 1
ATOM 3203 O O . LEU A 1 382 ? -29.400 0.032 20.424 1.00 80.56 382 LEU A O 1
ATOM 3207 N N . LYS A 1 383 ? -28.146 0.864 22.091 1.00 78.19 383 LYS A N 1
ATOM 3208 C CA . LYS A 1 383 ? -29.071 1.972 22.332 1.00 78.19 383 LYS A CA 1
ATOM 3209 C C . LYS A 1 383 ? -29.195 2.856 21.103 1.00 78.19 383 LYS A C 1
ATOM 3211 O O . LYS A 1 383 ? -30.322 3.165 20.725 1.00 78.19 383 LYS A O 1
ATOM 3216 N N . GLN A 1 384 ? -28.067 3.336 20.578 1.00 78.81 384 GLN A N 1
ATOM 3217 C CA . GLN A 1 384 ? -28.080 4.325 19.500 1.00 78.81 384 GLN A CA 1
ATOM 3218 C C . GLN A 1 384 ? -28.882 3.831 18.292 1.00 78.81 384 GLN A C 1
ATOM 3220 O O . GLN A 1 384 ? -29.544 4.627 17.639 1.00 78.81 384 GLN A O 1
ATOM 3225 N N . ASN A 1 385 ? -28.856 2.520 18.041 1.00 78.44 385 ASN A N 1
ATOM 3226 C CA . ASN A 1 385 ? -29.488 1.915 16.874 1.00 78.44 385 ASN A CA 1
ATOM 3227 C C . ASN A 1 385 ? -30.911 1.368 17.120 1.00 78.44 385 ASN A C 1
ATOM 3229 O O . ASN A 1 385 ? -31.665 1.247 16.160 1.00 78.44 385 ASN A O 1
ATOM 3233 N N . PHE A 1 386 ? -31.303 1.025 18.358 1.00 73.69 386 PHE A N 1
ATOM 3234 C CA . PHE A 1 386 ? -32.564 0.301 18.629 1.00 73.69 386 PHE A CA 1
ATOM 3235 C C . PHE A 1 386 ? -33.477 0.923 19.698 1.00 73.69 386 PHE A C 1
ATOM 3237 O O . PHE A 1 386 ? -34.445 0.286 20.107 1.00 73.69 386 PHE A O 1
ATOM 3244 N N . SER A 1 387 ? -33.206 2.144 20.174 1.00 63.25 387 SER A N 1
ATOM 3245 C CA . SER A 1 387 ? -34.097 2.884 21.096 1.00 63.25 387 SER A CA 1
ATOM 3246 C C . SER A 1 387 ? -34.542 2.080 22.334 1.00 63.25 387 SER A C 1
ATOM 3248 O O . SER A 1 387 ? -35.669 2.207 22.815 1.00 63.25 387 SER A O 1
ATOM 3250 N N . ILE A 1 388 ? -33.656 1.231 22.864 1.00 61.84 388 ILE A N 1
ATOM 3251 C CA . ILE A 1 388 ? -33.947 0.348 24.002 1.00 61.84 388 ILE A CA 1
ATOM 3252 C C . ILE A 1 388 ? -34.244 1.200 25.252 1.00 61.84 388 ILE A C 1
ATOM 3254 O O . ILE A 1 388 ? -33.394 1.986 25.687 1.00 61.84 388 ILE A O 1
ATOM 3258 N N . LYS A 1 389 ? -35.445 1.043 25.841 1.00 53.69 389 LYS A N 1
ATOM 3259 C CA . LYS A 1 389 ? -35.850 1.706 27.100 1.00 53.69 389 LYS A CA 1
ATOM 3260 C C . LYS A 1 389 ? -34.926 1.267 28.246 1.00 53.69 389 LYS A C 1
ATOM 3262 O O . LYS A 1 389 ? -34.650 0.082 28.415 1.00 53.69 389 LYS A O 1
ATOM 3267 N N . ARG A 1 390 ? -34.415 2.236 29.012 1.00 54.31 390 ARG A N 1
ATOM 3268 C CA . ARG A 1 390 ? -33.281 2.063 29.939 1.00 54.31 390 ARG A CA 1
ATOM 3269 C C . ARG A 1 390 ? -33.689 1.904 31.406 1.00 54.31 390 ARG A C 1
ATOM 3271 O O . ARG A 1 390 ? -34.652 2.515 31.855 1.00 54.31 390 ARG A O 1
ATOM 3278 N N . LYS A 1 391 ? -32.830 1.222 32.175 1.00 56.22 391 LYS A N 1
ATOM 3279 C CA . LYS A 1 391 ? -32.653 1.445 33.623 1.00 56.22 391 LYS A CA 1
ATOM 3280 C C . LYS A 1 391 ? -31.685 2.624 33.842 1.00 56.22 391 LYS A C 1
ATOM 3282 O O . LYS A 1 391 ? -30.659 2.705 33.165 1.00 56.22 391 LYS A O 1
ATOM 3287 N N . SER A 1 392 ? -31.973 3.505 34.802 1.00 56.12 392 SER A N 1
ATOM 3288 C CA . SER A 1 392 ? -31.203 4.732 35.105 1.00 56.12 392 SER A CA 1
ATOM 3289 C C . SER A 1 392 ? -29.720 4.496 35.441 1.00 56.12 392 SER A C 1
ATOM 3291 O O . SER A 1 392 ? -28.877 5.358 35.201 1.00 56.12 392 SER A O 1
ATOM 3293 N N . ASN A 1 393 ? -29.369 3.311 35.947 1.00 64.88 393 ASN A N 1
ATOM 3294 C CA . ASN A 1 393 ? -28.031 3.026 36.475 1.00 64.88 393 ASN A CA 1
ATOM 3295 C C . ASN A 1 393 ? -26.913 2.921 35.419 1.00 64.88 393 ASN A C 1
ATOM 3297 O O . ASN A 1 393 ? -25.746 3.066 35.778 1.00 64.88 393 ASN A O 1
ATOM 3301 N N . LEU A 1 394 ? -27.231 2.694 34.136 1.00 67.19 394 LEU A N 1
ATOM 3302 C CA . LEU A 1 394 ? -26.220 2.550 33.073 1.00 67.19 394 LEU A CA 1
ATOM 3303 C C . LEU A 1 394 ? -25.850 3.873 32.381 1.00 67.19 394 LEU A C 1
ATOM 3305 O O . LEU A 1 394 ? -24.841 3.940 31.679 1.00 67.19 394 LEU A O 1
ATOM 3309 N N . GLU A 1 395 ? -26.631 4.939 32.582 1.00 68.25 395 GLU A N 1
ATOM 3310 C CA . GLU A 1 395 ? -26.444 6.214 31.870 1.00 68.25 395 GLU A CA 1
ATOM 3311 C C . GLU A 1 395 ? -25.091 6.868 32.149 1.00 68.25 395 GLU A C 1
ATOM 3313 O O . GLU A 1 395 ? -24.459 7.385 31.229 1.00 68.25 395 GLU A O 1
ATOM 3318 N N . LYS A 1 396 ? -24.600 6.733 33.385 1.00 63.62 396 LYS A N 1
ATOM 3319 C CA . LYS A 1 396 ? -23.272 7.197 33.806 1.00 63.62 396 LYS A CA 1
ATOM 3320 C C . LYS A 1 396 ? -22.121 6.562 33.011 1.00 63.62 396 LYS A C 1
ATOM 3322 O O . LYS A 1 396 ? -21.131 7.228 32.729 1.00 63.62 396 LYS A O 1
ATOM 3327 N N . TYR A 1 397 ? -22.242 5.292 32.618 1.00 72.69 397 TYR A N 1
ATOM 3328 C CA . TYR A 1 397 ? -21.182 4.583 31.891 1.00 72.69 397 TYR A CA 1
ATOM 3329 C C . TYR A 1 397 ? -21.181 4.916 30.399 1.00 72.69 397 TYR A C 1
ATOM 3331 O O . TYR A 1 397 ? -20.127 4.977 29.778 1.00 72.69 397 TYR A O 1
ATOM 3339 N N . PHE A 1 398 ? -22.351 5.178 29.820 1.00 72.12 398 PHE A N 1
ATOM 3340 C CA . PHE A 1 398 ? -22.459 5.629 28.432 1.00 72.12 398 PHE A CA 1
ATOM 3341 C C . PHE A 1 398 ? -21.799 6.981 28.208 1.00 72.12 398 PHE A C 1
ATOM 3343 O O . PHE A 1 398 ? -21.109 7.179 27.218 1.00 72.12 398 PHE A O 1
ATOM 3350 N N . LEU A 1 399 ? -21.938 7.862 29.185 1.00 66.75 399 LEU A N 1
ATOM 3351 C CA . LEU A 1 399 ? -21.295 9.161 29.201 1.00 66.75 399 LEU A CA 1
ATOM 3352 C C . LEU A 1 399 ? -19.764 9.055 29.274 1.00 66.75 399 LEU A C 1
ATOM 3354 O O . LEU A 1 399 ? -19.044 9.803 28.621 1.00 66.75 399 LEU A O 1
ATOM 3358 N N . TYR A 1 400 ? -19.257 8.068 30.016 1.00 68.25 400 TYR A N 1
ATOM 3359 C CA . TYR A 1 400 ? -17.834 7.734 30.021 1.00 68.25 400 TYR A CA 1
ATOM 3360 C C . TYR A 1 400 ? -17.345 7.238 28.648 1.00 68.25 400 TYR A C 1
ATOM 3362 O O . TYR A 1 400 ? -16.282 7.660 28.197 1.00 68.25 400 TYR A O 1
ATOM 3370 N N . ILE A 1 401 ? -18.130 6.404 27.954 1.00 71.56 401 ILE A N 1
ATOM 3371 C CA . ILE A 1 401 ? -17.841 6.004 26.566 1.00 71.56 401 ILE A CA 1
ATOM 3372 C C . ILE A 1 401 ? -17.841 7.223 25.633 1.00 71.56 401 ILE A C 1
ATOM 3374 O O . ILE A 1 401 ? -16.897 7.385 24.866 1.00 71.56 401 ILE A O 1
ATOM 3378 N N . ASP A 1 402 ? -18.835 8.112 25.739 1.00 67.81 402 ASP A N 1
ATOM 3379 C CA . ASP A 1 402 ? -18.907 9.356 24.956 1.00 67.81 402 ASP A CA 1
ATOM 3380 C C . ASP A 1 402 ? -17.656 10.223 25.133 1.00 67.81 402 ASP A C 1
ATOM 3382 O O . ASP A 1 402 ? -17.107 10.749 24.162 1.00 67.81 402 ASP A O 1
ATOM 3386 N N . LEU A 1 403 ? -17.187 10.363 26.374 1.00 63.84 403 LEU A N 1
ATOM 3387 C CA . LEU A 1 403 ? -15.989 11.133 26.688 1.00 63.84 403 LEU A CA 1
ATOM 3388 C C . LEU A 1 403 ? -14.716 10.457 26.163 1.00 63.84 403 LEU A C 1
ATOM 3390 O O . LEU A 1 403 ? -13.873 11.155 25.615 1.00 63.84 403 LEU A O 1
ATOM 3394 N N . LEU A 1 404 ? -14.589 9.127 26.240 1.00 65.38 404 LEU A N 1
ATOM 3395 C CA . LEU A 1 404 ? -13.461 8.396 25.636 1.00 65.38 404 LEU A CA 1
ATOM 3396 C C . LEU A 1 404 ? -13.450 8.470 24.102 1.00 65.38 404 LEU A C 1
ATOM 3398 O O . LEU A 1 404 ? -12.383 8.429 23.488 1.00 65.38 404 LEU A O 1
ATOM 3402 N N . CYS A 1 405 ? -14.620 8.592 23.472 1.00 63.62 405 CYS A N 1
ATOM 3403 C CA . CYS A 1 405 ? -14.713 8.845 22.037 1.00 63.62 405 CYS A CA 1
ATOM 3404 C C . CYS A 1 405 ? -14.217 10.256 21.673 1.00 63.62 405 CYS A C 1
ATOM 3406 O O . CYS A 1 405 ? -13.585 10.418 20.629 1.00 63.62 405 CYS A O 1
ATOM 3408 N N . LYS A 1 406 ? -14.476 11.264 22.524 1.00 59.59 406 LYS A N 1
ATOM 3409 C CA . LYS A 1 406 ? -14.165 12.685 22.265 1.00 59.59 406 LYS A CA 1
ATOM 3410 C C . LYS A 1 406 ? -12.784 13.138 22.746 1.00 59.59 406 LYS A C 1
ATOM 3412 O O . LYS A 1 406 ? -12.183 13.990 22.099 1.00 59.59 406 LYS A O 1
ATOM 3417 N N . GLN A 1 407 ? -12.277 12.604 23.857 1.00 56.19 407 GLN A N 1
ATOM 3418 C CA . GLN A 1 407 ? -10.992 12.988 24.440 1.00 56.19 407 GLN A CA 1
ATOM 3419 C C . GLN A 1 407 ? -10.069 11.787 24.707 1.00 56.19 407 GLN A C 1
ATOM 3421 O O . GLN A 1 407 ? -10.543 10.714 25.078 1.00 56.19 407 GLN A O 1
ATOM 3426 N N . PRO A 1 408 ? -8.737 11.943 24.544 1.00 49.50 408 PRO A N 1
ATOM 3427 C CA . PRO A 1 408 ? -7.815 10.808 24.522 1.00 49.50 408 PRO A CA 1
ATOM 3428 C C . PRO A 1 408 ? -7.540 10.129 25.861 1.00 49.50 408 PRO A C 1
ATOM 3430 O O . PRO A 1 408 ? -7.244 8.936 25.883 1.00 49.50 408 PRO A O 1
ATOM 3433 N N . ASP A 1 409 ? -7.540 10.899 26.946 1.00 62.44 409 ASP A N 1
ATOM 3434 C CA . ASP A 1 409 ? -6.895 10.513 28.197 1.00 62.44 409 ASP A CA 1
ATOM 3435 C C . ASP A 1 409 ? -7.921 10.338 29.322 1.00 62.44 409 ASP A C 1
ATOM 3437 O O . ASP A 1 409 ? -8.767 11.198 29.571 1.00 62.44 409 ASP A O 1
ATOM 3441 N N . ARG A 1 410 ? -7.809 9.212 30.037 1.00 63.34 410 ARG A N 1
ATOM 3442 C CA . ARG A 1 410 ? -8.613 8.879 31.219 1.00 63.34 410 ARG A CA 1
ATOM 3443 C C . ARG A 1 410 ? -8.522 9.971 32.283 1.00 63.34 410 ARG A C 1
ATOM 3445 O O . ARG A 1 410 ? -9.522 10.269 32.930 1.00 63.34 410 ARG A O 1
ATOM 3452 N N . LEU A 1 411 ? -7.341 10.558 32.466 1.00 70.56 411 LEU A N 1
ATOM 3453 C CA . LEU A 1 411 ? -7.121 11.616 33.446 1.00 70.56 411 LEU A CA 1
ATOM 3454 C C . LEU A 1 411 ? -7.770 12.930 33.000 1.00 70.56 411 LEU A C 1
ATOM 3456 O O . LEU A 1 411 ? -8.403 13.593 33.821 1.00 70.56 411 LEU A O 1
ATOM 3460 N N . SER A 1 412 ? -7.716 13.248 31.704 1.00 70.50 412 SER A N 1
ATOM 3461 C CA . SER A 1 412 ? -8.454 14.373 31.107 1.00 70.50 412 SER A CA 1
ATOM 3462 C C . SER A 1 412 ? -9.964 14.229 31.311 1.00 70.50 412 SER A C 1
ATOM 3464 O O . SER A 1 412 ? -10.615 15.138 31.817 1.00 70.50 412 SER A O 1
ATOM 3466 N N . VAL A 1 413 ? -10.511 13.035 31.063 1.00 70.31 413 VAL A N 1
ATOM 3467 C CA . VAL A 1 413 ? -11.931 12.723 31.299 1.00 70.31 413 VAL A CA 1
ATOM 3468 C C . VAL A 1 413 ? -12.298 12.932 32.774 1.00 70.31 413 VAL A C 1
ATOM 3470 O O . VAL A 1 413 ? -13.350 13.490 33.086 1.00 70.31 413 VAL A O 1
ATOM 3473 N N . MET A 1 414 ? -11.445 12.507 33.711 1.00 76.19 414 MET A N 1
ATOM 3474 C CA . MET A 1 414 ? -11.676 12.717 35.147 1.00 76.19 414 MET A CA 1
ATOM 3475 C C . MET A 1 414 ? -11.590 14.199 35.546 1.00 76.19 414 MET A C 1
ATOM 3477 O O . MET A 1 414 ? -12.385 14.633 36.381 1.00 76.19 414 MET A O 1
ATOM 3481 N N . LYS A 1 415 ? -10.679 14.979 34.948 1.00 79.94 415 LYS A N 1
ATOM 3482 C CA . LYS A 1 415 ? -10.590 16.437 35.143 1.00 79.94 415 LYS A CA 1
ATOM 3483 C C . LYS A 1 415 ? -11.848 17.146 34.653 1.00 79.94 415 LYS A C 1
ATOM 3485 O O . LYS A 1 415 ? -12.435 17.909 35.416 1.00 79.94 415 LYS A O 1
ATOM 3490 N N . ASP A 1 416 ? -12.311 16.836 33.447 1.00 75.62 416 ASP A N 1
ATOM 3491 C CA . ASP A 1 416 ? -13.536 17.416 32.890 1.00 75.62 416 ASP A CA 1
ATOM 3492 C C . ASP A 1 416 ? -14.751 17.110 33.770 1.00 75.62 416 ASP A C 1
ATOM 3494 O O . ASP A 1 416 ? -15.548 17.996 34.069 1.00 75.62 416 ASP A O 1
ATOM 3498 N N . ASN A 1 417 ? -14.850 15.885 34.296 1.00 75.50 417 ASN A N 1
ATOM 3499 C CA . ASN A 1 417 ? -15.909 15.525 35.242 1.00 75.50 417 ASN A CA 1
ATOM 3500 C C . ASN A 1 417 ? -15.857 16.327 36.553 1.00 75.50 417 ASN A C 1
ATOM 3502 O O . ASN A 1 417 ? -16.905 16.682 37.095 1.00 75.50 417 ASN A O 1
ATOM 3506 N N . LEU A 1 418 ? -14.664 16.609 37.084 1.00 80.81 418 LEU A N 1
ATOM 3507 C CA . LEU A 1 418 ? -14.521 17.468 38.261 1.00 80.81 418 LEU A CA 1
ATOM 3508 C C . LEU A 1 418 ? -14.919 18.914 37.958 1.00 80.81 418 LEU A C 1
ATOM 3510 O O . LEU A 1 418 ? -15.557 19.551 38.793 1.00 80.81 418 LEU A O 1
ATOM 3514 N N . ILE A 1 419 ? -14.586 19.417 36.769 1.00 84.75 419 ILE A N 1
ATOM 3515 C CA . ILE A 1 419 ? -14.999 20.751 36.325 1.00 84.75 419 ILE A CA 1
ATOM 3516 C C . ILE A 1 419 ? -16.525 20.807 36.249 1.00 84.75 419 ILE A C 1
ATOM 3518 O O . ILE A 1 419 ? -17.124 21.663 36.888 1.00 84.75 419 ILE A O 1
ATOM 3522 N N . HIS A 1 420 ? -17.178 19.850 35.586 1.00 79.56 420 HIS A N 1
ATOM 3523 C CA . HIS A 1 420 ? -18.644 19.778 35.546 1.00 79.56 420 HIS A CA 1
ATOM 3524 C C . HIS A 1 420 ? -19.279 19.727 36.950 1.00 79.56 420 HIS A C 1
ATOM 3526 O O . HIS A 1 420 ? -20.279 20.407 37.190 1.00 79.56 420 HIS A O 1
ATOM 3532 N N . LEU A 1 421 ? -18.677 18.993 37.901 1.00 81.69 421 LEU A N 1
ATOM 3533 C CA . LEU A 1 421 ? -19.111 18.984 39.307 1.00 81.69 421 LEU A CA 1
ATOM 3534 C C . LEU A 1 421 ? -19.053 20.387 39.927 1.00 81.69 421 LEU A C 1
ATOM 3536 O O . LEU A 1 421 ? -20.012 20.811 40.568 1.00 81.69 421 LEU A O 1
ATOM 3540 N N . ILE A 1 422 ? -17.946 21.107 39.738 1.00 83.81 422 ILE A N 1
ATOM 3541 C CA . ILE A 1 422 ? -17.754 22.469 40.263 1.00 83.81 422 ILE A CA 1
ATOM 3542 C C . ILE A 1 422 ? -18.786 23.439 39.682 1.00 83.81 422 ILE A C 1
ATOM 3544 O O . ILE A 1 422 ? -19.261 24.340 40.375 1.00 83.81 422 ILE A O 1
ATOM 3548 N N . ARG A 1 423 ? -19.185 23.226 38.425 1.00 83.81 423 ARG A N 1
ATOM 3549 C CA . ARG A 1 423 ? -20.202 24.033 37.745 1.00 83.81 423 ARG A CA 1
ATOM 3550 C C . ARG A 1 423 ? -21.634 23.761 38.206 1.00 83.81 423 ARG A C 1
ATOM 3552 O O . ARG A 1 423 ? -22.545 24.437 37.738 1.00 83.81 423 ARG A O 1
ATOM 3559 N N . ASN A 1 424 ? -21.842 22.814 39.128 1.00 75.62 424 ASN A N 1
ATOM 3560 C CA . ASN A 1 424 ? -23.156 22.289 39.519 1.00 75.62 424 ASN A CA 1
ATOM 3561 C C . ASN A 1 424 ? -23.974 21.758 38.329 1.00 75.62 424 ASN A C 1
ATOM 3563 O O . ASN A 1 424 ? -25.204 21.693 38.382 1.00 75.62 424 ASN A O 1
ATOM 3567 N N . GLU A 1 425 ? -23.306 21.362 37.249 1.00 76.62 425 GLU A N 1
ATOM 3568 C CA . GLU A 1 425 ? -23.971 20.735 36.116 1.00 76.62 425 GLU A CA 1
ATOM 3569 C C . GLU A 1 425 ? -24.387 19.310 36.515 1.00 76.62 425 GLU A C 1
ATOM 3571 O O . GLU A 1 425 ? -23.722 18.650 37.319 1.00 76.62 425 GLU A O 1
ATOM 3576 N N . LYS A 1 426 ? -25.529 18.824 36.004 1.00 55.06 426 LYS A N 1
ATOM 3577 C CA . LYS A 1 426 ? -26.079 17.497 36.342 1.00 55.06 426 LYS A CA 1
ATOM 3578 C C . LYS A 1 426 ? -25.219 16.376 35.738 1.00 55.06 426 LYS A C 1
ATOM 3580 O O . LYS A 1 426 ? -25.637 15.697 34.809 1.00 55.06 426 LYS A O 1
ATOM 3585 N N . TYR A 1 427 ? -24.035 16.150 36.290 1.00 54.28 427 TYR A N 1
ATOM 3586 C CA . TYR A 1 427 ? -23.168 15.030 35.952 1.00 54.28 427 TYR A CA 1
ATOM 3587 C C . TYR A 1 427 ? -22.974 14.169 37.197 1.00 54.28 427 TYR A C 1
ATOM 3589 O O . TYR A 1 427 ? -22.389 14.596 38.193 1.00 54.28 427 TYR A O 1
ATOM 3597 N N . LYS A 1 428 ? -23.520 12.951 37.175 1.00 52.78 428 LYS A N 1
ATOM 3598 C CA . LYS A 1 428 ? -23.410 12.002 38.285 1.00 52.78 428 LYS A CA 1
ATOM 3599 C C . LYS A 1 428 ? -22.605 10.777 37.847 1.00 52.78 428 LYS A C 1
ATOM 3601 O O . LYS A 1 428 ? -22.937 10.130 36.861 1.00 52.78 428 LYS A O 1
ATOM 3606 N N . ASP A 1 429 ? -21.606 10.444 38.668 1.00 54.25 429 ASP A N 1
ATOM 3607 C CA . ASP A 1 429 ? -21.130 9.077 38.934 1.00 54.25 429 ASP A CA 1
ATOM 3608 C C . ASP A 1 429 ? -19.940 8.465 38.155 1.00 54.25 429 ASP A C 1
ATOM 3610 O O . ASP A 1 429 ? -19.781 7.245 38.204 1.00 54.25 429 ASP A O 1
ATOM 3614 N N . VAL A 1 430 ? -19.011 9.232 37.562 1.00 56.03 430 VAL A N 1
ATOM 3615 C CA . VAL A 1 430 ? -17.718 8.644 37.100 1.00 56.03 430 VAL A CA 1
ATOM 3616 C C . VAL A 1 430 ? -16.839 8.177 38.280 1.00 56.03 430 VAL A C 1
ATOM 3618 O O . VAL A 1 430 ? -16.047 7.246 38.159 1.00 56.03 430 VAL A O 1
ATOM 3621 N N . PHE A 1 431 ? -17.032 8.759 39.468 1.00 56.34 431 PHE A N 1
ATOM 3622 C CA . PHE A 1 431 ? -16.211 8.527 40.665 1.00 56.34 431 PHE A CA 1
ATOM 3623 C C . PHE A 1 431 ? -16.836 7.599 41.725 1.00 56.34 431 PHE A C 1
ATOM 3625 O O . PHE A 1 431 ? -16.318 7.511 42.840 1.00 56.34 431 PHE A O 1
ATOM 3632 N N . LYS A 1 432 ? -17.917 6.862 41.417 1.00 52.44 432 LYS A N 1
ATOM 3633 C CA . LYS A 1 432 ? -18.533 5.882 42.351 1.00 52.44 432 LYS A CA 1
ATOM 3634 C C . LYS A 1 432 ? -17.667 4.636 42.640 1.00 52.44 432 LYS A C 1
ATOM 3636 O O . LYS A 1 432 ? -18.122 3.698 43.284 1.00 52.44 432 LYS A O 1
ATOM 3641 N N . ILE A 1 433 ? -16.407 4.639 42.218 1.00 49.47 433 ILE A N 1
ATOM 3642 C CA . ILE A 1 433 ? -15.448 3.548 42.392 1.00 49.47 433 ILE A CA 1
ATOM 3643 C C . ILE A 1 433 ? -14.940 3.518 43.845 1.00 49.47 433 ILE A C 1
ATOM 3645 O O . ILE A 1 433 ? -14.594 4.550 44.435 1.00 49.47 433 ILE A O 1
ATOM 3649 N N . LYS A 1 434 ? -14.869 2.320 44.432 1.00 48.41 434 LYS A N 1
ATOM 3650 C CA . LYS A 1 434 ? -14.135 2.064 45.678 1.00 48.41 434 LYS A CA 1
ATOM 3651 C C . LYS A 1 434 ? -12.748 1.515 45.329 1.00 48.41 434 LYS A C 1
ATOM 3653 O O . LYS A 1 434 ? -12.657 0.590 44.542 1.00 48.41 434 LYS A O 1
ATOM 3658 N N . ASN A 1 435 ? -11.714 2.090 45.950 1.00 51.41 435 ASN A N 1
ATOM 3659 C CA . ASN A 1 435 ? -10.326 1.607 46.022 1.00 51.41 435 ASN A CA 1
ATOM 3660 C C . ASN A 1 435 ? -9.640 1.257 44.684 1.00 51.41 435 ASN A C 1
ATOM 3662 O O . ASN A 1 435 ? -9.681 0.119 44.244 1.00 51.41 435 ASN A O 1
ATOM 3666 N N . SER A 1 436 ? -8.896 2.210 44.107 1.00 56.81 436 SER A N 1
ATOM 3667 C CA . SER A 1 436 ? -7.891 1.909 43.075 1.00 56.81 436 SER A CA 1
ATOM 3668 C C . SER A 1 436 ? -6.532 1.627 43.733 1.00 56.81 436 SER A C 1
ATOM 3670 O O . SER A 1 436 ? -6.244 2.151 44.808 1.00 56.81 436 SER A O 1
ATOM 3672 N N . LYS A 1 437 ? -5.656 0.827 43.115 1.00 56.34 437 LYS A N 1
ATOM 3673 C CA . LYS A 1 437 ? -4.237 0.735 43.531 1.00 56.34 437 LYS A CA 1
ATOM 3674 C C . LYS A 1 437 ? -3.376 1.864 42.951 1.00 56.34 437 LYS A C 1
ATOM 3676 O O . LYS A 1 437 ? -2.262 2.070 43.408 1.00 56.34 437 LYS A O 1
ATOM 3681 N N . ASN A 1 438 ? -3.893 2.604 41.971 1.00 68.75 438 ASN A N 1
ATOM 3682 C CA . ASN A 1 438 ? -3.192 3.714 41.337 1.00 68.75 438 ASN A CA 1
ATOM 3683 C C . ASN A 1 438 ? -3.378 5.000 42.164 1.00 68.75 438 ASN A C 1
ATOM 3685 O O . ASN A 1 438 ? -4.509 5.416 42.436 1.00 68.75 438 ASN A O 1
ATOM 3689 N N . ASP A 1 439 ? -2.271 5.619 42.574 1.00 74.75 439 ASP A N 1
ATOM 3690 C CA . ASP A 1 439 ? -2.277 6.799 43.442 1.00 74.75 439 ASP A CA 1
ATOM 3691 C C . ASP A 1 439 ? -2.920 8.020 42.796 1.00 74.75 439 ASP A C 1
ATOM 3693 O O . ASP A 1 439 ? -3.730 8.678 43.444 1.00 74.75 439 ASP A O 1
ATOM 3697 N N . THR A 1 440 ? -2.671 8.264 41.512 1.00 77.00 440 THR A N 1
ATOM 3698 C CA . THR A 1 440 ? -3.304 9.344 40.751 1.00 77.00 440 THR A CA 1
ATOM 3699 C C . THR A 1 440 ? -4.824 9.180 40.698 1.00 77.00 440 THR A C 1
ATOM 3701 O O . THR A 1 440 ? -5.578 10.120 40.953 1.00 77.00 440 THR A O 1
ATOM 3704 N N . ILE A 1 441 ? -5.307 7.965 40.421 1.00 73.25 441 ILE A N 1
ATOM 3705 C CA . ILE A 1 441 ? -6.751 7.681 40.376 1.00 73.25 441 ILE A CA 1
ATOM 3706 C C . ILE A 1 441 ? -7.364 7.814 41.777 1.00 73.25 441 ILE A C 1
ATOM 3708 O O . ILE A 1 441 ? -8.437 8.398 41.936 1.00 73.25 441 ILE A O 1
ATOM 3712 N N . ASN A 1 442 ? -6.676 7.320 42.809 1.00 75.75 442 ASN A N 1
ATOM 3713 C CA . ASN A 1 442 ? -7.097 7.481 44.201 1.00 75.75 442 ASN A CA 1
ATOM 3714 C C . ASN A 1 442 ? -7.181 8.946 44.621 1.00 75.75 442 ASN A C 1
ATOM 3716 O O . ASN A 1 442 ? -8.136 9.331 45.297 1.00 75.75 442 ASN A O 1
ATOM 3720 N N . PHE A 1 443 ? -6.191 9.747 44.234 1.00 84.25 443 PHE A N 1
ATOM 3721 C CA . PHE A 1 443 ? -6.170 11.178 44.473 1.00 84.25 443 PHE A CA 1
ATOM 3722 C C . PHE A 1 443 ? -7.400 11.843 43.849 1.00 84.25 443 PHE A C 1
ATOM 3724 O O . PHE A 1 443 ? -8.163 12.496 44.557 1.00 84.25 443 PHE A O 1
ATOM 3731 N N . MET A 1 444 ? -7.666 11.582 42.566 1.00 81.81 444 MET A N 1
ATOM 3732 C CA . MET A 1 444 ? -8.820 12.140 41.854 1.00 81.81 444 MET A CA 1
ATOM 3733 C C . MET A 1 444 ? -10.162 11.723 42.486 1.00 81.81 444 MET A C 1
ATOM 3735 O O . MET A 1 444 ? -11.069 12.546 42.607 1.00 81.81 444 MET A O 1
ATOM 3739 N N . ILE A 1 445 ? -10.292 10.478 42.967 1.00 77.69 445 ILE A N 1
ATOM 3740 C CA . ILE A 1 445 ? -11.485 10.012 43.702 1.00 77.69 445 ILE A CA 1
ATOM 3741 C C . ILE A 1 445 ? -11.658 10.756 45.033 1.00 77.69 445 ILE A C 1
ATOM 3743 O O . ILE A 1 445 ? -12.777 11.121 45.403 1.00 77.69 445 ILE A O 1
ATOM 3747 N N . LEU A 1 446 ? -10.574 10.956 45.786 1.00 82.75 446 LEU A N 1
ATOM 3748 C CA . LEU A 1 446 ? -10.626 11.662 47.067 1.00 82.75 446 LEU A CA 1
ATOM 3749 C C . LEU A 1 446 ? -10.925 13.152 46.878 1.00 82.75 446 LEU A C 1
ATOM 3751 O O . LEU A 1 446 ? -11.736 13.695 47.629 1.00 82.75 446 LEU A O 1
ATOM 3755 N N . LEU A 1 447 ? -10.344 13.772 45.848 1.00 86.81 447 LEU A N 1
ATOM 3756 C CA . LEU A 1 447 ? -10.638 15.139 45.428 1.00 86.81 447 LEU A CA 1
ATOM 3757 C C . LEU A 1 447 ? -12.124 15.292 45.079 1.00 86.81 447 LEU A C 1
ATOM 3759 O O . LEU A 1 447 ? -12.799 16.145 45.652 1.00 86.81 447 LEU A O 1
ATOM 3763 N N . TYR A 1 448 ? -12.672 14.404 44.243 1.00 83.94 448 TYR A N 1
ATOM 3764 C CA . TYR A 1 448 ? -14.101 14.382 43.915 1.00 83.94 448 TYR A CA 1
ATOM 3765 C C . TYR A 1 448 ? -14.985 14.304 45.168 1.00 83.94 448 TYR A C 1
ATOM 3767 O O . TYR A 1 448 ? -15.884 15.123 45.354 1.00 83.94 448 TYR A O 1
ATOM 3775 N N . LYS A 1 449 ? -14.718 13.341 46.063 1.00 80.50 449 LYS A N 1
ATOM 3776 C CA . LYS A 1 449 ? -15.507 13.151 47.294 1.00 80.50 449 LYS A CA 1
ATOM 3777 C C . LYS A 1 449 ? -15.424 14.359 48.223 1.00 80.50 449 LYS A C 1
ATOM 3779 O O . LYS A 1 449 ? -16.423 14.708 48.851 1.00 80.50 449 LYS A O 1
ATOM 3784 N N . GLY A 1 450 ? -14.248 14.972 48.335 1.00 83.88 450 GLY A N 1
ATOM 3785 C CA . GLY A 1 450 ? -14.052 16.170 49.143 1.00 83.88 450 GLY A CA 1
ATOM 3786 C C . GLY A 1 450 ? -14.822 17.368 48.588 1.00 83.88 450 GLY A C 1
ATOM 3787 O O . GLY A 1 450 ? -15.515 18.037 49.354 1.00 83.88 450 GLY A O 1
ATOM 3788 N N . LEU A 1 451 ? -14.778 17.579 47.268 1.00 85.56 451 LEU A N 1
ATOM 3789 C CA . LEU A 1 451 ? -15.511 18.647 46.580 1.00 85.56 451 LEU A CA 1
ATOM 3790 C C . LEU A 1 451 ? -17.026 18.453 46.677 1.00 85.56 451 LEU A C 1
ATOM 3792 O O . LEU A 1 451 ? -17.741 19.375 47.059 1.00 85.56 451 LEU A O 1
ATOM 3796 N N . GLN A 1 452 ? -17.519 17.235 46.442 1.00 82.06 452 GLN A N 1
ATOM 3797 C CA . GLN A 1 452 ? -18.944 16.910 46.542 1.00 82.06 452 GLN A CA 1
ATOM 3798 C C . GLN A 1 452 ? -19.503 17.159 47.952 1.00 82.06 452 GLN A C 1
ATOM 3800 O O . GLN A 1 452 ? -20.628 17.628 48.107 1.00 82.06 452 GLN A O 1
ATOM 3805 N N . ARG A 1 453 ? -18.715 16.852 48.990 1.00 84.44 453 ARG A N 1
ATOM 3806 C CA . ARG A 1 453 ? -19.085 17.073 50.398 1.00 84.44 453 ARG A CA 1
ATOM 3807 C C . ARG A 1 453 ? -18.821 18.501 50.878 1.00 84.44 453 ARG A C 1
ATOM 3809 O O . ARG A 1 453 ? -19.052 18.774 52.050 1.00 84.44 453 ARG A O 1
ATOM 3816 N N . LYS A 1 454 ? -18.284 19.376 50.017 1.00 83.06 454 LYS A N 1
ATOM 3817 C CA . LYS A 1 454 ? -17.806 20.723 50.370 1.00 83.06 454 LYS A CA 1
ATOM 3818 C C . LYS A 1 454 ? -16.878 20.721 51.599 1.00 83.06 454 LYS A C 1
ATOM 3820 O O . LYS A 1 454 ? -16.865 21.655 52.395 1.00 83.06 454 LYS A O 1
ATOM 3825 N N . ASN A 1 455 ? -16.091 19.654 51.773 1.00 87.06 455 ASN A N 1
ATOM 3826 C CA . ASN A 1 455 ? -15.230 19.468 52.941 1.00 87.06 455 ASN A CA 1
ATOM 3827 C C . ASN A 1 455 ? -13.844 20.077 52.693 1.00 87.06 455 ASN A C 1
ATOM 3829 O O . ASN A 1 455 ? -12.888 19.363 52.381 1.00 87.06 455 ASN A O 1
ATOM 3833 N N . ILE A 1 456 ? -13.740 21.396 52.855 1.00 86.50 456 ILE A N 1
ATOM 3834 C CA . ILE A 1 456 ? -12.507 22.166 52.623 1.00 86.50 456 ILE A CA 1
ATOM 3835 C C . ILE A 1 456 ? -11.337 21.618 53.455 1.00 86.50 456 ILE A C 1
ATOM 3837 O O . ILE A 1 456 ? -10.254 21.382 52.925 1.00 86.50 456 ILE A O 1
ATOM 3841 N N . ASN A 1 457 ? -11.555 21.334 54.741 1.00 84.31 457 ASN A N 1
ATOM 3842 C CA . ASN A 1 457 ? -10.502 20.816 55.620 1.00 84.31 457 ASN A CA 1
ATOM 3843 C C . ASN A 1 457 ? -10.036 19.413 55.198 1.00 84.31 457 ASN A C 1
ATOM 3845 O O . ASN A 1 457 ? -8.850 19.101 55.266 1.00 84.31 457 ASN A O 1
ATOM 3849 N N . GLY A 1 458 ? -10.957 18.564 54.734 1.00 85.62 458 GLY A N 1
ATOM 3850 C CA . GLY A 1 458 ? -10.632 17.250 54.180 1.00 85.62 458 GLY A CA 1
ATOM 3851 C C . GLY A 1 458 ? -9.861 17.325 52.861 1.00 85.62 458 GLY A C 1
ATOM 3852 O O . GLY A 1 458 ? -8.987 16.495 52.627 1.00 85.62 458 GLY A O 1
ATOM 3853 N N . LEU A 1 459 ? -10.149 18.329 52.029 1.00 89.12 459 LEU A N 1
ATOM 3854 C CA . LEU A 1 459 ? -9.439 18.578 50.773 1.00 89.12 459 LEU A CA 1
ATOM 3855 C C . LEU A 1 459 ? -8.011 19.074 51.006 1.00 89.12 459 LEU A C 1
ATOM 3857 O O . LEU A 1 459 ? -7.093 18.572 50.370 1.00 89.12 459 LEU A O 1
ATOM 3861 N N . ILE A 1 460 ? -7.799 19.977 51.965 1.00 89.75 460 ILE A N 1
ATOM 3862 C CA . ILE A 1 460 ? -6.453 20.459 52.323 1.00 89.75 460 ILE A CA 1
ATOM 3863 C C . ILE A 1 460 ? -5.572 19.313 52.833 1.00 89.75 460 ILE A C 1
ATOM 3865 O O . ILE A 1 460 ? -4.386 19.253 52.520 1.00 89.75 460 ILE A O 1
ATOM 3869 N N . LYS A 1 461 ? -6.152 18.340 53.551 1.00 89.62 461 LYS A N 1
ATOM 3870 C CA . LYS A 1 461 ? -5.426 17.138 53.998 1.00 89.62 461 LYS A CA 1
ATOM 3871 C C . LYS A 1 461 ? -4.903 16.272 52.845 1.00 89.62 461 LYS A C 1
ATOM 3873 O O . LYS A 1 461 ? -4.049 15.423 53.091 1.00 89.62 461 LYS A O 1
ATOM 3878 N N . LEU A 1 462 ? -5.367 16.468 51.606 1.00 88.81 462 LEU A N 1
ATOM 3879 C CA . LEU A 1 462 ? -4.796 15.781 50.445 1.00 88.81 462 LEU A CA 1
ATOM 3880 C C . LEU A 1 462 ? -3.356 16.220 50.164 1.00 88.81 462 LEU A C 1
ATOM 3882 O O . LEU A 1 462 ? -2.580 15.365 49.752 1.00 88.81 462 LEU A O 1
ATOM 3886 N N . ASN A 1 463 ? -2.979 17.467 50.477 1.00 88.06 463 ASN A N 1
ATOM 3887 C CA . ASN A 1 463 ? -1.595 17.949 50.344 1.00 88.06 463 ASN A CA 1
ATOM 3888 C C . ASN A 1 463 ? -0.613 17.129 51.190 1.00 88.06 463 ASN A C 1
ATOM 3890 O O . ASN A 1 463 ? 0.526 16.917 50.800 1.00 88.06 463 ASN A O 1
ATOM 3894 N N . ASN A 1 464 ? -1.068 16.640 52.348 1.00 86.00 464 ASN A N 1
ATOM 3895 C CA . ASN A 1 464 ? -0.242 15.829 53.245 1.00 86.00 464 ASN A CA 1
ATOM 3896 C C . ASN A 1 464 ? -0.227 14.350 52.843 1.00 86.00 464 ASN A C 1
ATOM 3898 O O . ASN A 1 464 ? 0.644 13.602 53.270 1.00 86.00 464 ASN A O 1
ATOM 3902 N N . LYS A 1 465 ? -1.230 13.911 52.076 1.00 88.00 465 LYS A N 1
ATOM 3903 C CA . LYS A 1 465 ? -1.421 12.509 51.688 1.00 88.00 465 LYS A CA 1
ATOM 3904 C C . LYS A 1 465 ? -0.827 12.183 50.320 1.00 88.00 465 LYS A C 1
ATOM 3906 O O . LYS A 1 465 ? -0.681 11.012 49.998 1.00 88.00 465 LYS A O 1
ATOM 3911 N N . PHE A 1 466 ? -0.577 13.196 49.500 1.00 88.00 466 PHE A N 1
ATOM 3912 C CA . PHE A 1 466 ? -0.064 13.035 48.153 1.00 88.00 466 PHE A CA 1
ATOM 3913 C C . PHE A 1 466 ? 0.962 14.125 47.866 1.00 88.00 466 PHE A C 1
ATOM 3915 O O . PHE A 1 466 ? 0.706 15.307 48.094 1.00 88.00 466 PHE A O 1
ATOM 3922 N N . LYS A 1 467 ? 2.115 13.730 47.329 1.00 84.81 467 LYS A N 1
ATOM 3923 C CA . LYS A 1 467 ? 3.168 14.663 46.924 1.00 84.81 467 LYS A CA 1
ATOM 3924 C C . LYS A 1 467 ? 2.721 15.491 45.720 1.00 84.81 467 LYS A C 1
ATOM 3926 O O . LYS A 1 467 ? 1.948 15.016 44.888 1.00 84.81 467 LYS A O 1
ATOM 3931 N N . ASN A 1 468 ? 3.263 16.705 45.613 1.00 82.94 468 ASN A N 1
ATOM 3932 C CA . ASN A 1 468 ? 3.020 17.642 44.509 1.00 82.94 468 ASN A CA 1
ATOM 3933 C C . ASN A 1 468 ? 1.556 18.107 44.379 1.00 82.94 468 ASN A C 1
ATOM 3935 O O . ASN A 1 468 ? 1.127 18.538 43.309 1.00 82.94 468 ASN A O 1
ATOM 3939 N N . VAL A 1 469 ? 0.789 18.048 45.473 1.00 85.69 469 VAL A N 1
ATOM 3940 C CA . VAL A 1 469 ? -0.568 18.599 45.554 1.00 85.69 469 VAL A CA 1
ATOM 3941 C C . VAL A 1 469 ? -0.532 19.900 46.351 1.00 85.69 469 VAL A C 1
ATOM 3943 O O . VAL A 1 469 ? -0.240 19.896 47.542 1.00 85.69 469 VAL A O 1
ATOM 3946 N N . ASN A 1 470 ? -0.877 21.007 45.690 1.00 85.69 470 ASN A N 1
ATOM 3947 C CA . ASN A 1 470 ? -0.880 22.348 46.279 1.00 85.69 470 ASN A CA 1
ATOM 3948 C C . ASN A 1 470 ? -2.303 22.929 46.311 1.00 85.69 470 ASN A C 1
ATOM 3950 O O . ASN A 1 470 ? -2.621 23.844 45.551 1.00 85.69 470 ASN A O 1
ATOM 3954 N N . LEU A 1 471 ? -3.178 22.382 47.161 1.00 87.75 471 LEU A N 1
ATOM 3955 C CA . LEU A 1 471 ? -4.507 22.951 47.420 1.00 87.75 471 LEU A CA 1
ATOM 3956 C C . LEU A 1 471 ? -4.450 23.963 48.567 1.00 87.75 471 LEU A C 1
ATOM 3958 O O . LEU A 1 471 ? -4.090 23.619 49.691 1.00 87.75 471 LEU A O 1
ATOM 3962 N N . SER A 1 472 ? -4.871 25.199 48.325 1.00 89.12 472 SER A N 1
ATOM 3963 C CA . SER A 1 472 ? -5.043 26.217 49.367 1.00 89.12 472 SER A CA 1
ATOM 3964 C C . SER A 1 472 ? -6.525 26.524 49.598 1.00 89.12 472 SER A C 1
ATOM 3966 O O . SER A 1 472 ? -7.375 26.251 48.748 1.00 89.12 472 SER A O 1
ATOM 3968 N N . LYS A 1 473 ? -6.853 27.154 50.736 1.00 86.62 473 LYS A N 1
ATOM 3969 C CA . LYS A 1 473 ? -8.209 27.687 50.967 1.00 86.62 473 LYS A CA 1
ATOM 3970 C C . LYS A 1 473 ? -8.615 28.692 49.886 1.00 86.62 473 LYS A C 1
ATOM 3972 O O . LYS A 1 473 ? -9.765 28.670 49.472 1.00 86.62 473 LYS A O 1
ATOM 3977 N N . SER A 1 474 ? -7.683 29.522 49.409 1.00 86.94 474 SER A N 1
ATOM 3978 C CA . SER A 1 474 ? -7.956 30.497 48.347 1.00 86.94 474 SER A CA 1
ATOM 3979 C C . SER A 1 474 ? -8.367 29.829 47.033 1.00 86.94 474 SER A C 1
ATOM 3981 O O . SER A 1 474 ? -9.349 30.250 46.436 1.00 86.94 474 SER A O 1
ATOM 3983 N N . ILE A 1 475 ? -7.699 28.739 46.632 1.00 89.62 475 ILE A N 1
ATOM 3984 C CA . ILE A 1 475 ? -8.068 27.972 45.431 1.00 89.62 475 ILE A CA 1
ATOM 3985 C C . ILE A 1 475 ? -9.428 27.288 45.611 1.00 89.62 475 ILE A C 1
ATOM 3987 O O . ILE A 1 475 ? -10.211 27.243 44.677 1.00 89.62 475 ILE A O 1
ATOM 3991 N N . LEU A 1 476 ? -9.717 26.738 46.796 1.00 88.56 476 LEU A N 1
ATOM 3992 C CA . LEU A 1 476 ? -10.947 25.972 47.044 1.00 88.56 476 LEU A CA 1
ATOM 3993 C C . LEU A 1 476 ? -12.211 26.834 47.183 1.00 88.56 476 LEU A C 1
ATOM 3995 O O . LEU A 1 476 ? -13.309 26.323 46.964 1.00 88.56 476 LEU A O 1
ATOM 3999 N N . LEU A 1 477 ? -12.069 28.092 47.605 1.00 86.00 477 LEU A N 1
ATOM 4000 C CA . LEU A 1 477 ? -13.189 29.014 47.815 1.00 86.00 477 LEU A CA 1
ATOM 4001 C C . LEU A 1 477 ? -13.589 29.759 46.538 1.00 86.00 477 LEU A C 1
ATOM 4003 O O . LEU A 1 477 ? -14.745 30.159 46.421 1.00 86.00 477 LEU A O 1
ATOM 4007 N N . ASP A 1 478 ? -12.664 29.917 45.591 1.00 89.62 478 ASP A N 1
ATOM 4008 C CA . ASP A 1 478 ? -12.929 30.554 44.306 1.00 89.62 478 ASP A CA 1
ATOM 4009 C C . ASP A 1 478 ? -13.130 29.520 43.189 1.00 89.62 478 ASP A C 1
ATOM 4011 O O . ASP A 1 478 ? -12.268 28.685 42.907 1.00 89.62 478 ASP A O 1
ATOM 4015 N N . ARG A 1 479 ? -14.286 29.590 42.522 1.00 89.25 479 ARG A N 1
ATOM 4016 C CA . ARG A 1 479 ? -14.670 28.627 41.483 1.00 89.25 479 ARG A CA 1
ATOM 4017 C C . ARG A 1 479 ? -13.735 28.682 40.277 1.00 89.25 479 ARG A C 1
ATOM 4019 O O . ARG A 1 479 ? -13.351 27.627 39.775 1.00 89.25 479 ARG A O 1
ATOM 4026 N N . GLU A 1 480 ? -13.376 29.874 39.807 1.00 90.25 480 GLU A N 1
ATOM 4027 C CA . GLU A 1 480 ? -12.524 30.021 38.622 1.00 90.25 480 GLU A CA 1
ATOM 4028 C C . GLU A 1 480 ? -11.100 29.529 38.893 1.00 90.25 480 GLU A C 1
ATOM 4030 O O . GLU A 1 480 ? -10.538 28.772 38.093 1.00 90.25 480 GLU A O 1
ATOM 4035 N N . SER A 1 481 ? -10.545 29.874 40.056 1.00 89.75 481 SER A N 1
ATOM 4036 C CA . SER A 1 481 ? -9.248 29.383 40.523 1.00 89.75 481 SER A CA 1
ATOM 4037 C C . SER A 1 481 ? -9.230 27.865 40.654 1.00 89.75 481 SER A C 1
ATOM 4039 O O . SER A 1 481 ? -8.267 27.229 40.221 1.00 89.75 481 SER A O 1
ATOM 4041 N N . LEU A 1 482 ? -10.297 27.262 41.188 1.00 90.56 482 LEU A N 1
ATOM 4042 C CA . LEU A 1 482 ? -10.412 25.812 41.298 1.00 90.56 482 LEU A CA 1
ATOM 4043 C C . LEU A 1 482 ? -10.501 25.130 39.927 1.00 90.56 482 LEU A C 1
ATOM 4045 O O . LEU A 1 482 ? -9.791 24.153 39.684 1.00 90.56 482 LEU A O 1
ATOM 4049 N N . GLU A 1 483 ? -11.333 25.640 39.012 1.00 91.12 483 GLU A N 1
ATOM 4050 C CA . GLU A 1 483 ? -11.433 25.110 37.645 1.00 91.12 483 GLU A CA 1
ATOM 4051 C C . GLU A 1 483 ? -10.079 25.190 36.923 1.00 91.12 483 GLU A C 1
ATOM 4053 O O . GLU A 1 483 ? -9.636 24.213 36.312 1.00 91.12 483 GLU A O 1
ATOM 4058 N N . LYS A 1 484 ? -9.387 26.332 37.027 1.00 90.56 484 LYS A N 1
ATOM 4059 C CA . LYS A 1 484 ? -8.058 26.541 36.437 1.00 90.56 484 LYS A CA 1
ATOM 4060 C C . LYS A 1 484 ? -7.024 25.588 37.032 1.00 90.56 484 LYS A C 1
ATOM 4062 O O . LYS A 1 484 ? -6.228 25.005 36.298 1.00 90.56 484 LYS A O 1
ATOM 4067 N N . TRP A 1 485 ? -7.061 25.381 38.344 1.00 92.56 485 TRP A N 1
ATOM 4068 C CA . TRP A 1 485 ? -6.163 24.457 39.026 1.00 92.56 485 TRP A CA 1
ATOM 4069 C C . TRP A 1 485 ? -6.383 23.004 38.585 1.00 92.56 485 TRP A C 1
ATOM 4071 O O . TRP A 1 485 ? -5.420 22.317 38.255 1.00 92.56 485 TRP A O 1
ATOM 4081 N N . ILE A 1 486 ? -7.636 22.545 38.483 1.00 88.75 486 ILE A N 1
ATOM 4082 C CA . ILE A 1 486 ? -7.946 21.178 38.025 1.00 88.75 486 ILE A CA 1
ATOM 4083 C C . ILE A 1 486 ? -7.519 20.954 36.574 1.00 88.75 486 ILE A C 1
ATOM 4085 O O . ILE A 1 486 ? -7.031 19.874 36.240 1.00 88.75 486 ILE A O 1
ATOM 4089 N N . LYS A 1 487 ? -7.651 21.961 35.704 1.00 86.50 487 LYS A N 1
ATOM 4090 C CA . LYS A 1 487 ? -7.130 21.868 34.332 1.00 86.50 487 LYS A CA 1
ATOM 4091 C C . LYS A 1 487 ? -5.610 21.695 34.329 1.00 86.50 487 LYS A C 1
ATOM 4093 O O . LYS A 1 487 ? -5.099 20.812 33.639 1.00 86.50 487 LYS A O 1
ATOM 4098 N N . ASN A 1 488 ? -4.913 22.465 35.161 1.00 87.38 488 ASN A N 1
ATOM 4099 C CA . ASN A 1 488 ? -3.457 22.592 35.115 1.00 87.38 488 ASN A CA 1
ATOM 4100 C C . ASN A 1 488 ? -2.688 21.587 35.978 1.00 87.38 488 ASN A C 1
ATOM 4102 O O . ASN A 1 488 ? -1.481 21.461 35.803 1.00 87.38 488 ASN A O 1
ATOM 4106 N N . ILE A 1 489 ? -3.341 20.872 36.897 1.00 85.81 489 ILE A N 1
ATOM 4107 C CA . ILE A 1 489 ? -2.638 19.915 37.756 1.00 85.81 489 ILE A CA 1
ATOM 4108 C C . ILE A 1 489 ? -2.001 18.797 36.923 1.00 85.81 489 ILE A C 1
ATOM 4110 O O . ILE A 1 489 ? -2.686 18.110 36.159 1.00 85.81 489 ILE A O 1
ATOM 4114 N N . ASP A 1 490 ? -0.695 18.591 37.072 1.00 82.25 490 ASP A N 1
ATOM 4115 C CA . ASP A 1 490 ? -0.028 17.444 36.468 1.00 82.25 490 ASP A CA 1
ATOM 4116 C C . ASP A 1 490 ? -0.285 16.201 37.326 1.00 82.25 490 ASP A C 1
ATOM 4118 O O . ASP A 1 490 ? 0.207 16.051 38.443 1.00 82.25 490 ASP A O 1
ATOM 4122 N N . LEU A 1 491 ? -1.117 15.310 36.800 1.00 80.19 491 LEU A N 1
ATOM 4123 C CA . LEU A 1 491 ? -1.556 14.105 37.489 1.00 80.19 491 LEU A CA 1
ATOM 4124 C C . LEU A 1 491 ? -0.500 12.985 37.445 1.00 80.19 491 LEU A C 1
ATOM 4126 O O . LEU A 1 491 ? -0.584 12.044 38.239 1.00 80.19 491 LEU A O 1
ATOM 4130 N N . ASN A 1 492 ? 0.513 13.091 36.579 1.00 76.50 492 ASN A N 1
ATOM 4131 C CA . ASN A 1 492 ? 1.560 12.076 36.423 1.00 76.50 492 ASN A CA 1
ATOM 4132 C C . ASN A 1 492 ? 2.606 12.116 37.547 1.00 76.50 492 ASN A C 1
ATOM 4134 O O . ASN A 1 492 ? 3.265 11.113 37.823 1.00 76.50 492 ASN A O 1
ATOM 4138 N N . ILE A 1 493 ? 2.744 13.262 38.217 1.00 78.75 493 ILE A N 1
ATOM 4139 C CA . ILE A 1 493 ? 3.713 13.470 39.304 1.00 78.75 493 ILE A CA 1
ATOM 4140 C C . ILE A 1 493 ? 3.123 13.228 40.701 1.00 78.75 493 ILE A C 1
ATOM 4142 O O . ILE A 1 493 ? 3.841 13.340 41.698 1.00 78.75 493 ILE A O 1
ATOM 4146 N N . ILE A 1 494 ? 1.832 12.895 40.787 1.00 81.38 494 ILE A N 1
ATOM 4147 C CA . ILE A 1 494 ? 1.133 12.646 42.051 1.00 81.38 494 ILE A CA 1
ATOM 4148 C C . ILE A 1 494 ? 1.392 11.216 42.517 1.00 81.38 494 ILE A C 1
ATOM 4150 O O . ILE A 1 494 ? 1.084 10.251 41.819 1.00 81.38 494 ILE A O 1
ATOM 4154 N N . LYS A 1 495 ? 1.920 11.081 43.733 1.00 78.25 495 LYS A N 1
ATOM 4155 C CA . LYS A 1 495 ? 2.187 9.800 44.404 1.00 78.25 495 LYS A CA 1
ATOM 4156 C C . LYS A 1 495 ? 1.801 9.918 45.875 1.00 78.25 495 LYS A C 1
ATOM 4158 O O . LYS A 1 495 ? 1.894 11.024 46.416 1.00 78.25 495 LYS A O 1
ATOM 4163 N N . LYS A 1 496 ? 1.323 8.830 46.487 1.00 76.00 496 LYS A N 1
ATOM 4164 C CA . LYS A 1 496 ? 1.066 8.819 47.937 1.00 76.00 496 LYS A CA 1
ATOM 4165 C C . LYS A 1 496 ? 2.345 8.966 48.750 1.00 76.00 496 LYS A C 1
ATOM 4167 O O . LYS A 1 496 ? 3.426 8.586 48.243 1.00 76.00 496 LYS A O 1
#

Secondary structure (DSSP, 8-state):
---SS------BTTBPPPTT----TTS-HHHHHHHHHHHHHHTT---GGGGGGGG-S-HHHHHHHHHHHHHTS--TTHHHHTTT-SSHHHHHHHGGG--HHHHHHGGG-S-HHHHHHHHHHHHHHHHHHHHH-SS---TTHHHHHTTHHHHHHHHHHHHT-S-HHHHHHHHHHGGGGGGS-HHHHHHHHS--TT-TT--HHHHHHH-S-HHHHHHHHHHHHHHIIIIITT----SHHHHHHHHHHHHHHHHHTT-SSHHHHHHHHHHHHHHHHHS--B--HHHHHHHHHHHHS-SS--HHHHHHHHHHHHPBPS-HHHHHHHHHHHHHHS-HHHHHHHHHHHHHHTHHHHHHTHHHHHHHHTS---TT-HHHHHHHHHHHHHHHHH-PPPPGGGHHHHHHHHHHHH-S-HHHHHHHHHHHHHTT-S---TT-----S-HHHHHHHHHHHHHHTT-HHHHHTHHHHSTT----HHHHH-HHHHHHHHHH--GGG---

Sequence (496 aa):
MLQCCNYSIKLINGIIPPFGDFDCQSCTVDNHIYIFIEHLYKNKIVNKSVKDFLKSDNTKIRHAAVIYCKKILDDKNILKFMQDDPFYKIRKLCIDTLNGEGLISYFDDVNDEILIKVLEVLYQRYFEYKVYFNDLETKETTKFTENLDLLFVKLTDCMTHTNIQIRILTSKLISILYKLDLKTLKHMLFKNTDNNISGIIVYGLEDECSLVRKNTIISLYIFYKEVILNLQKKGKDYKKIVKILVEYFINTINDEDIQVRNTAIHFFSEMTCISKFKLNNDFIIQISYNLIKTNRLFKEDFDLLKIFRNIRFKSADVFFMVVQKLTYILESKILVQTLYEMFNNNLQFVCKKLRTFTIYAEQEQELFNKDFIVRILTLYVLKQNFSIKRKSNLEKYFLYIDLLCKQPDRLSVMKDNLIHLIRNEKYKDVFKIKNSKNDTINFMILLYKGLQRKNINGLIKLNNKFKNVNLSKSILLDRESLEKWIKNIDLNIIKK

InterPro domains:
  IPR011989 Armadillo-like helical [G3DSA:1.25.10.10] (38-288)
  IPR016024 Armadillo-type fold [SSF48371] (48-293)

pLDDT: mean 77.67, std 15.53, range [27.88, 96.75]

Radius of gyration: 36.31 Å; chains: 1; bounding box: 88×52×104 Å

Organism: NCBI:txid40302